Protein AF-0000000067930267 (afdb_homodimer)

Foldseek 3Di:
DFAEEAEDQLFFAVPGDLVVSLVLLLVLLQLCVVLRHAAYAYEAAPPFATGNCNVVLVSQLVNLVSHDHHAYEHPAALQLLDQLLVVLQSQLVVCVVRPPRYEYEYENDQNYDPVVSVVSVRPPDDDRCPLVSVVVNVVLQDADDVPRDDHRVSRHVGDYAYEYEDLALVSLQSCQVAQHEYEYECQFRVPCQQVSLVSNQVRHDHDPRHRHYAYEYEAEEQEDQWLQVQVQQQQQVLVQVLCVVVVRRHGRYAGDHPNLVPDDPVSNVNCCRRRVRYQTGYLVSLLVSVVVVCVVRVHNYYHYYYPGNDSVSVSVRSSSNSVSVVVVVVVD/DFAEEAEDQLFFAVPGDLVVSLVLLLVLLQLCVVLRHAAYAYEAAPPFATGNCNVVLVSQLVNLVSHDHHAYEHPAAQQLLDQLLVVLQSQLVVCVVRPPRYEYEYENDQNYDPVVSVVSVRPPDDDRCPLVSVVVNVVLQDADDVPRDDHRVSRHVGDYAYEYEDLALVSLQSCQVAQHEYEYECQFRVPCQQVSLCSNQVRHDHDPRHRHYAYEYEAEEQEDQWLQVQVQQQQQVLVQVLCVVVVRRHGRYAGDHPNLVPDDPVSNVNCCRRRVRYQTGYLVSLLVSVVVVCVVRVHNYYHYYYPGNDSVSVSVRSSSNSVSVVVVVVVD

Radius of gyration: 26.3 Å; Cα contacts (8 Å, |Δi|>4): 1484; chains: 2; bounding box: 52×80×61 Å

Structure (mmCIF, N/CA/C/O backbone):
data_AF-0000000067930267-model_v1
#
loop_
_entity.id
_entity.type
_entity.pdbx_description
1 polymer 'Luciferase-like monooxygenase'
#
loop_
_atom_site.group_PDB
_atom_site.id
_atom_site.type_symbol
_atom_site.label_atom_id
_atom_site.label_alt_id
_atom_site.label_comp_id
_atom_site.label_asym_id
_atom_site.label_entity_id
_atom_site.label_seq_id
_atom_site.pdbx_PDB_ins_code
_atom_site.Cartn_x
_atom_site.Cartn_y
_atom_site.Cartn_z
_atom_site.occupancy
_atom_site.B_iso_or_equiv
_atom_site.auth_seq_id
_atom_site.auth_comp_id
_atom_site.auth_asym_id
_atom_site.auth_atom_id
_atom_site.pdbx_PDB_model_num
ATOM 1 N N . MET A 1 1 ? -17.844 18.734 22.25 1 82.06 1 MET A N 1
ATOM 2 C CA . MET A 1 1 ? -16.438 19.125 22.312 1 82.06 1 MET A CA 1
ATOM 3 C C . MET A 1 1 ? -15.727 18.812 21 1 82.06 1 MET A C 1
ATOM 5 O O . MET A 1 1 ? -16.109 17.859 20.297 1 82.06 1 MET A O 1
ATOM 9 N N . THR A 1 2 ? -14.844 19.719 20.484 1 94.69 2 THR A N 1
ATOM 10 C CA . THR A 1 2 ? -14.078 19.609 19.25 1 94.69 2 THR A CA 1
ATOM 11 C C . THR A 1 2 ? -13.133 18.406 19.312 1 94.69 2 THR A C 1
ATOM 13 O O . THR A 1 2 ? -12.398 18.25 20.281 1 94.69 2 THR A O 1
ATOM 16 N N . ASP A 1 3 ? -13.227 17.516 18.391 1 97.5 3 ASP A N 1
ATOM 17 C CA . ASP A 1 3 ? -12.398 16.312 18.359 1 97.5 3 ASP A CA 1
ATOM 18 C C . ASP A 1 3 ? -10.945 16.656 18.031 1 97.5 3 ASP A C 1
ATOM 20 O O . ASP A 1 3 ? -10.68 17.688 17.391 1 97.5 3 ASP A O 1
ATOM 24 N N . LEU A 1 4 ? -10.016 15.836 18.516 1 98.5 4 LEU A N 1
ATOM 25 C CA . LEU A 1 4 ? -8.602 15.945 18.188 1 98.5 4 LEU A CA 1
ATOM 26 C C . LEU A 1 4 ? -8.148 14.766 17.328 1 98.5 4 LEU A C 1
ATOM 28 O O . LEU A 1 4 ? -8.531 13.625 17.594 1 98.5 4 LEU A O 1
ATOM 32 N N . SER A 1 5 ? -7.441 15.07 16.359 1 98.81 5 SER A N 1
ATOM 33 C CA . SER A 1 5 ? -6.84 14.078 15.477 1 98.81 5 SER A CA 1
ATOM 34 C C . SER A 1 5 ? -5.383 14.406 15.18 1 98.81 5 SER A C 1
ATOM 36 O O . SER A 1 5 ? -4.91 15.5 15.492 1 98.81 5 SER A O 1
ATOM 38 N N . VAL A 1 6 ? -4.668 13.453 14.664 1 98.88 6 VAL A N 1
ATOM 39 C CA . VAL A 1 6 ? -3.232 13.594 14.438 1 98.88 6 VAL A CA 1
ATOM 40 C C . VAL A 1 6 ? -2.934 13.523 12.938 1 98.88 6 VAL A C 1
ATOM 42 O O . VAL A 1 6 ? -3.43 12.633 12.242 1 98.88 6 VAL A O 1
ATOM 45 N N . LEU A 1 7 ? -2.211 14.422 12.445 1 98.75 7 LEU A N 1
ATOM 46 C CA . LEU A 1 7 ? -1.583 14.328 11.125 1 98.75 7 LEU A CA 1
ATOM 47 C C . LEU A 1 7 ? -0.09 14.047 11.258 1 98.75 7 LEU A C 1
ATOM 49 O O . LEU A 1 7 ? 0.647 14.836 11.852 1 98.75 7 LEU A O 1
ATOM 53 N N . ASP A 1 8 ? 0.309 12.961 10.734 1 98.69 8 ASP A N 1
ATOM 54 C CA . ASP A 1 8 ? 1.702 12.539 10.828 1 98.69 8 ASP A CA 1
ATOM 55 C C . ASP A 1 8 ? 2.34 12.43 9.445 1 98.69 8 ASP A C 1
ATOM 57 O O . ASP A 1 8 ? 1.822 11.727 8.57 1 98.69 8 ASP A O 1
ATOM 61 N N . LEU A 1 9 ? 3.43 13.094 9.242 1 97.25 9 LEU A N 1
ATOM 62 C CA . LEU A 1 9 ? 4.18 12.992 7.996 1 97.25 9 LEU A CA 1
ATOM 63 C C . LEU A 1 9 ? 5.258 11.922 8.094 1 97.25 9 LEU A C 1
ATOM 65 O O . LEU A 1 9 ? 5.992 11.688 7.129 1 97.25 9 LEU A O 1
ATOM 69 N N . SER A 1 10 ? 5.348 11.281 9.219 1 98.5 10 SER A N 1
ATOM 70 C CA . SER A 1 10 ? 6.391 10.297 9.484 1 98.5 10 SER A CA 1
ATOM 71 C C . SER A 1 10 ? 7.777 10.883 9.234 1 98.5 10 SER A C 1
ATOM 73 O O . SER A 1 10 ? 8.516 10.398 8.375 1 98.5 10 SER A O 1
ATOM 75 N N . PRO A 1 11 ? 8.172 11.891 10.031 1 98.44 11 PRO A N 1
ATOM 76 C CA . PRO A 1 11 ? 9.406 12.633 9.766 1 98.44 11 PRO A CA 1
ATOM 77 C C . PRO A 1 11 ? 10.656 11.781 9.938 1 98.44 11 PRO A C 1
ATOM 79 O O . PRO A 1 11 ? 10.766 11.023 10.914 1 98.44 11 PRO A O 1
ATOM 82 N N . ILE A 1 12 ? 11.523 11.844 8.992 1 98.44 12 ILE A N 1
ATOM 83 C CA . ILE A 1 12 ? 12.875 11.312 9.133 1 98.44 12 ILE A CA 1
ATOM 84 C C . ILE A 1 12 ? 13.805 12.391 9.68 1 98.44 12 ILE A C 1
ATOM 86 O O . ILE A 1 12 ? 14.102 13.367 8.992 1 98.44 12 ILE A O 1
ATOM 90 N N . THR A 1 13 ? 14.219 12.25 10.914 1 98.62 13 THR A N 1
ATOM 91 C CA . THR A 1 13 ? 15.062 13.242 11.555 1 98.62 13 THR A CA 1
ATOM 92 C C . THR A 1 13 ? 16.516 13.078 11.125 1 98.62 13 THR A C 1
ATOM 94 O O . THR A 1 13 ? 16.922 12 10.68 1 98.62 13 THR A O 1
ATOM 97 N N . GLN A 1 14 ? 17.266 14.172 11.172 1 98.25 14 GLN A N 1
ATOM 98 C CA . GLN A 1 14 ? 18.688 14.102 10.875 1 98.25 14 GLN A CA 1
ATOM 99 C C . GLN A 1 14 ? 19.359 13.023 11.711 1 98.25 14 GLN A C 1
ATOM 101 O O . GLN A 1 14 ? 19.188 12.977 12.93 1 98.25 14 GLN A O 1
ATOM 106 N N . GLY A 1 15 ? 20.062 12.148 10.984 1 97.31 15 GLY A N 1
ATOM 107 C CA . GLY A 1 15 ? 20.781 11.086 11.664 1 97.31 15 GLY A CA 1
ATOM 108 C C . GLY A 1 15 ? 19.953 9.836 11.875 1 97.31 15 GLY A C 1
ATOM 109 O O . GLY A 1 15 ? 20.438 8.859 12.453 1 97.31 15 GLY A O 1
ATOM 110 N N . SER A 1 16 ? 18.797 9.797 11.461 1 97.56 16 SER A N 1
ATOM 111 C CA . SER A 1 16 ? 17.906 8.648 11.633 1 97.56 16 SER A CA 1
ATOM 112 C C . SER A 1 16 ? 17.516 8.047 10.281 1 97.56 16 SER A C 1
ATOM 114 O O . SER A 1 16 ? 18.125 8.359 9.258 1 97.56 16 SER A O 1
ATOM 116 N N . THR A 1 17 ? 16.625 7.051 10.234 1 97.31 17 THR A N 1
ATOM 117 C CA . THR A 1 17 ? 16.266 6.289 9.047 1 97.31 17 THR A CA 1
ATOM 118 C C . THR A 1 17 ? 14.758 6.238 8.867 1 97.31 17 THR A C 1
ATOM 120 O O . THR A 1 17 ? 14.008 6.566 9.789 1 97.31 17 THR A O 1
ATOM 123 N N . ALA A 1 18 ? 14.367 5.852 7.684 1 98 18 ALA A N 1
ATOM 124 C CA . ALA A 1 18 ? 12.945 5.637 7.414 1 98 18 ALA A CA 1
ATOM 125 C C . ALA A 1 18 ? 12.367 4.574 8.344 1 98 18 ALA A C 1
ATOM 127 O O . ALA A 1 18 ? 11.234 4.695 8.805 1 98 18 ALA A O 1
ATOM 128 N N . SER A 1 19 ? 13.141 3.521 8.617 1 98.38 19 SER A N 1
ATOM 129 C CA . SER A 1 19 ? 12.703 2.455 9.508 1 98.38 19 SER A CA 1
ATOM 130 C C . SER A 1 19 ? 12.344 3.004 10.891 1 98.38 19 SER A C 1
ATOM 132 O O . SER A 1 19 ? 11.289 2.674 11.438 1 98.38 19 SER A O 1
ATOM 134 N N . GLN A 1 20 ? 13.227 3.811 11.406 1 98.5 20 GLN A N 1
ATOM 135 C CA . GLN A 1 20 ? 12.977 4.398 12.719 1 98.5 20 GLN A CA 1
ATOM 136 C C . GLN A 1 20 ? 11.773 5.336 12.68 1 98.5 20 GLN A C 1
ATOM 138 O O . GLN A 1 20 ? 10.984 5.379 13.625 1 98.5 20 GLN A O 1
ATOM 143 N N . SER A 1 21 ? 11.711 6.137 11.617 1 98.69 21 SER A N 1
ATOM 144 C CA . SER A 1 21 ? 10.594 7.055 11.461 1 98.69 21 SER A CA 1
ATOM 145 C C . SER A 1 21 ? 9.258 6.309 11.477 1 98.69 21 SER A C 1
ATOM 147 O O . SER A 1 21 ? 8.312 6.734 12.141 1 98.69 21 SER A O 1
ATOM 149 N N . LEU A 1 22 ? 9.18 5.207 10.75 1 98.81 22 LEU A N 1
ATOM 150 C CA . LEU A 1 22 ? 7.957 4.418 10.68 1 98.81 22 LEU A CA 1
ATOM 151 C C . LEU A 1 22 ? 7.645 3.775 12.023 1 98.81 22 LEU A C 1
ATOM 153 O O . LEU A 1 22 ? 6.48 3.686 12.414 1 98.81 22 LEU A O 1
ATOM 157 N N . ALA A 1 23 ? 8.633 3.334 12.734 1 98.75 23 ALA A N 1
ATOM 158 C CA . ALA A 1 23 ? 8.438 2.828 14.086 1 98.75 23 ALA A CA 1
ATOM 159 C C . ALA A 1 23 ? 7.883 3.914 15.008 1 98.75 23 ALA A C 1
ATOM 161 O O . ALA A 1 23 ? 6.996 3.652 15.82 1 98.75 23 ALA A O 1
ATOM 162 N N . ASN A 1 24 ? 8.438 5.125 14.883 1 98.88 24 ASN A N 1
ATOM 163 C CA . ASN A 1 24 ? 7.961 6.254 15.672 1 98.88 24 ASN A CA 1
ATOM 164 C C . ASN A 1 24 ? 6.5 6.574 15.359 1 98.88 24 ASN A C 1
ATOM 166 O O . ASN A 1 24 ? 5.734 6.926 16.266 1 98.88 24 ASN A O 1
ATOM 170 N N . SER A 1 25 ? 6.148 6.488 14.109 1 98.88 25 SER A N 1
ATOM 171 C CA . SER A 1 25 ? 4.766 6.746 13.727 1 98.88 25 SER A CA 1
ATOM 172 C C . SER A 1 25 ? 3.812 5.758 14.391 1 98.88 25 SER A C 1
ATOM 174 O O . SER A 1 25 ? 2.766 6.152 14.914 1 98.88 25 SER A O 1
ATOM 176 N N . LEU A 1 26 ? 4.152 4.473 14.359 1 98.88 26 LEU A N 1
ATOM 177 C CA . LEU A 1 26 ? 3.316 3.48 15.023 1 98.88 26 LEU A CA 1
ATOM 178 C C . LEU A 1 26 ? 3.248 3.736 16.516 1 98.88 26 LEU A C 1
ATOM 180 O O . LEU A 1 26 ? 2.176 3.65 17.125 1 98.88 26 LEU A O 1
ATOM 184 N N . ASP A 1 27 ? 4.395 4.02 17.125 1 98.94 27 ASP A N 1
ATOM 185 C CA . ASP A 1 27 ? 4.434 4.332 18.547 1 98.94 27 ASP A CA 1
ATOM 186 C C . ASP A 1 27 ? 3.527 5.516 18.875 1 98.94 27 ASP A C 1
ATOM 188 O O . ASP A 1 27 ? 2.744 5.457 19.828 1 98.94 27 ASP A O 1
ATOM 192 N N . LEU A 1 28 ? 3.643 6.594 18.094 1 98.94 28 LEU A N 1
ATOM 193 C CA . LEU A 1 28 ? 2.809 7.77 18.312 1 98.94 28 LEU A CA 1
ATOM 194 C C . LEU A 1 28 ? 1.332 7.434 18.141 1 98.94 28 LEU A C 1
ATOM 196 O O . LEU A 1 28 ? 0.488 7.914 18.906 1 98.94 28 LEU A O 1
ATOM 200 N N . ALA A 1 29 ? 1.004 6.652 17.125 1 98.94 29 ALA A N 1
ATOM 201 C CA . ALA A 1 29 ? -0.383 6.258 16.891 1 98.94 29 ALA A CA 1
ATOM 202 C C . ALA A 1 29 ? -0.955 5.508 18.094 1 98.94 29 ALA A C 1
ATOM 204 O O . ALA A 1 29 ? -2.105 5.73 18.469 1 98.94 29 ALA A O 1
ATOM 205 N N . ARG A 1 30 ? -0.176 4.609 18.656 1 98.88 30 ARG A N 1
ATOM 206 C CA . ARG A 1 30 ? -0.612 3.861 19.828 1 98.88 30 ARG A CA 1
ATOM 207 C C . ARG A 1 30 ? -0.862 4.793 21.016 1 98.88 30 ARG A C 1
ATOM 209 O O . ARG A 1 30 ? -1.839 4.625 21.75 1 98.88 30 ARG A O 1
ATOM 216 N N . HIS A 1 31 ? 0.024 5.758 21.219 1 98.88 31 HIS A N 1
ATOM 217 C CA . HIS A 1 31 ? -0.181 6.746 22.281 1 98.88 31 HIS A CA 1
ATOM 218 C C . HIS A 1 31 ? -1.435 7.574 22.016 1 98.88 31 HIS A C 1
ATOM 220 O O . HIS A 1 31 ? -2.24 7.789 22.922 1 98.88 31 HIS A O 1
ATOM 226 N N . ALA A 1 32 ? -1.542 8.047 20.75 1 98.88 32 ALA A N 1
ATOM 227 C CA . ALA A 1 32 ? -2.707 8.844 20.391 1 98.88 32 ALA A CA 1
ATOM 228 C C . ALA A 1 32 ? -4 8.078 20.641 1 98.88 32 ALA A C 1
ATOM 230 O O . ALA A 1 32 ? -4.973 8.648 21.156 1 98.88 32 ALA A O 1
ATOM 231 N N . GLU A 1 33 ? -3.996 6.809 20.281 1 98.81 33 GLU A N 1
ATOM 232 C CA . GLU A 1 33 ? -5.152 5.949 20.516 1 98.81 33 GLU A CA 1
ATOM 233 C C . GLU A 1 33 ? -5.496 5.895 22 1 98.81 33 GLU A C 1
ATOM 235 O O . GLU A 1 33 ? -6.652 6.07 22.391 1 98.81 33 GLU A O 1
ATOM 240 N N . ARG A 1 34 ? -4.5 5.711 22.844 1 98.5 34 ARG A N 1
ATOM 241 C CA . ARG A 1 34 ? -4.699 5.617 24.281 1 98.5 34 ARG A CA 1
ATOM 242 C C . ARG A 1 34 ? -5.176 6.945 24.859 1 98.5 34 ARG A C 1
ATOM 244 O O . ARG A 1 34 ? -5.941 6.973 25.828 1 98.5 34 ARG A O 1
ATOM 251 N N . LEU A 1 35 ? -4.727 8.055 24.25 1 98.31 35 LEU A N 1
ATOM 252 C CA . LEU A 1 35 ? -5.02 9.398 24.75 1 98.31 35 LEU A CA 1
ATOM 253 C C . LEU A 1 35 ? -6.398 9.859 24.297 1 98.31 35 LEU A C 1
ATOM 255 O O . LEU A 1 35 ? -6.883 10.906 24.734 1 98.31 35 LEU A O 1
ATOM 259 N N . GLY A 1 36 ? -7.004 9.141 23.328 1 97.69 36 GLY A N 1
ATOM 260 C CA . GLY A 1 36 ? -8.375 9.422 22.922 1 97.69 36 GLY A CA 1
ATOM 261 C C . GLY A 1 36 ? -8.469 10.266 21.672 1 97.69 36 GLY A C 1
ATOM 262 O O . GLY A 1 36 ? -9.516 10.852 21.391 1 97.69 36 GLY A O 1
ATOM 263 N N . TYR A 1 37 ? -7.395 10.438 20.953 1 98.75 37 TYR A N 1
ATOM 264 C CA . TYR A 1 37 ? -7.477 11.078 19.641 1 98.75 37 TYR A CA 1
ATOM 265 C C . TYR A 1 37 ? -8.391 10.305 18.703 1 98.75 37 TYR A C 1
ATOM 267 O O . TYR A 1 37 ? -8.398 9.07 18.719 1 98.75 37 TYR A O 1
ATOM 275 N N . LYS A 1 38 ? -9.078 10.977 17.875 1 98.56 38 LYS A N 1
ATOM 276 C CA . LYS A 1 38 ? -10.141 10.383 17.062 1 98.56 38 LYS A CA 1
ATOM 277 C C . LYS A 1 38 ? -9.562 9.633 15.867 1 98.56 38 LYS A C 1
ATOM 279 O O . LYS A 1 38 ? -10.055 8.562 15.5 1 98.56 38 LYS A O 1
ATOM 284 N N . ARG A 1 39 ? -8.633 10.203 15.195 1 98.75 39 ARG A N 1
ATOM 285 C CA . ARG A 1 39 ? -8.062 9.609 13.992 1 98.75 39 ARG A CA 1
ATOM 286 C C . ARG A 1 39 ? -6.582 9.953 13.859 1 98.75 39 ARG A C 1
ATOM 288 O O . ARG A 1 39 ? -6.105 10.906 14.477 1 98.75 39 ARG A O 1
ATOM 295 N N . TYR A 1 40 ? -5.852 9.141 13.211 1 98.94 40 TYR A N 1
ATOM 296 C CA . TYR A 1 40 ? -4.438 9.25 12.875 1 98.94 40 TYR A CA 1
ATOM 297 C C . TYR A 1 40 ? -4.23 9.211 11.367 1 98.94 40 TYR A C 1
ATOM 299 O O . TYR A 1 40 ? -4.34 8.148 10.75 1 98.94 40 TYR A O 1
ATOM 307 N N . TRP A 1 41 ? -3.902 10.383 10.758 1 98.88 41 TRP A N 1
ATOM 308 C CA . TRP A 1 41 ? -3.777 10.477 9.305 1 98.88 41 TRP A CA 1
ATOM 309 C C . TRP A 1 41 ? -2.312 10.57 8.891 1 98.88 41 TRP A C 1
ATOM 311 O O . TRP A 1 41 ? -1.499 11.172 9.602 1 98.88 41 TRP A O 1
ATOM 321 N N . LEU A 1 42 ? -2.029 9.945 7.785 1 98.75 42 LEU A N 1
ATOM 322 C CA . LEU A 1 42 ? -0.707 9.992 7.172 1 98.75 42 LEU A CA 1
ATOM 323 C C . LEU A 1 42 ? -0.746 10.773 5.859 1 98.75 42 LEU A C 1
ATOM 325 O O . LEU A 1 42 ? -1.697 10.648 5.086 1 98.75 42 LEU A O 1
ATOM 329 N N . ALA A 1 43 ? 0.311 11.539 5.582 1 96.88 43 ALA A N 1
ATOM 330 C CA . ALA A 1 43 ? 0.324 12.422 4.418 1 96.88 43 ALA A CA 1
ATOM 331 C C . ALA A 1 43 ? 1.158 11.828 3.287 1 96.88 43 ALA A C 1
ATOM 333 O O . ALA A 1 43 ? 2.131 11.117 3.535 1 96.88 43 ALA A O 1
ATOM 334 N N . GLU A 1 44 ? 0.799 12.18 2.088 1 97.19 44 GLU A N 1
ATOM 335 C CA . GLU A 1 44 ? 1.543 11.789 0.894 1 97.19 44 GLU A CA 1
ATOM 336 C C . GLU A 1 44 ? 2.455 12.922 0.422 1 97.19 44 GLU A C 1
ATOM 338 O O . GLU A 1 44 ? 1.977 13.977 0.006 1 97.19 44 GLU A O 1
ATOM 343 N N . HIS A 1 45 ? 3.695 12.711 0.467 1 96.38 45 HIS A N 1
ATOM 344 C CA . HIS A 1 45 ? 4.734 13.531 -0.139 1 96.38 45 HIS A CA 1
ATOM 345 C C . HIS A 1 45 ? 5.777 12.672 -0.846 1 96.38 45 HIS A C 1
ATOM 347 O O . HIS A 1 45 ? 6.082 11.562 -0.397 1 96.38 45 HIS A O 1
ATOM 353 N N . HIS A 1 46 ? 6.227 13.164 -1.941 1 96.56 46 HIS A N 1
ATOM 354 C CA . HIS A 1 46 ? 7.23 12.453 -2.723 1 96.56 46 HIS A CA 1
ATOM 355 C C . HIS A 1 46 ? 8.508 13.266 -2.852 1 96.56 46 HIS A C 1
ATOM 357 O O . HIS A 1 46 ? 8.477 14.5 -2.799 1 96.56 46 HIS A O 1
ATOM 363 N N . ASN A 1 47 ? 9.617 12.523 -3.02 1 95.38 47 ASN A N 1
ATOM 364 C CA . ASN A 1 47 ? 10.898 13.164 -3.26 1 95.38 47 ASN A CA 1
ATOM 365 C C . ASN A 1 47 ? 11.258 14.148 -2.145 1 95.38 47 ASN A C 1
ATOM 367 O O . ASN A 1 47 ? 11.789 15.227 -2.408 1 95.38 47 ASN A O 1
ATOM 371 N N . MET A 1 48 ? 10.859 13.883 -0.926 1 94.88 48 MET A N 1
ATOM 372 C CA . MET A 1 48 ? 11.195 14.664 0.257 1 94.88 48 MET A CA 1
ATOM 373 C C . MET A 1 48 ? 12 13.828 1.251 1 94.88 48 MET A C 1
ATOM 375 O O . MET A 1 48 ? 11.445 12.977 1.942 1 94.88 48 MET A O 1
ATOM 379 N N . PRO A 1 49 ? 13.258 14.078 1.396 1 93.94 49 PRO A N 1
ATOM 380 C CA . PRO A 1 49 ? 14.148 13.242 2.201 1 93.94 49 PRO A CA 1
ATOM 381 C C . PRO A 1 49 ? 13.703 13.125 3.656 1 93.94 49 PRO A C 1
ATOM 383 O O . PRO A 1 49 ? 14.055 12.164 4.34 1 93.94 49 PRO A O 1
ATOM 386 N N . GLY A 1 50 ? 12.938 14.031 4.109 1 96.12 50 GLY A N 1
ATOM 387 C CA . GLY A 1 50 ? 12.555 14.062 5.512 1 96.12 50 GLY A CA 1
ATOM 388 C C . GLY A 1 50 ? 11.203 13.422 5.777 1 96.12 50 GLY A C 1
ATOM 389 O O . GLY A 1 50 ? 10.711 13.461 6.906 1 96.12 50 GLY A O 1
ATOM 390 N N . ILE A 1 51 ? 10.547 12.805 4.828 1 97.25 51 ILE A N 1
ATOM 391 C CA . ILE A 1 51 ? 9.188 12.297 4.996 1 97.25 51 ILE A CA 1
ATOM 392 C C . ILE A 1 51 ? 9.133 10.836 4.555 1 97.25 51 ILE A C 1
ATOM 394 O O . ILE A 1 51 ? 9.445 10.516 3.406 1 97.25 51 ILE A O 1
ATOM 398 N N . ALA A 1 52 ? 8.688 9.93 5.41 1 98.19 52 ALA A N 1
ATOM 399 C CA . ALA A 1 52 ? 8.773 8.492 5.16 1 98.19 52 ALA A CA 1
ATOM 400 C C . ALA A 1 52 ? 7.422 7.93 4.711 1 98.19 52 ALA A C 1
ATOM 402 O O . ALA A 1 52 ? 7.305 6.738 4.426 1 98.19 52 ALA A O 1
ATOM 403 N N . SER A 1 53 ? 6.426 8.836 4.555 1 97.94 53 SER A N 1
ATOM 404 C CA . SER A 1 53 ? 5.078 8.305 4.375 1 97.94 53 SER A CA 1
ATOM 405 C C . SER A 1 53 ? 4.645 8.391 2.914 1 97.94 53 SER A C 1
ATOM 407 O O . SER A 1 53 ? 3.447 8.438 2.617 1 97.94 53 SER A O 1
ATOM 409 N N . ALA A 1 54 ? 5.559 8.438 1.927 1 97.19 54 ALA A N 1
ATOM 410 C CA . ALA A 1 54 ? 5.23 8.562 0.509 1 97.19 54 ALA A CA 1
ATOM 411 C C . ALA A 1 54 ? 4.273 7.461 0.067 1 97.19 54 ALA A C 1
ATOM 413 O O . ALA A 1 54 ? 3.309 7.719 -0.657 1 97.19 54 ALA A O 1
ATOM 414 N N . ALA A 1 55 ? 4.617 6.211 0.474 1 98.25 55 ALA A N 1
ATOM 415 C CA . ALA A 1 55 ? 3.707 5.094 0.229 1 98.25 55 ALA A CA 1
ATOM 416 C C . ALA A 1 55 ? 2.598 5.051 1.275 1 98.25 55 ALA A C 1
ATOM 418 O O . ALA A 1 55 ? 2.551 4.137 2.105 1 98.25 55 ALA A O 1
ATOM 419 N N . THR A 1 56 ? 1.72 5.902 1.157 1 98.69 56 THR A N 1
ATOM 420 C CA . THR A 1 56 ? 0.777 6.273 2.207 1 98.69 56 THR A CA 1
ATOM 421 C C . THR A 1 56 ? -0.095 5.086 2.596 1 98.69 56 THR A C 1
ATOM 423 O O . THR A 1 56 ? -0.24 4.777 3.781 1 98.69 56 THR A O 1
ATOM 426 N N . SER A 1 57 ? -0.672 4.367 1.582 1 98.81 57 SER A N 1
ATOM 427 C CA . SER A 1 57 ? -1.561 3.248 1.875 1 98.81 57 SER A CA 1
ATOM 428 C C . SER A 1 57 ? -0.82 2.129 2.602 1 98.81 57 SER A C 1
ATOM 430 O O . SER A 1 57 ? -1.395 1.447 3.451 1 98.81 57 SER A O 1
ATOM 432 N N . VAL A 1 58 ? 0.453 1.907 2.277 1 98.88 58 VAL A N 1
ATOM 433 C CA . VAL A 1 58 ? 1.271 0.888 2.924 1 98.88 58 VAL A CA 1
ATOM 434 C C . VAL A 1 58 ? 1.507 1.265 4.387 1 98.88 58 VAL A C 1
ATOM 436 O O . VAL A 1 58 ? 1.387 0.422 5.277 1 98.88 58 VAL A O 1
ATOM 439 N N . VAL A 1 59 ? 1.835 2.561 4.633 1 98.94 59 VAL A N 1
ATOM 440 C CA . VAL A 1 59 ? 2.09 3.025 5.992 1 98.94 59 VAL A CA 1
ATOM 441 C C . VAL A 1 59 ? 0.801 2.967 6.809 1 98.94 59 VAL A C 1
ATOM 443 O O . VAL A 1 59 ? 0.826 2.635 7.996 1 98.94 59 VAL A O 1
ATOM 446 N N . ILE A 1 60 ? -0.334 3.312 6.164 1 98.94 60 ILE A N 1
ATOM 447 C CA . ILE A 1 60 ? -1.625 3.207 6.836 1 98.94 60 ILE A CA 1
ATOM 448 C C . ILE A 1 60 ? -1.865 1.763 7.27 1 98.94 60 ILE A C 1
ATOM 450 O O . ILE A 1 60 ? -2.318 1.513 8.391 1 98.94 60 ILE A O 1
ATOM 454 N N . ALA A 1 61 ? -1.574 0.791 6.355 1 98.81 61 ALA A N 1
ATOM 455 C CA . ALA A 1 61 ? -1.736 -0.617 6.711 1 98.81 61 ALA A CA 1
ATOM 456 C C . ALA A 1 61 ? -0.905 -0.972 7.938 1 98.81 61 ALA A C 1
ATOM 458 O O . ALA A 1 61 ? -1.375 -1.683 8.828 1 98.81 61 ALA A O 1
ATOM 459 N N . HIS A 1 62 ? 0.325 -0.483 8 1 98.75 62 HIS A N 1
ATOM 460 C CA . HIS A 1 62 ? 1.229 -0.729 9.117 1 98.75 62 HIS A CA 1
ATOM 461 C C . HIS A 1 62 ? 0.664 -0.167 10.414 1 98.75 62 HIS A C 1
ATOM 463 O O . HIS A 1 62 ? 0.582 -0.877 11.422 1 98.75 62 HIS A O 1
ATOM 469 N N . VAL A 1 63 ? 0.212 1.094 10.375 1 98.88 63 VAL A N 1
ATOM 470 C CA . VAL A 1 63 ? -0.264 1.782 11.57 1 98.88 63 VAL A CA 1
ATOM 471 C C . VAL A 1 63 ? -1.598 1.185 12.016 1 98.88 63 VAL A C 1
ATOM 473 O O . VAL A 1 63 ? -1.803 0.925 13.203 1 98.88 63 VAL A O 1
ATOM 476 N N . ALA A 1 64 ? -2.51 0.949 11.07 1 98.88 64 ALA A N 1
ATOM 477 C CA . ALA A 1 64 ? -3.801 0.351 11.406 1 98.88 64 ALA A CA 1
ATOM 478 C C . ALA A 1 64 ? -3.623 -1.045 11.992 1 98.88 64 ALA A C 1
ATOM 480 O O . ALA A 1 64 ? -4.309 -1.413 12.953 1 98.88 64 ALA A O 1
ATOM 481 N N . GLY A 1 65 ? -2.691 -1.811 11.453 1 98.44 65 GLY A N 1
ATOM 482 C CA . GLY A 1 65 ? -2.42 -3.15 11.945 1 98.44 65 GLY A CA 1
ATOM 483 C C . GLY A 1 65 ? -1.832 -3.16 13.344 1 98.44 65 GLY A C 1
ATOM 484 O O . GLY A 1 65 ? -1.952 -4.152 14.07 1 98.44 65 GLY A O 1
ATOM 485 N N . GLY A 1 66 ? -1.192 -2.059 13.734 1 98.56 66 GLY A N 1
ATOM 486 C CA . GLY A 1 66 ? -0.549 -1.976 15.031 1 98.56 66 GLY A CA 1
ATOM 487 C C . GLY A 1 66 ? -1.398 -1.271 16.078 1 98.56 66 GLY A C 1
ATOM 488 O O . GLY A 1 66 ? -0.947 -1.039 17.203 1 98.56 66 GLY A O 1
ATOM 489 N N . THR A 1 67 ? -2.594 -0.805 15.688 1 98.69 67 THR A N 1
ATOM 490 C CA . THR A 1 67 ? -3.561 -0.188 16.594 1 98.69 67 THR A CA 1
ATOM 491 C C . THR A 1 67 ? -4.871 -0.97 16.594 1 98.69 67 THR A C 1
ATOM 493 O O . THR A 1 67 ? -5.004 -1.97 15.891 1 98.69 67 THR A O 1
ATOM 496 N N . ARG A 1 68 ? -5.871 -0.57 17.406 1 98 68 ARG A N 1
ATOM 497 C CA . ARG A 1 68 ? -7.039 -1.423 17.594 1 98 68 ARG A CA 1
ATOM 498 C C . ARG A 1 68 ? -8.328 -0.662 17.312 1 98 68 ARG A C 1
ATOM 500 O O . ARG A 1 68 ? -9.258 -1.211 16.719 1 98 68 ARG A O 1
ATOM 507 N N . THR A 1 69 ? -8.352 0.66 17.734 1 98.38 69 THR A N 1
ATOM 508 C CA . THR A 1 69 ? -9.648 1.324 17.703 1 98.38 69 THR A CA 1
ATOM 509 C C . THR A 1 69 ? -9.562 2.645 16.953 1 98.38 69 THR A C 1
ATOM 511 O O . THR A 1 69 ? -10.555 3.104 16.375 1 98.38 69 THR A O 1
ATOM 514 N N . ILE A 1 70 ? -8.445 3.326 17 1 98.81 70 ILE A N 1
ATOM 515 C CA . ILE A 1 70 ? -8.297 4.645 16.391 1 98.81 70 ILE A CA 1
ATOM 516 C C . ILE A 1 70 ? -8.516 4.543 14.883 1 98.81 70 ILE A C 1
ATOM 518 O O . ILE A 1 70 ? -8.094 3.572 14.25 1 98.81 70 ILE A O 1
ATOM 522 N N . ARG A 1 71 ? -9.227 5.461 14.297 1 98.81 71 ARG A N 1
ATOM 523 C CA . ARG A 1 71 ? -9.336 5.52 12.844 1 98.81 71 ARG A CA 1
ATOM 524 C C . ARG A 1 71 ? -8.008 5.914 12.211 1 98.81 71 ARG A C 1
ATOM 526 O O . ARG A 1 71 ? -7.289 6.77 12.742 1 98.81 71 ARG A O 1
ATOM 533 N N . VAL A 1 72 ? -7.656 5.238 11.203 1 98.94 72 VAL A N 1
ATOM 534 C CA . VAL A 1 72 ? -6.418 5.523 10.492 1 98.94 72 VAL A CA 1
ATOM 535 C C . VAL A 1 72 ? -6.727 5.879 9.039 1 98.94 72 VAL A C 1
ATOM 537 O O . VAL A 1 72 ? -7.602 5.273 8.414 1 98.94 72 VAL A O 1
ATOM 540 N N . GLY A 1 73 ? -6.039 6.918 8.5 1 98.62 73 GLY A N 1
ATOM 541 C CA . GLY A 1 73 ? -6.375 7.293 7.133 1 98.62 73 GLY A CA 1
ATOM 542 C C . GLY A 1 73 ? -5.328 8.18 6.484 1 98.62 73 GLY A C 1
ATOM 543 O O . GLY A 1 73 ? -4.172 8.195 6.918 1 98.62 73 GLY A O 1
ATOM 544 N N . ALA A 1 74 ? -5.723 8.703 5.332 1 98.56 74 ALA A N 1
ATOM 545 C CA . ALA A 1 74 ? -4.832 9.547 4.547 1 98.56 74 ALA A CA 1
ATOM 546 C C . ALA A 1 74 ? -5.168 11.023 4.738 1 98.56 74 ALA A C 1
ATOM 548 O O . ALA A 1 74 ? -6.332 11.422 4.629 1 98.56 74 ALA A O 1
ATOM 549 N N . GLY A 1 75 ? -4.262 11.797 5.074 1 96.69 75 GLY A N 1
ATOM 550 C CA . GLY A 1 75 ? -4.367 13.25 5.113 1 96.69 75 GLY A CA 1
ATOM 551 C C . GLY A 1 75 ? -3.287 13.945 4.305 1 96.69 75 GLY A C 1
ATOM 552 O O . GLY A 1 75 ? -2.473 14.688 4.859 1 96.69 75 GLY A O 1
ATOM 553 N N . GLY A 1 76 ? -3.031 13.438 2.924 1 94.31 76 GLY A N 1
ATOM 554 C CA . GLY A 1 76 ? -4.02 12.844 2.041 1 94.31 76 GLY A CA 1
ATOM 555 C C . GLY A 1 76 ? -3.41 12.172 0.823 1 94.31 76 GLY A C 1
ATOM 556 O O . GLY A 1 76 ? -2.207 12.297 0.582 1 94.31 76 GLY A O 1
ATOM 557 N N . ILE A 1 77 ? -4.211 11.406 0.218 1 97.94 77 ILE A N 1
ATOM 558 C CA . ILE A 1 77 ? -3.846 10.922 -1.11 1 97.94 77 ILE A CA 1
ATOM 559 C C . ILE A 1 77 ? -3.947 12.07 -2.119 1 97.94 77 ILE A C 1
ATOM 561 O O . ILE A 1 77 ? -5 12.703 -2.242 1 97.94 77 ILE A O 1
ATOM 565 N N . MET A 1 78 ? -2.824 12.461 -2.756 1 96.69 78 MET A N 1
ATOM 566 C CA . MET A 1 78 ? -2.863 13.414 -3.863 1 96.69 78 MET A CA 1
ATOM 567 C C . MET A 1 78 ? -3.395 12.75 -5.129 1 96.69 78 MET A C 1
ATOM 569 O O . MET A 1 78 ? -2.617 12.258 -5.949 1 96.69 78 MET A O 1
ATOM 573 N N . LEU A 1 79 ? -4.652 12.773 -5.348 1 95.62 79 LEU A N 1
ATOM 574 C CA . LEU A 1 79 ? -5.383 11.883 -6.242 1 95.62 79 LEU A CA 1
ATOM 575 C C . LEU A 1 79 ? -4.871 12.016 -7.672 1 95.62 79 LEU A C 1
ATOM 577 O O . LEU A 1 79 ? -4.734 11.016 -8.383 1 95.62 79 LEU A O 1
ATOM 581 N N . PRO A 1 80 ? -4.48 13.25 -8.141 1 93.88 80 PRO A N 1
ATOM 582 C CA . PRO A 1 80 ? -4.051 13.359 -9.539 1 93.88 80 PRO A CA 1
ATOM 583 C C . PRO A 1 80 ? -2.76 12.594 -9.82 1 93.88 80 PRO A C 1
ATOM 585 O O . PRO A 1 80 ? -2.389 12.406 -10.984 1 93.88 80 PRO A O 1
ATOM 588 N N . ASN A 1 81 ? -2.066 12.188 -8.742 1 94.5 81 ASN A N 1
ATOM 589 C CA . ASN A 1 81 ? -0.867 11.375 -8.914 1 94.5 81 ASN A CA 1
ATOM 590 C C . ASN A 1 81 ? -1.213 9.922 -9.219 1 94.5 81 ASN A C 1
ATOM 592 O O . ASN A 1 81 ? -0.327 9.117 -9.508 1 94.5 81 ASN A O 1
ATOM 596 N N . HIS A 1 82 ? -2.473 9.555 -9.141 1 95.12 82 HIS A N 1
ATOM 597 C CA . HIS A 1 82 ? -2.875 8.156 -9.172 1 95.12 82 HIS A CA 1
ATOM 598 C C . HIS A 1 82 ? -4.062 7.945 -10.109 1 95.12 82 HIS A C 1
ATOM 600 O O . HIS A 1 82 ? -4.766 8.898 -10.445 1 95.12 82 HIS A O 1
ATOM 606 N N . ALA A 1 83 ? -4.215 6.652 -10.555 1 94.88 83 ALA A N 1
ATOM 607 C CA . ALA A 1 83 ? -5.496 6.246 -11.133 1 94.88 83 ALA A CA 1
ATOM 608 C C . ALA A 1 83 ? -6.547 6.039 -10.039 1 94.88 83 ALA A C 1
ATOM 610 O O . ALA A 1 83 ? -6.281 5.383 -9.031 1 94.88 83 ALA A O 1
ATOM 611 N N . PRO A 1 84 ? -7.777 6.582 -10.195 1 96.75 84 PRO A N 1
ATOM 612 C CA . PRO A 1 84 ? -8.82 6.398 -9.188 1 96.75 84 PRO A CA 1
ATOM 613 C C . PRO A 1 84 ? -9.055 4.934 -8.836 1 96.75 84 PRO A C 1
ATOM 615 O O . PRO A 1 84 ? -9.273 4.602 -7.664 1 96.75 84 PRO A O 1
ATOM 618 N N . LEU A 1 85 ? -8.961 4.027 -9.789 1 97.56 85 LEU A N 1
ATOM 619 C CA . LEU A 1 85 ? -9.18 2.605 -9.555 1 97.56 85 LEU A CA 1
ATOM 620 C C . LEU A 1 85 ? -8.156 2.051 -8.57 1 97.56 85 LEU A C 1
ATOM 622 O O . LEU A 1 85 ? -8.508 1.276 -7.68 1 97.56 85 LEU A O 1
ATOM 626 N N . VAL A 1 86 ? -6.91 2.438 -8.711 1 97.69 86 VAL A N 1
ATOM 627 C CA . VAL A 1 86 ? -5.836 1.966 -7.844 1 97.69 86 VAL A CA 1
ATOM 628 C C . VAL A 1 86 ? -6.113 2.385 -6.402 1 97.69 86 VAL A C 1
ATOM 630 O O . VAL A 1 86 ? -5.977 1.578 -5.48 1 97.69 86 VAL A O 1
ATOM 633 N N . ILE A 1 87 ? -6.535 3.604 -6.238 1 98.5 87 ILE A N 1
ATOM 634 C CA . ILE A 1 87 ? -6.805 4.113 -4.895 1 98.5 87 ILE A CA 1
ATOM 635 C C . ILE A 1 87 ? -8.031 3.412 -4.316 1 98.5 87 ILE A C 1
ATOM 637 O O . ILE A 1 87 ? -8.055 3.08 -3.127 1 98.5 87 ILE A O 1
ATOM 641 N N . ALA A 1 88 ? -9.023 3.201 -5.137 1 98.62 88 ALA A N 1
ATOM 642 C CA . ALA A 1 88 ? -10.203 2.469 -4.676 1 98.62 88 ALA A CA 1
ATOM 643 C C . ALA A 1 88 ? -9.82 1.072 -4.188 1 98.62 88 ALA A C 1
ATOM 645 O O . ALA A 1 88 ? -10.312 0.614 -3.154 1 98.62 88 ALA A O 1
ATOM 646 N N . GLU A 1 89 ? -8.969 0.404 -4.895 1 98.69 89 GLU A N 1
ATOM 647 C CA . GLU A 1 89 ? -8.555 -0.942 -4.516 1 98.69 89 GLU A CA 1
ATOM 648 C C . GLU A 1 89 ? -7.688 -0.917 -3.258 1 98.69 89 GLU A C 1
ATOM 650 O O . GLU A 1 89 ? -7.816 -1.782 -2.389 1 98.69 89 GLU A O 1
ATOM 655 N N . GLN A 1 90 ? -6.809 0.051 -3.152 1 98.81 90 GLN A N 1
ATOM 656 C CA . GLN A 1 90 ? -5.961 0.162 -1.97 1 98.81 90 GLN A CA 1
ATOM 657 C C . GLN A 1 90 ? -6.797 0.412 -0.716 1 98.81 90 GLN A C 1
ATOM 659 O O . GLN A 1 90 ? -6.664 -0.307 0.276 1 98.81 90 GLN A O 1
ATOM 664 N N . PHE A 1 91 ? -7.645 1.36 -0.791 1 98.88 91 PHE A N 1
ATOM 665 C CA . PHE A 1 91 ? -8.414 1.709 0.396 1 98.88 91 PHE A CA 1
ATOM 666 C C . PHE A 1 91 ? -9.555 0.721 0.609 1 98.88 91 PHE A C 1
ATOM 668 O O . PHE A 1 91 ? -10.023 0.539 1.735 1 98.88 91 PHE A O 1
ATOM 675 N N . GLY A 1 92 ? -10.078 0.117 -0.505 1 98.69 92 GLY A N 1
ATOM 676 C CA . GLY A 1 92 ? -10.961 -1.024 -0.331 1 98.69 92 GLY A CA 1
ATOM 677 C C . GLY A 1 92 ? -10.312 -2.17 0.423 1 98.69 92 GLY A C 1
ATOM 678 O O . GLY A 1 92 ? -10.953 -2.803 1.269 1 98.69 92 GLY A O 1
ATOM 679 N N . THR A 1 93 ? -9.094 -2.494 0.069 1 98.88 93 THR A N 1
ATOM 680 C CA . THR A 1 93 ? -8.336 -3.518 0.775 1 98.88 93 THR A CA 1
ATOM 681 C C . THR A 1 93 ? -8.148 -3.137 2.242 1 98.88 93 THR A C 1
ATOM 683 O O . THR A 1 93 ? -8.359 -3.961 3.133 1 98.88 93 THR A O 1
ATOM 686 N N . LEU A 1 94 ? -7.742 -1.871 2.506 1 98.88 94 LEU A N 1
ATOM 687 C CA . LEU A 1 94 ? -7.578 -1.397 3.875 1 98.88 94 LEU A CA 1
ATOM 688 C C . LEU A 1 94 ? -8.883 -1.526 4.652 1 98.88 94 LEU A C 1
ATOM 690 O O . LEU A 1 94 ? -8.883 -1.968 5.805 1 98.88 94 LEU A O 1
ATOM 694 N N . ALA A 1 95 ? -9.984 -1.127 4.012 1 98.75 95 ALA A N 1
ATOM 695 C CA . ALA A 1 95 ? -11.289 -1.226 4.664 1 98.75 95 ALA A CA 1
ATOM 696 C C . ALA A 1 95 ? -11.648 -2.68 4.957 1 98.75 95 ALA A C 1
ATOM 698 O O . ALA A 1 95 ? -12.281 -2.977 5.973 1 98.75 95 ALA A O 1
ATOM 699 N N . ALA A 1 96 ? -11.289 -3.576 4.043 1 98.62 96 ALA A N 1
ATOM 700 C CA . ALA A 1 96 ? -11.531 -5 4.262 1 98.62 96 ALA A CA 1
ATOM 701 C C . ALA A 1 96 ? -10.703 -5.527 5.43 1 98.62 96 ALA A C 1
ATOM 703 O O . ALA A 1 96 ? -11.172 -6.367 6.203 1 98.62 96 ALA A O 1
ATOM 704 N N . LEU A 1 97 ? -9.5 -5.082 5.562 1 98.62 97 LEU A N 1
ATOM 705 C CA . LEU A 1 97 ? -8.594 -5.512 6.621 1 98.62 97 LEU A CA 1
ATOM 706 C C . LEU A 1 97 ? -9.016 -4.934 7.969 1 98.62 97 LEU A C 1
ATOM 708 O O . LEU A 1 97 ? -8.898 -5.598 9 1 98.62 97 LEU A O 1
ATOM 712 N N . PHE A 1 98 ? -9.469 -3.662 7.969 1 98.56 98 PHE A N 1
ATOM 713 C CA . PHE A 1 98 ? -9.766 -2.914 9.18 1 98.56 98 PHE A CA 1
ATOM 714 C C . PHE A 1 98 ? -11.141 -2.258 9.086 1 98.56 98 PHE A C 1
ATOM 716 O O . PHE A 1 98 ? -11.242 -1.03 9.031 1 98.56 98 PHE A O 1
ATOM 723 N N . PRO A 1 99 ? -12.188 -3.049 9.133 1 97.75 99 PRO A N 1
ATOM 724 C CA . PRO A 1 99 ? -13.539 -2.533 8.914 1 97.75 99 PRO A CA 1
ATOM 725 C C . PRO A 1 99 ? -13.906 -1.409 9.883 1 97.75 99 PRO A C 1
ATOM 727 O O . PRO A 1 99 ? -13.719 -1.549 11.094 1 97.75 99 PRO A O 1
ATOM 730 N N . GLY A 1 100 ? -14.289 -0.308 9.305 1 97.62 100 GLY A N 1
ATOM 731 C CA . GLY A 1 100 ? -14.836 0.795 10.086 1 97.62 100 GLY A CA 1
ATOM 732 C C . GLY A 1 100 ? -13.766 1.749 10.586 1 97.62 100 GLY A C 1
ATOM 733 O O . GLY A 1 100 ? -14.07 2.707 11.297 1 97.62 100 GLY A O 1
ATOM 734 N N . ARG A 1 101 ? -12.516 1.607 10.195 1 98.56 101 ARG A N 1
ATOM 735 C CA . ARG A 1 101 ? -11.469 2.398 10.828 1 98.56 101 ARG A CA 1
ATOM 736 C C . ARG A 1 101 ? -10.703 3.223 9.797 1 98.56 101 ARG A C 1
ATOM 738 O O . ARG A 1 101 ? -9.75 3.926 10.141 1 98.56 101 ARG A O 1
ATOM 745 N N . ILE A 1 102 ? -11.125 3.162 8.516 1 98.81 102 ILE A N 1
ATOM 746 C CA . ILE A 1 102 ? -10.273 3.738 7.477 1 98.81 102 ILE A CA 1
ATOM 747 C C . ILE A 1 102 ? -10.922 5.012 6.934 1 98.81 102 ILE A C 1
ATOM 749 O O . ILE A 1 102 ? -12.109 5.027 6.617 1 98.81 102 ILE A O 1
ATOM 753 N N . ASP A 1 103 ? -10.141 6.121 6.828 1 98.62 103 ASP A N 1
ATOM 754 C CA . ASP A 1 103 ? -10.523 7.383 6.203 1 98.62 103 ASP A CA 1
ATOM 755 C C . ASP A 1 103 ? -9.719 7.637 4.93 1 98.62 103 ASP A C 1
ATOM 757 O O . ASP A 1 103 ? -8.531 7.312 4.867 1 98.62 103 ASP A O 1
ATOM 761 N N . LEU A 1 104 ? -10.383 8.203 3.979 1 98.81 104 LEU A N 1
ATOM 762 C CA . LEU A 1 104 ? -9.695 8.562 2.748 1 98.81 104 LEU A CA 1
ATOM 763 C C . LEU A 1 104 ? -9.805 10.062 2.482 1 98.81 104 LEU A C 1
ATOM 765 O O . LEU A 1 104 ? -10.82 10.531 1.979 1 98.81 104 LEU A O 1
ATOM 769 N N . GLY A 1 105 ? -8.758 10.812 2.854 1 98.69 105 GLY A N 1
ATOM 770 C CA . GLY A 1 105 ? -8.648 12.211 2.463 1 98.69 105 GLY A CA 1
ATOM 771 C C . GLY A 1 105 ? -8.016 12.398 1.1 1 98.69 105 GLY A C 1
ATOM 772 O O . GLY A 1 105 ? -6.957 11.828 0.816 1 98.69 105 GLY A O 1
ATOM 773 N N . LEU A 1 106 ? -8.633 13.195 0.254 1 98.19 106 LEU A N 1
ATOM 774 C CA . LEU A 1 106 ? -8.172 13.391 -1.114 1 98.19 106 LEU A CA 1
ATOM 775 C C . LEU A 1 106 ? -7.758 14.836 -1.351 1 98.19 106 LEU A C 1
ATOM 777 O O . LEU A 1 106 ? -8.508 15.766 -1.026 1 98.19 106 LEU A O 1
ATOM 781 N N . GLY A 1 107 ? -6.59 15.023 -1.867 1 95.62 107 GLY A N 1
ATOM 782 C CA . GLY A 1 107 ? -6.102 16.344 -2.242 1 95.62 107 GLY A CA 1
ATOM 783 C C . GLY A 1 107 ? -5.793 16.469 -3.723 1 95.62 107 GLY A C 1
ATOM 784 O O . GLY A 1 107 ? -5.508 15.461 -4.387 1 95.62 107 GLY A O 1
ATOM 785 N N . ARG A 1 108 ? -5.746 17.656 -4.184 1 92.56 108 ARG A N 1
ATOM 786 C CA . ARG A 1 108 ? -5.523 17.953 -5.594 1 92.56 108 ARG A CA 1
ATOM 787 C C . ARG A 1 108 ? -4.051 18.25 -5.863 1 92.56 108 ARG A C 1
ATOM 789 O O . ARG A 1 108 ? -3.555 18.016 -6.965 1 92.56 108 ARG A O 1
ATOM 796 N N . ALA A 1 109 ? -3.387 18.812 -4.84 1 88.94 109 ALA A N 1
ATOM 797 C CA . ALA A 1 109 ? -1.995 19.234 -4.988 1 88.94 109 ALA A CA 1
ATOM 798 C C . ALA A 1 109 ? -1.097 18.031 -5.301 1 88.94 109 ALA A C 1
ATOM 800 O O . ALA A 1 109 ? -1.427 16.906 -4.961 1 88.94 109 ALA A O 1
ATOM 801 N N . PRO A 1 110 ? -0.001 18.281 -5.957 1 87.31 110 PRO A N 1
ATOM 802 C CA . PRO A 1 110 ? 0.873 17.156 -6.293 1 87.31 110 PRO A CA 1
ATOM 803 C C . PRO A 1 110 ? 1.543 16.547 -5.066 1 87.31 110 PRO A C 1
ATOM 805 O O . PRO A 1 110 ? 1.865 15.352 -5.066 1 87.31 110 PRO A O 1
ATOM 808 N N . GLY A 1 111 ? 1.781 17.422 -3.992 1 85.19 111 GLY A N 1
ATOM 809 C CA . GLY A 1 111 ? 2.539 16.953 -2.848 1 85.19 111 GLY A CA 1
ATOM 810 C C . GLY A 1 111 ? 4.023 16.812 -3.129 1 85.19 111 GLY A C 1
ATOM 811 O O . GLY A 1 111 ? 4.723 16.062 -2.457 1 85.19 111 GLY A O 1
ATOM 812 N N . THR A 1 112 ? 4.527 17.359 -4.168 1 90.88 112 THR A N 1
ATOM 813 C CA . THR A 1 112 ? 5.914 17.297 -4.609 1 90.88 112 THR A CA 1
ATOM 814 C C . THR A 1 112 ? 6.188 18.359 -5.676 1 90.88 112 THR A C 1
ATOM 816 O O . THR A 1 112 ? 5.32 19.172 -5.98 1 90.88 112 THR A O 1
ATOM 819 N N . ASP A 1 113 ? 7.473 18.484 -6.098 1 88.31 113 ASP A N 1
ATOM 820 C CA . ASP A 1 113 ? 7.824 19.391 -7.184 1 88.31 113 ASP A CA 1
ATOM 821 C C . ASP A 1 113 ? 7.336 18.859 -8.523 1 88.31 113 ASP A C 1
ATOM 823 O O . ASP A 1 113 ? 7.012 17.672 -8.648 1 88.31 113 ASP A O 1
ATOM 827 N N . MET A 1 114 ? 7.375 19.672 -9.492 1 87.88 114 MET A N 1
ATOM 828 C CA . MET A 1 114 ? 6.738 19.359 -10.773 1 87.88 114 MET A CA 1
ATOM 829 C C . MET A 1 114 ? 7.516 18.281 -11.516 1 87.88 114 MET A C 1
ATOM 831 O O . MET A 1 114 ? 6.93 17.469 -12.234 1 87.88 114 MET A O 1
ATOM 835 N N . MET A 1 115 ? 8.797 18.266 -11.375 1 90.12 115 MET A N 1
ATOM 836 C CA . MET A 1 115 ? 9.594 17.219 -12.008 1 90.12 115 MET A CA 1
ATOM 837 C C . MET A 1 115 ? 9.234 15.844 -11.453 1 90.12 115 MET A C 1
ATOM 839 O O . MET A 1 115 ? 9.062 14.891 -12.219 1 90.12 115 MET A O 1
ATOM 843 N N . THR A 1 116 ? 9.102 15.797 -10.219 1 93.12 116 THR A N 1
ATOM 844 C CA . THR A 1 116 ? 8.703 14.547 -9.562 1 93.12 116 THR A CA 1
ATOM 845 C C . THR A 1 116 ? 7.27 14.18 -9.93 1 93.12 116 THR A C 1
ATOM 847 O O . THR A 1 116 ? 6.961 13.008 -10.133 1 93.12 116 THR A O 1
ATOM 850 N N . ALA A 1 117 ? 6.418 15.148 -9.984 1 91.88 117 ALA A N 1
ATOM 851 C CA . ALA A 1 117 ? 5.035 14.891 -10.383 1 91.88 117 ALA A CA 1
ATOM 852 C C . ALA A 1 117 ? 4.977 14.227 -11.75 1 91.88 117 ALA A C 1
ATOM 854 O O . ALA A 1 117 ? 4.16 13.328 -11.977 1 91.88 117 ALA A O 1
ATOM 855 N N . ARG A 1 118 ? 5.809 14.609 -12.633 1 89.06 118 ARG A N 1
ATOM 856 C CA . ARG A 1 118 ? 5.879 13.984 -13.953 1 89.06 118 ARG A CA 1
ATOM 857 C C . ARG A 1 118 ? 6.328 12.531 -13.844 1 89.06 118 ARG A C 1
ATOM 859 O O . ARG A 1 118 ? 5.801 11.656 -14.539 1 89.06 118 ARG A O 1
ATOM 866 N N . ALA A 1 119 ? 7.281 12.359 -12.945 1 91.69 119 ALA A N 1
ATOM 867 C CA . ALA A 1 119 ? 7.773 11 -12.734 1 91.69 119 ALA A CA 1
ATOM 868 C C . ALA A 1 119 ? 6.68 10.102 -12.148 1 91.69 119 ALA A C 1
ATOM 870 O O . ALA A 1 119 ? 6.727 8.883 -12.289 1 91.69 119 ALA A O 1
ATOM 871 N N . LEU A 1 120 ? 5.684 10.719 -11.547 1 92.19 120 LEU A N 1
ATOM 872 C CA . LEU A 1 120 ? 4.527 10 -11.008 1 92.19 120 LEU A CA 1
ATOM 873 C C . LEU A 1 120 ? 3.473 9.789 -12.086 1 92.19 120 LEU A C 1
ATOM 875 O O . LEU A 1 120 ? 2.43 9.18 -11.828 1 92.19 120 LEU A O 1
ATOM 879 N N . ARG A 1 121 ? 3.762 10.273 -13.312 1 85.12 121 ARG A N 1
ATOM 880 C CA . ARG A 1 121 ? 2.867 10.188 -14.461 1 85.12 121 ARG A CA 1
ATOM 881 C C . ARG A 1 121 ? 1.587 10.984 -14.219 1 85.12 121 ARG A C 1
ATOM 883 O O . ARG A 1 121 ? 0.51 10.586 -14.672 1 85.12 121 ARG A O 1
ATOM 890 N N . ARG A 1 122 ? 1.771 11.953 -13.336 1 83 122 ARG A N 1
ATOM 891 C CA . ARG A 1 122 ? 0.659 12.875 -13.125 1 83 122 ARG A CA 1
ATOM 892 C C . ARG A 1 122 ? 0.285 13.586 -14.422 1 83 122 ARG A C 1
ATOM 894 O O . ARG A 1 122 ? 1.161 14 -15.188 1 83 122 ARG A O 1
ATOM 901 N N . ASN A 1 123 ? -1.013 13.445 -14.859 1 70.06 123 ASN A N 1
ATOM 902 C CA . ASN A 1 123 ? -1.456 14.219 -16.016 1 70.06 123 ASN A CA 1
ATOM 903 C C . ASN A 1 123 ? -1.457 15.711 -15.734 1 70.06 123 ASN A C 1
ATOM 905 O O . ASN A 1 123 ? -2.316 16.203 -15.008 1 70.06 123 ASN A O 1
ATOM 909 N N . LEU A 1 124 ? -0.453 16.25 -16.125 1 62.06 124 LEU A N 1
ATOM 910 C CA . LEU A 1 124 ? -0.305 17.672 -15.844 1 62.06 124 LEU A CA 1
ATOM 911 C C . LEU A 1 124 ? -1.035 18.516 -16.875 1 62.06 124 LEU A C 1
ATOM 913 O O . LEU A 1 124 ? -0.962 19.75 -16.844 1 62.06 124 LEU A O 1
ATOM 917 N N . GLU A 1 125 ? -1.707 17.672 -17.719 1 60.31 125 GLU A N 1
ATOM 918 C CA . GLU A 1 125 ? -2.41 18.469 -18.719 1 60.31 125 GLU A CA 1
ATOM 919 C C . GLU A 1 125 ? -3.461 19.375 -18.078 1 60.31 125 GLU A C 1
ATOM 921 O O . GLU A 1 125 ? -3.818 19.188 -16.922 1 60.31 125 GLU A O 1
ATOM 926 N N . SER A 1 126 ? -3.914 20.297 -18.859 1 52.69 126 SER A N 1
ATOM 927 C CA . SER A 1 126 ? -4.652 21.531 -18.609 1 52.69 126 SER A CA 1
ATOM 928 C C . SER A 1 126 ? -6.027 21.25 -18.016 1 52.69 126 SER A C 1
ATOM 930 O O . SER A 1 126 ? -6.535 22.031 -17.219 1 52.69 126 SER A O 1
ATOM 932 N N . THR A 1 127 ? -6.609 20.156 -18.344 1 58.44 127 THR A N 1
ATOM 933 C CA . THR A 1 127 ? -7.977 20.062 -17.844 1 58.44 127 THR A CA 1
ATOM 934 C C . THR A 1 127 ? -7.996 19.438 -16.453 1 58.44 127 THR A C 1
ATOM 936 O O . THR A 1 127 ? -7.398 18.375 -16.234 1 58.44 127 THR A O 1
ATOM 939 N N . ASP A 1 128 ? -8.414 20.234 -15.477 1 73.38 128 ASP A N 1
ATOM 940 C CA . ASP A 1 128 ? -8.539 19.797 -14.094 1 73.38 128 ASP A CA 1
ATOM 941 C C . ASP A 1 128 ? -9.555 18.672 -13.961 1 73.38 128 ASP A C 1
ATOM 943 O O . ASP A 1 128 ? -10.766 18.906 -14.031 1 73.38 128 ASP A O 1
ATOM 947 N N . ASN A 1 129 ? -9.203 17.422 -13.859 1 87.88 129 ASN A N 1
ATOM 948 C CA . ASN A 1 129 ? -10.055 16.25 -13.773 1 87.88 129 ASN A CA 1
ATOM 949 C C . ASN A 1 129 ? -10.234 15.789 -12.328 1 87.88 129 ASN A C 1
ATOM 951 O O . ASN A 1 129 ? -10.852 14.75 -12.07 1 87.88 129 ASN A O 1
ATOM 955 N N . PHE A 1 130 ? -9.906 16.734 -11.445 1 93.12 130 PHE A N 1
ATOM 956 C CA . PHE A 1 130 ? -9.914 16.312 -10.055 1 93.12 130 PHE A CA 1
ATOM 957 C C . PHE A 1 130 ? -11.336 16 -9.586 1 93.12 130 PHE A C 1
ATOM 959 O O . PHE A 1 130 ? -11.594 14.922 -9.047 1 93.12 130 PHE A O 1
ATOM 966 N N . PRO A 1 131 ? -12.352 16.812 -9.836 1 94.5 131 PRO A N 1
ATOM 967 C CA . PRO A 1 131 ? -13.711 16.484 -9.398 1 94.5 131 PRO A CA 1
ATOM 968 C C . PRO A 1 131 ? -14.234 15.188 -10.008 1 94.5 131 PRO A C 1
ATOM 970 O O . PRO A 1 131 ? -14.859 14.383 -9.312 1 94.5 131 PRO A O 1
ATOM 973 N N . GLN A 1 132 ? -13.953 15.039 -11.258 1 94.81 132 GLN A N 1
ATOM 974 C CA . GLN A 1 132 ? -14.391 13.836 -11.945 1 94.81 132 GLN A CA 1
ATOM 975 C C . GLN A 1 132 ? -13.719 12.594 -11.367 1 94.81 132 GLN A C 1
ATOM 977 O O . GLN A 1 132 ? -14.352 11.547 -11.219 1 94.81 132 GLN A O 1
ATOM 982 N N . ASP A 1 133 ? -12.438 12.75 -11.109 1 95.44 133 ASP A N 1
ATOM 983 C CA . ASP A 1 133 ? -11.688 11.641 -10.523 1 95.44 133 ASP A CA 1
ATOM 984 C C . ASP A 1 133 ? -12.25 11.258 -9.156 1 95.44 133 ASP A C 1
ATOM 986 O O . ASP A 1 133 ? -12.32 10.078 -8.82 1 95.44 133 ASP A O 1
ATOM 990 N N . VAL A 1 134 ? -12.617 12.25 -8.359 1 97.12 134 VAL A N 1
ATOM 991 C CA . VAL A 1 134 ? -13.195 12.008 -7.043 1 97.12 134 VAL A CA 1
ATOM 992 C C . VAL A 1 134 ? -14.5 11.234 -7.184 1 97.12 134 VAL A C 1
ATOM 994 O O . VAL A 1 134 ? -14.719 10.234 -6.492 1 97.12 134 VAL A O 1
ATOM 997 N N . VAL A 1 135 ? -15.32 11.672 -8.086 1 97.12 135 VAL A N 1
ATOM 998 C CA . VAL A 1 135 ? -16.625 11.031 -8.289 1 97.12 135 VAL A CA 1
ATOM 999 C C . VAL A 1 135 ? -16.422 9.609 -8.797 1 97.12 135 VAL A C 1
ATOM 1001 O O . VAL A 1 135 ? -17.094 8.68 -8.336 1 97.12 135 VAL A O 1
ATOM 1004 N N . GLU A 1 136 ? -15.516 9.484 -9.719 1 96.44 136 GLU A N 1
ATOM 1005 C CA . GLU A 1 136 ? -15.195 8.156 -10.234 1 96.44 136 GLU A CA 1
ATOM 1006 C C . GLU A 1 136 ? -14.75 7.227 -9.109 1 96.44 136 GLU A C 1
ATOM 1008 O O . GLU A 1 136 ? -15.234 6.102 -8.992 1 96.44 136 GLU A O 1
ATOM 1013 N N . LEU A 1 137 ? -13.836 7.699 -8.305 1 97.81 137 LEU A N 1
ATOM 1014 C CA . LEU A 1 137 ? -13.312 6.926 -7.18 1 97.81 137 LEU A CA 1
ATOM 1015 C C . LEU A 1 137 ? -14.438 6.523 -6.23 1 97.81 137 LEU A C 1
ATOM 1017 O O . LEU A 1 137 ? -14.531 5.359 -5.836 1 97.81 137 LEU A O 1
ATOM 1021 N N . MET A 1 138 ? -15.266 7.438 -5.836 1 97.75 138 MET A N 1
ATOM 1022 C CA . MET A 1 138 ? -16.375 7.152 -4.941 1 97.75 138 MET A CA 1
ATOM 1023 C C . MET A 1 138 ? -17.312 6.109 -5.547 1 97.75 138 MET A C 1
ATOM 1025 O O . MET A 1 138 ? -17.875 5.277 -4.832 1 97.75 138 MET A O 1
ATOM 1029 N N . GLY A 1 139 ? -17.469 6.172 -6.863 1 96.81 139 GLY A N 1
ATOM 1030 C CA . GLY A 1 139 ? -18.281 5.188 -7.562 1 96.81 139 GLY A CA 1
ATOM 1031 C C . GLY A 1 139 ? -17.75 3.773 -7.418 1 96.81 139 GLY A C 1
ATOM 1032 O O . GLY A 1 139 ? -18.531 2.818 -7.371 1 96.81 139 GLY A O 1
ATOM 1033 N N . TYR A 1 140 ? -16.453 3.623 -7.406 1 97.38 140 TYR A N 1
ATOM 1034 C CA . TYR A 1 140 ? -15.836 2.309 -7.305 1 97.38 140 TYR A CA 1
ATOM 1035 C C . TYR A 1 140 ? -16.156 1.655 -5.965 1 97.38 140 TYR A C 1
ATOM 1037 O O . TYR A 1 140 ? -16.047 0.436 -5.82 1 97.38 140 TYR A O 1
ATOM 1045 N N . PHE A 1 141 ? -16.516 2.436 -4.914 1 97.31 141 PHE A N 1
ATOM 1046 C CA . PHE A 1 141 ? -16.828 1.887 -3.6 1 97.31 141 PHE A CA 1
ATOM 1047 C C . PHE A 1 141 ? -18.266 1.408 -3.535 1 97.31 141 PHE A C 1
ATOM 1049 O O . PHE A 1 141 ? -18.641 0.64 -2.645 1 97.31 141 PHE A O 1
ATOM 1056 N N . GLN A 1 142 ? -19.078 1.893 -4.422 1 95.81 142 GLN A N 1
ATOM 1057 C CA . GLN A 1 142 ? -20.469 1.458 -4.449 1 95.81 142 GLN A CA 1
ATOM 1058 C C . GLN A 1 142 ? -20.594 0.006 -4.906 1 95.81 142 GLN A C 1
ATOM 1060 O O . GLN A 1 142 ? -19.719 -0.493 -5.629 1 95.81 142 GLN A O 1
ATOM 1065 N N . PRO A 1 143 ? -21.641 -0.668 -4.465 1 93.62 143 PRO A N 1
ATOM 1066 C CA . PRO A 1 143 ? -21.859 -2.004 -5.027 1 93.62 143 PRO A CA 1
ATOM 1067 C C . PRO A 1 143 ? -21.922 -1.997 -6.551 1 93.62 143 PRO A C 1
ATOM 1069 O O . PRO A 1 143 ? -22.547 -1.108 -7.141 1 93.62 143 PRO A O 1
ATOM 1072 N N . ALA A 1 144 ? -21.266 -2.977 -7.133 1 90.81 144 ALA A N 1
ATOM 1073 C CA . ALA A 1 144 ? -21.234 -3.031 -8.594 1 90.81 144 ALA A CA 1
ATOM 1074 C C . ALA A 1 144 ? -22.641 -3.273 -9.156 1 90.81 144 ALA A C 1
ATOM 1076 O O . ALA A 1 144 ? -23.406 -4.074 -8.617 1 90.81 144 ALA A O 1
ATOM 1077 N N . GLU A 1 145 ? -22.891 -2.561 -10.164 1 90.06 145 GLU A N 1
ATOM 1078 C CA . GLU A 1 145 ? -24.141 -2.771 -10.883 1 90.06 145 GLU A CA 1
ATOM 1079 C C . GLU A 1 145 ? -24.016 -3.916 -11.891 1 90.06 145 GLU A C 1
ATOM 1081 O O . GLU A 1 145 ? -22.906 -4.297 -12.266 1 90.06 145 GLU A O 1
ATOM 1086 N N . GLU A 1 146 ? -25.203 -4.398 -12.258 1 86.12 146 GLU A N 1
ATOM 1087 C CA . GLU A 1 146 ? -25.203 -5.438 -13.281 1 86.12 146 GLU A CA 1
ATOM 1088 C C . GLU A 1 146 ? -24.578 -4.926 -14.578 1 86.12 146 GLU A C 1
ATOM 1090 O O . GLU A 1 146 ? -24.922 -3.844 -15.055 1 86.12 146 GLU A O 1
ATOM 1095 N N . GLY A 1 147 ? -23.641 -5.621 -15.062 1 85.88 147 GLY A N 1
ATOM 1096 C CA . GLY A 1 147 ? -23.031 -5.27 -16.344 1 85.88 147 GLY A CA 1
ATOM 1097 C C . GLY A 1 147 ? -21.859 -4.316 -16.203 1 85.88 147 GLY A C 1
ATOM 1098 O O . GLY A 1 147 ? -21.203 -3.99 -17.188 1 85.88 147 GLY A O 1
ATOM 1099 N N . GLN A 1 148 ? -21.656 -3.793 -15.016 1 90 148 GLN A N 1
ATOM 1100 C CA . GLN A 1 148 ? -20.516 -2.902 -14.82 1 90 148 GLN A CA 1
ATOM 1101 C C . GLN A 1 148 ? -19.203 -3.582 -15.219 1 90 148 GLN A C 1
ATOM 1103 O O . GLN A 1 148 ? -18.891 -4.664 -14.719 1 90 148 GLN A O 1
ATOM 1108 N N . ARG A 1 149 ? -18.469 -2.943 -16.047 1 90.56 149 ARG A N 1
ATOM 1109 C CA . ARG A 1 149 ? -17.328 -3.578 -16.703 1 90.56 149 ARG A CA 1
ATOM 1110 C C . ARG A 1 149 ? -16.078 -3.475 -15.836 1 90.56 149 ARG A C 1
ATOM 1112 O O . ARG A 1 149 ? -15.203 -4.336 -15.898 1 90.56 149 ARG A O 1
ATOM 1119 N N . ILE A 1 150 ? -15.953 -2.377 -15.148 1 94.81 150 ILE A N 1
ATOM 1120 C CA . ILE A 1 150 ? -14.773 -2.17 -14.312 1 94.81 150 ILE A CA 1
ATOM 1121 C C . ILE A 1 150 ? -15.188 -2.082 -12.844 1 94.81 150 ILE A C 1
ATOM 1123 O O . ILE A 1 150 ? -15.984 -1.221 -12.469 1 94.81 150 ILE A O 1
ATOM 1127 N N . ARG A 1 151 ? -14.656 -3.016 -12.109 1 95.75 151 ARG A N 1
ATOM 1128 C CA . ARG A 1 151 ? -14.938 -3.08 -10.68 1 95.75 151 ARG A CA 1
ATOM 1129 C C . ARG A 1 151 ? -13.648 -2.996 -9.859 1 95.75 151 ARG A C 1
ATOM 1131 O O . ARG A 1 151 ? -12.609 -3.518 -10.273 1 95.75 151 ARG A O 1
ATOM 1138 N N . ALA A 1 152 ? -13.781 -2.271 -8.797 1 96.81 152 ALA A N 1
ATOM 1139 C CA . ALA A 1 152 ? -12.672 -2.305 -7.84 1 96.81 152 ALA A CA 1
ATOM 1140 C C . ALA A 1 152 ? -12.812 -3.486 -6.887 1 96.81 152 ALA A C 1
ATOM 1142 O O . ALA A 1 152 ? -13.766 -3.561 -6.113 1 96.81 152 ALA A O 1
ATOM 1143 N N . VAL A 1 153 ? -11.844 -4.449 -6.926 1 96.38 153 VAL A N 1
ATOM 1144 C CA . VAL A 1 153 ? -11.852 -5.625 -6.062 1 96.38 153 VAL A CA 1
ATOM 1145 C C . VAL A 1 153 ? -10.508 -5.762 -5.355 1 96.38 153 VAL A C 1
ATOM 1147 O O . VAL A 1 153 ? -9.5 -6.098 -5.98 1 96.38 153 VAL A O 1
ATOM 1150 N N . PRO A 1 154 ? -10.445 -5.629 -4.102 1 95.62 154 PRO A N 1
ATOM 1151 C CA . PRO A 1 154 ? -11.508 -5.133 -3.219 1 95.62 154 PRO A CA 1
ATOM 1152 C C . PRO A 1 154 ? -11.828 -3.658 -3.449 1 95.62 154 PRO A C 1
ATOM 1154 O O . PRO A 1 154 ? -10.977 -2.908 -3.932 1 95.62 154 PRO A O 1
ATOM 1157 N N . GLY A 1 155 ? -12.898 -3.131 -3.01 1 94.5 155 GLY A N 1
ATOM 1158 C CA . GLY A 1 155 ? -13.406 -1.773 -3.135 1 94.5 155 GLY A CA 1
ATOM 1159 C C . GLY A 1 155 ? -14.922 -1.707 -3.176 1 94.5 155 GLY A C 1
ATOM 1160 O O . GLY A 1 155 ? -15.539 -0.993 -2.383 1 94.5 155 GLY A O 1
ATOM 1161 N N . GLU A 1 156 ? -15.414 -2.432 -4.164 1 95.56 156 GLU A N 1
ATOM 1162 C CA . GLU A 1 156 ? -16.859 -2.434 -4.316 1 95.56 156 GLU A CA 1
ATOM 1163 C C . GLU A 1 156 ? -17.547 -2.912 -3.043 1 95.56 156 GLU A C 1
ATOM 1165 O O . GLU A 1 156 ? -17.188 -3.947 -2.484 1 95.56 156 GLU A O 1
ATOM 1170 N N . GLY A 1 157 ? -18.453 -2.113 -2.592 1 93.69 157 GLY A N 1
ATOM 1171 C CA . GLY A 1 157 ? -19.234 -2.477 -1.421 1 93.69 157 GLY A CA 1
ATOM 1172 C C . GLY A 1 157 ? -18.578 -2.07 -0.115 1 93.69 157 GLY A C 1
ATOM 1173 O O . GLY A 1 157 ? -19.172 -2.197 0.953 1 93.69 157 GLY A O 1
ATOM 1174 N N . GLN A 1 158 ? -17.359 -1.657 -0.154 1 94.06 158 GLN A N 1
ATOM 1175 C CA . GLN A 1 158 ? -16.672 -1.211 1.054 1 94.06 158 GLN A CA 1
ATOM 1176 C C . GLN A 1 158 ? -17.109 0.197 1.447 1 94.06 158 GLN A C 1
ATOM 1178 O O . GLN A 1 158 ? -17.359 1.036 0.583 1 94.06 158 GLN A O 1
ATOM 1183 N N . THR A 1 159 ? -17.156 0.435 2.746 1 93.69 159 THR A N 1
ATOM 1184 C CA . THR A 1 159 ? -17.453 1.768 3.264 1 93.69 159 THR A CA 1
ATOM 1185 C C . THR A 1 159 ? -16.172 2.504 3.621 1 93.69 159 THR A C 1
ATOM 1187 O O . THR A 1 159 ? -15.523 2.193 4.625 1 93.69 159 THR A O 1
ATOM 1190 N N . VAL A 1 160 ? -15.805 3.451 2.82 1 97.62 160 VAL A N 1
ATOM 1191 C CA . VAL A 1 160 ? -14.625 4.281 3.035 1 97.62 160 VAL A CA 1
ATOM 1192 C C . VAL A 1 160 ? -15.023 5.758 3 1 97.62 160 VAL A C 1
ATOM 1194 O O . VAL A 1 160 ? -15.172 6.34 1.924 1 97.62 160 VAL A O 1
ATOM 1197 N N . PRO A 1 161 ? -15.211 6.387 4.195 1 98.06 161 PRO A N 1
ATOM 1198 C CA . PRO A 1 161 ? -15.5 7.824 4.18 1 98.06 161 PRO A CA 1
ATOM 1199 C C . PRO A 1 161 ? -14.461 8.633 3.402 1 98.06 161 PRO A C 1
ATOM 1201 O O . PRO A 1 161 ? -13.258 8.453 3.607 1 98.06 161 PRO A O 1
ATOM 1204 N N . VAL A 1 162 ? -14.953 9.469 2.539 1 98.5 162 VAL A N 1
ATOM 1205 C CA . VAL A 1 162 ? -14.094 10.305 1.698 1 98.5 162 VAL A CA 1
ATOM 1206 C C . VAL A 1 162 ? -14.125 11.742 2.199 1 98.5 162 VAL A C 1
ATOM 1208 O O . VAL A 1 162 ? -15.188 12.281 2.508 1 98.5 162 VAL A O 1
ATOM 1211 N N . TRP A 1 163 ? -12.961 12.336 2.352 1 98.56 163 TRP A N 1
ATOM 1212 C CA . TRP A 1 163 ? -12.766 13.734 2.721 1 98.56 163 TRP A CA 1
ATOM 1213 C C . TRP A 1 163 ? -12.117 14.516 1.581 1 98.56 163 TRP A C 1
ATOM 1215 O O . TRP A 1 163 ? -11.297 13.969 0.836 1 98.56 163 TRP A O 1
ATOM 1225 N N . ILE A 1 164 ? -12.523 15.758 1.466 1 98.38 164 ILE A N 1
ATOM 1226 C CA . ILE A 1 164 ? -11.828 16.641 0.534 1 98.38 164 ILE A CA 1
ATOM 1227 C C . ILE A 1 164 ? -10.852 17.531 1.298 1 98.38 164 ILE A C 1
ATOM 1229 O O . ILE A 1 164 ? -11.234 18.188 2.268 1 98.38 164 ILE A O 1
ATOM 1233 N N . LEU A 1 165 ? -9.633 17.422 0.873 1 96.19 165 LEU A N 1
ATOM 1234 C CA . LEU A 1 165 ? -8.594 18.266 1.446 1 96.19 165 LEU A CA 1
ATOM 1235 C C . LEU A 1 165 ? -8.406 19.531 0.61 1 96.19 165 LEU A C 1
ATOM 1237 O O . LEU A 1 165 ? -8.516 19.484 -0.617 1 96.19 165 LEU A O 1
ATOM 1241 N N . GLY A 1 166 ? -8.078 20.641 1.298 1 92.12 166 GLY A N 1
ATOM 1242 C CA . GLY A 1 166 ? -7.848 21.859 0.534 1 92.12 166 GLY A CA 1
ATOM 1243 C C . GLY A 1 166 ? -6.934 22.844 1.24 1 92.12 166 GLY A C 1
ATOM 1244 O O . GLY A 1 166 ? -6.793 22.812 2.465 1 92.12 166 GLY A O 1
ATOM 1245 N N . SER A 1 167 ? -6.32 23.625 0.363 1 86 167 SER A N 1
ATOM 1246 C CA . SER A 1 167 ? -5.574 24.797 0.827 1 86 167 SER A CA 1
ATOM 1247 C C . SER A 1 167 ? -5.992 26.047 0.076 1 86 167 SER A C 1
ATOM 1249 O O . SER A 1 167 ? -5.301 27.062 0.126 1 86 167 SER A O 1
ATOM 1251 N N . SER A 1 168 ? -7.082 25.906 -0.733 1 86.81 168 SER A N 1
ATOM 1252 C CA . SER A 1 168 ? -7.676 26.984 -1.518 1 86.81 168 SER A CA 1
ATOM 1253 C C . SER A 1 168 ? -9.195 26.875 -1.553 1 86.81 168 SER A C 1
ATOM 1255 O O . SER A 1 168 ? -9.781 26.062 -0.831 1 86.81 168 SER A O 1
ATOM 1257 N N . LEU A 1 169 ? -9.742 27.734 -2.336 1 89.94 169 LEU A N 1
ATOM 1258 C CA . LEU A 1 169 ? -11.203 27.75 -2.4 1 89.94 169 LEU A CA 1
ATOM 1259 C C . LEU A 1 169 ? -11.727 26.578 -3.211 1 89.94 169 LEU A C 1
ATOM 1261 O O . LEU A 1 169 ? -12.891 26.188 -3.074 1 89.94 169 LEU A O 1
ATOM 1265 N N . TYR A 1 170 ? -10.883 26.078 -3.988 1 90.38 170 TYR A N 1
ATOM 1266 C CA . TYR A 1 170 ? -11.281 25 -4.871 1 90.38 170 TYR A CA 1
ATOM 1267 C C . TYR A 1 170 ? -11.781 23.797 -4.066 1 90.38 170 TYR A C 1
ATOM 1269 O O . TYR A 1 170 ? -12.875 23.281 -4.312 1 90.38 170 TYR A O 1
ATOM 1277 N N . GLY A 1 171 ? -11.047 23.391 -3.105 1 94.19 171 GLY A N 1
ATOM 1278 C CA . GLY A 1 171 ? -11.43 22.266 -2.27 1 94.19 171 GLY A CA 1
ATOM 1279 C C . GLY A 1 171 ? -12.719 22.5 -1.501 1 94.19 171 GLY A C 1
ATOM 1280 O O . GLY A 1 171 ? -13.539 21.594 -1.356 1 94.19 171 GLY A O 1
ATOM 1281 N N . ALA A 1 172 ? -12.859 23.703 -1.018 1 96.38 172 ALA A N 1
ATOM 1282 C CA . ALA A 1 172 ? -14.062 24.078 -0.275 1 96.38 172 ALA A CA 1
ATOM 1283 C C . ALA A 1 172 ? -15.312 23.922 -1.145 1 96.38 172 ALA A C 1
ATOM 1285 O O . ALA A 1 172 ? -16.312 23.359 -0.709 1 96.38 172 ALA A O 1
ATOM 1286 N N . GLN A 1 173 ? -15.219 24.422 -2.305 1 97.06 173 GLN A N 1
ATOM 1287 C CA . GLN A 1 173 ? -16.344 24.375 -3.232 1 97.06 173 GLN A CA 1
ATOM 1288 C C . GLN A 1 173 ? -16.703 22.938 -3.586 1 97.06 173 GLN A C 1
ATOM 1290 O O . GLN A 1 173 ? -17.891 22.578 -3.6 1 97.06 173 GLN A O 1
ATOM 1295 N N . LEU A 1 174 ? -15.719 22.156 -3.873 1 96.88 174 LEU A N 1
ATOM 1296 C CA . LEU A 1 174 ? -15.961 20.781 -4.246 1 96.88 174 LEU A CA 1
ATOM 1297 C C . LEU A 1 174 ? -16.578 20 -3.088 1 96.88 174 LEU A C 1
ATOM 1299 O O . LEU A 1 174 ? -17.531 19.234 -3.277 1 96.88 174 LEU A O 1
ATOM 1303 N N . ALA A 1 175 ? -15.977 20.141 -1.896 1 98.25 175 ALA A N 1
ATOM 1304 C CA . ALA A 1 175 ? -16.516 19.484 -0.711 1 98.25 175 ALA A CA 1
ATOM 1305 C C . ALA A 1 175 ? -17.969 19.844 -0.481 1 98.25 175 ALA A C 1
ATOM 1307 O O . ALA A 1 175 ? -18.797 18.969 -0.186 1 98.25 175 ALA A O 1
ATOM 1308 N N . ALA A 1 176 ? -18.234 21.125 -0.609 1 98.38 176 ALA A N 1
ATOM 1309 C CA . ALA A 1 176 ? -19.609 21.609 -0.417 1 98.38 176 ALA A CA 1
ATOM 1310 C C . ALA A 1 176 ? -20.562 20.984 -1.431 1 98.38 176 ALA A C 1
ATOM 1312 O O . ALA A 1 176 ? -21.625 20.5 -1.065 1 98.38 176 ALA A O 1
ATOM 1313 N N . LEU A 1 177 ? -20.156 21.016 -2.668 1 97.81 177 LEU A N 1
ATOM 1314 C CA . LEU A 1 177 ? -21 20.531 -3.764 1 97.81 177 LEU A CA 1
ATOM 1315 C C . LEU A 1 177 ? -21.297 19.047 -3.604 1 97.81 177 LEU A C 1
ATOM 1317 O O . LEU A 1 177 ? -22.422 18.609 -3.869 1 97.81 177 LEU A O 1
ATOM 1321 N N . LEU A 1 178 ? -20.281 18.266 -3.166 1 97.62 178 LEU A N 1
ATOM 1322 C CA . LEU A 1 178 ? -20.438 16.812 -3.068 1 97.62 178 LEU A CA 1
ATOM 1323 C C . LEU A 1 178 ? -21 16.406 -1.707 1 97.62 178 LEU A C 1
ATOM 1325 O O . LEU A 1 178 ? -21.281 15.234 -1.47 1 97.62 178 LEU A O 1
ATOM 1329 N N . GLY A 1 179 ? -21.141 17.359 -0.803 1 98.25 179 GLY A N 1
ATOM 1330 C CA . GLY A 1 179 ? -21.609 17.062 0.54 1 98.25 179 GLY A CA 1
ATOM 1331 C C . GLY A 1 179 ? -20.656 16.188 1.326 1 98.25 179 GLY A C 1
ATOM 1332 O O . GLY A 1 179 ? -21.062 15.203 1.938 1 98.25 179 GLY A O 1
ATOM 1333 N N . LEU A 1 180 ? -19.406 16.484 1.258 1 98.44 180 LEU A N 1
ATOM 1334 C CA . LEU A 1 180 ? -18.375 15.695 1.924 1 98.44 180 LEU A CA 1
ATOM 1335 C C . LEU A 1 180 ? -17.734 16.5 3.047 1 98.44 180 LEU A C 1
ATOM 1337 O O . LEU A 1 180 ? -17.781 17.734 3.047 1 98.44 180 LEU A O 1
ATOM 1341 N N . PRO A 1 181 ? -17.219 15.797 4.078 1 98.56 181 PRO A N 1
ATOM 1342 C CA . PRO A 1 181 ? -16.438 16.531 5.078 1 98.56 181 PRO A CA 1
ATOM 1343 C C . PRO A 1 181 ? -15.211 17.203 4.484 1 98.56 181 PRO A C 1
ATOM 1345 O O . PRO A 1 181 ? -14.656 16.734 3.488 1 98.56 181 PRO A O 1
ATOM 1348 N N . TYR A 1 182 ? -14.828 18.312 5.117 1 98.38 182 TYR A N 1
ATOM 1349 C CA . TYR A 1 182 ? -13.812 19.203 4.559 1 98.38 182 TYR A CA 1
ATOM 1350 C C . TYR A 1 182 ? -12.68 19.422 5.547 1 98.38 182 TYR A C 1
ATOM 1352 O O . TYR A 1 182 ? -12.914 19.797 6.699 1 98.38 182 TYR A O 1
ATOM 1360 N N . ALA A 1 183 ? -11.469 19.109 5.09 1 98.19 183 ALA A N 1
ATOM 1361 C CA . ALA A 1 183 ? -10.273 19.391 5.879 1 98.19 183 ALA A CA 1
ATOM 1362 C C . ALA A 1 183 ? -9.422 20.484 5.219 1 98.19 183 ALA A C 1
ATOM 1364 O O . ALA A 1 183 ? -9.125 20.406 4.023 1 98.19 183 ALA A O 1
ATOM 1365 N N . PHE A 1 184 ? -9.031 21.484 5.98 1 97.25 184 PHE A N 1
ATOM 1366 C CA . PHE A 1 184 ? -8.266 22.609 5.441 1 97.25 184 PHE A CA 1
ATOM 1367 C C . PHE A 1 184 ? -6.879 22.656 6.059 1 97.25 184 PHE A C 1
ATOM 1369 O O . PHE A 1 184 ? -6.73 22.547 7.277 1 97.25 184 PHE A O 1
ATOM 1376 N N . ALA A 1 185 ? -5.902 22.859 5.18 1 94.56 185 ALA A N 1
ATOM 1377 C CA . ALA A 1 185 ? -4.5 22.797 5.574 1 94.56 185 ALA A CA 1
ATOM 1378 C C . ALA A 1 185 ? -4.035 24.141 6.145 1 94.56 185 ALA A C 1
ATOM 1380 O O . ALA A 1 185 ? -3.025 24.688 5.703 1 94.56 185 ALA A O 1
ATOM 1381 N N . SER A 1 186 ? -4.602 24.594 7.164 1 92.88 186 SER A N 1
ATOM 1382 C CA . SER A 1 186 ? -4.262 25.875 7.773 1 92.88 186 SER A CA 1
ATOM 1383 C C . SER A 1 186 ? -2.91 25.797 8.477 1 92.88 186 SER A C 1
ATOM 1385 O O . SER A 1 186 ? -2.307 26.844 8.773 1 92.88 186 SER A O 1
ATOM 1387 N N . HIS A 1 187 ? -2.373 24.641 8.727 1 90 187 HIS A N 1
ATOM 1388 C CA . HIS A 1 187 ? -1.097 24.484 9.414 1 90 187 HIS A CA 1
ATOM 1389 C C . HIS A 1 187 ? 0.067 24.906 8.523 1 90 187 HIS A C 1
ATOM 1391 O O . HIS A 1 187 ? 1.183 25.109 9.008 1 90 187 HIS A O 1
ATOM 1397 N N . PHE A 1 188 ? -0.198 25.031 7.148 1 83.5 188 PHE A N 1
ATOM 1398 C CA . PHE A 1 188 ? 0.91 25.5 6.328 1 83.5 188 PHE A CA 1
ATOM 1399 C C . PHE A 1 188 ? 0.423 26.516 5.297 1 83.5 188 PHE A C 1
ATOM 1401 O O . PHE A 1 188 ? 1.226 27.219 4.695 1 83.5 188 PHE A O 1
ATOM 1408 N N . ALA A 1 189 ? -0.897 26.594 5.082 1 82.88 189 ALA A N 1
ATOM 1409 C CA . ALA A 1 189 ? -1.484 27.531 4.129 1 82.88 189 ALA A CA 1
ATOM 1410 C C . ALA A 1 189 ? -2.746 28.172 4.695 1 82.88 189 ALA A C 1
ATOM 1412 O O . ALA A 1 189 ? -3.848 27.938 4.188 1 82.88 189 ALA A O 1
ATOM 1413 N N . PRO A 1 190 ? -2.547 29.141 5.523 1 87.31 190 PRO A N 1
ATOM 1414 C CA . PRO A 1 190 ? -3.686 29.656 6.277 1 87.31 190 PRO A CA 1
ATOM 1415 C C . PRO A 1 190 ? -4.391 30.812 5.555 1 87.31 190 PRO A C 1
ATOM 1417 O O . PRO A 1 190 ? -5.48 31.219 5.961 1 87.31 190 PRO A O 1
ATOM 1420 N N . ALA A 1 191 ? -3.91 31.234 4.484 1 87.81 191 ALA A N 1
ATOM 1421 C CA . ALA A 1 191 ? -4.312 32.531 3.916 1 87.81 191 ALA A CA 1
ATOM 1422 C C . ALA A 1 191 ? -5.793 32.5 3.547 1 87.81 191 ALA A C 1
ATOM 1424 O O . ALA A 1 191 ? -6.5 33.5 3.773 1 87.81 191 ALA A O 1
ATOM 1425 N N . GLU A 1 192 ? -6.258 31.359 3.025 1 92.38 192 GLU A N 1
ATOM 1426 C CA . GLU A 1 192 ? -7.621 31.312 2.51 1 92.38 192 GLU A CA 1
ATOM 1427 C C . GLU A 1 192 ? -8.57 30.656 3.504 1 92.38 192 GLU A C 1
ATOM 1429 O O . GLU A 1 192 ? -9.703 30.312 3.158 1 92.38 192 GLU A O 1
ATOM 1434 N N . LEU A 1 193 ? -8.133 30.484 4.727 1 95.12 193 LEU A N 1
ATOM 1435 C CA . LEU A 1 193 ? -8.859 29.672 5.703 1 95.12 193 LEU A CA 1
ATOM 1436 C C . LEU A 1 193 ? -10.273 30.203 5.898 1 95.12 193 LEU A C 1
ATOM 1438 O O . LEU A 1 193 ? -11.25 29.484 5.68 1 95.12 193 LEU A O 1
ATOM 1442 N N . ASP A 1 194 ? -10.43 31.484 6.23 1 95.5 194 ASP A N 1
ATOM 1443 C CA . ASP A 1 194 ? -11.727 32.062 6.578 1 95.5 194 ASP A CA 1
ATOM 1444 C C . ASP A 1 194 ? -12.672 32.031 5.375 1 95.5 194 ASP A C 1
ATOM 1446 O O . ASP A 1 194 ? -13.844 31.672 5.504 1 95.5 194 ASP A O 1
ATOM 1450 N N . HIS A 1 195 ? -12.148 32.406 4.273 1 96.62 195 HIS A N 1
ATOM 1451 C CA . HIS A 1 195 ? -12.969 32.406 3.066 1 96.62 195 HIS A CA 1
ATOM 1452 C C . HIS A 1 195 ? -13.383 30.984 2.688 1 96.62 195 HIS A C 1
ATOM 1454 O O . HIS A 1 195 ? -14.523 30.766 2.264 1 96.62 195 HIS A O 1
ATOM 1460 N N . ALA A 1 196 ? -12.477 30.078 2.775 1 97.19 196 ALA A N 1
ATOM 1461 C CA . ALA A 1 196 ? -12.773 28.672 2.469 1 97.19 196 ALA A CA 1
ATOM 1462 C C . ALA A 1 196 ? -13.867 28.141 3.385 1 97.19 196 ALA A C 1
ATOM 1464 O O . ALA A 1 196 ? -14.773 27.438 2.932 1 97.19 196 ALA A O 1
ATOM 1465 N N . LEU A 1 197 ? -13.781 28.469 4.664 1 97.69 197 LEU A N 1
ATOM 1466 C CA . LEU A 1 197 ? -14.789 28.031 5.629 1 97.69 197 LEU A CA 1
ATOM 1467 C C . LEU A 1 197 ? -16.156 28.594 5.281 1 97.69 197 LEU A C 1
ATOM 1469 O O . LEU A 1 197 ? -17.156 27.875 5.324 1 97.69 197 LEU A O 1
ATOM 1473 N N . GLU A 1 198 ? -16.156 29.844 4.98 1 97.69 198 GLU A N 1
ATOM 1474 C CA . GLU A 1 198 ? -17.406 30.5 4.617 1 97.69 198 GLU A CA 1
ATOM 1475 C C . GLU A 1 198 ? -18.047 29.844 3.395 1 97.69 198 GLU A C 1
ATOM 1477 O O . GLU A 1 198 ? -19.234 29.516 3.402 1 97.69 198 GLU A O 1
ATOM 1482 N N . VAL A 1 199 ? -17.25 29.625 2.363 1 97.81 199 VAL A N 1
ATOM 1483 C CA . VAL A 1 199 ? -17.734 29.016 1.124 1 97.81 199 VAL A CA 1
ATOM 1484 C C . VAL A 1 199 ? -18.266 27.609 1.408 1 97.81 199 VAL A C 1
ATOM 1486 O O . VAL A 1 199 ? -19.359 27.266 0.959 1 97.81 199 VAL A O 1
ATOM 1489 N N . TYR A 1 200 ? -17.578 26.859 2.137 1 98.19 200 TYR A N 1
ATOM 1490 C CA . TYR A 1 200 ? -17.969 25.484 2.438 1 98.19 200 TYR A CA 1
ATOM 1491 C C . TYR A 1 200 ? -19.297 25.453 3.211 1 98.19 200 TYR A C 1
ATOM 1493 O O . TYR A 1 200 ? -20.234 24.766 2.816 1 98.19 200 TYR A O 1
ATOM 1501 N N . ARG A 1 201 ? -19.406 26.266 4.281 1 98.38 201 ARG A N 1
ATOM 1502 C CA . ARG A 1 201 ? -20.562 26.234 5.168 1 98.38 201 ARG A CA 1
ATOM 1503 C C . ARG A 1 201 ? -21.797 26.812 4.48 1 98.38 201 ARG A C 1
ATOM 1505 O O . ARG A 1 201 ? -22.906 26.312 4.672 1 98.38 201 ARG A O 1
ATOM 1512 N N . THR A 1 202 ? -21.609 27.828 3.688 1 98.06 202 THR A N 1
ATOM 1513 C CA . THR A 1 202 ? -22.734 28.5 3.074 1 98.06 202 THR A CA 1
ATOM 1514 C C . THR A 1 202 ? -23.266 27.719 1.879 1 98.06 202 THR A C 1
ATOM 1516 O O . THR A 1 202 ? -24.453 27.734 1.594 1 98.06 202 THR A O 1
ATOM 1519 N N . ARG A 1 203 ? -22.375 27 1.214 1 98.12 203 ARG A N 1
ATOM 1520 C CA . ARG A 1 203 ? -22.766 26.359 -0.04 1 98.12 203 ARG A CA 1
ATOM 1521 C C . ARG A 1 203 ? -22.953 24.859 0.142 1 98.12 203 ARG A C 1
ATOM 1523 O O . ARG A 1 203 ? -23.266 24.156 -0.813 1 98.12 203 ARG A O 1
ATOM 1530 N N . PHE A 1 204 ? -22.812 24.359 1.292 1 98.44 204 PHE A N 1
ATOM 1531 C CA . PHE A 1 204 ? -22.844 22.922 1.569 1 98.44 204 PHE A CA 1
ATOM 1532 C C . PHE A 1 204 ? -24.156 22.312 1.135 1 98.44 204 PHE A C 1
ATOM 1534 O O . PHE A 1 204 ? -25.234 22.828 1.462 1 98.44 204 PHE A O 1
ATOM 1541 N N . GLN A 1 205 ? -24.078 21.234 0.358 1 98.25 205 GLN A N 1
ATOM 1542 C CA . GLN A 1 205 ? -25.219 20.406 -0.001 1 98.25 205 GLN A CA 1
ATOM 1543 C C . GLN A 1 205 ? -25.141 19.031 0.675 1 98.25 205 GLN A C 1
ATOM 1545 O O . GLN A 1 205 ? -24.156 18.297 0.495 1 98.25 205 GLN A O 1
ATOM 1550 N N . PRO A 1 206 ? -26.172 18.688 1.492 1 97.75 206 PRO A N 1
ATOM 1551 C CA . PRO A 1 206 ? -26.141 17.391 2.156 1 97.75 206 PRO A CA 1
ATOM 1552 C C . PRO A 1 206 ? -26 16.234 1.172 1 97.75 206 PRO A C 1
ATOM 1554 O O . PRO A 1 206 ? -26.422 16.328 0.019 1 97.75 206 PRO A O 1
ATOM 1557 N N . SER A 1 207 ? -25.391 15.156 1.594 1 96.94 207 SER A N 1
ATOM 1558 C CA . SER A 1 207 ? -25.219 13.922 0.835 1 96.94 207 SER A CA 1
ATOM 1559 C C . SER A 1 207 ? -25.531 12.695 1.689 1 96.94 207 SER A C 1
ATOM 1561 O O . SER A 1 207 ? -25.984 12.836 2.83 1 96.94 207 SER A O 1
ATOM 1563 N N . ALA A 1 208 ? -25.375 11.492 1.047 1 94.06 208 ALA A N 1
ATOM 1564 C CA . ALA A 1 208 ? -25.562 10.25 1.794 1 94.06 208 ALA A CA 1
ATOM 1565 C C . ALA A 1 208 ? -24.531 10.117 2.916 1 94.06 208 ALA A C 1
ATOM 1567 O O . ALA A 1 208 ? -24.797 9.484 3.938 1 94.06 208 ALA A O 1
ATOM 1568 N N . GLN A 1 209 ? -23.438 10.789 2.807 1 94.62 209 GLN A N 1
ATOM 1569 C CA . GLN A 1 209 ? -22.359 10.648 3.771 1 94.62 209 GLN A CA 1
ATOM 1570 C C . GLN A 1 209 ? -22.5 11.648 4.91 1 94.62 209 GLN A C 1
ATOM 1572 O O . GLN A 1 209 ? -22.094 11.375 6.043 1 94.62 209 GLN A O 1
ATOM 1577 N N . LEU A 1 210 ? -23 12.781 4.598 1 97.06 210 LEU A N 1
ATOM 1578 C CA . LEU A 1 210 ? -22.938 13.852 5.582 1 97.06 210 LEU A CA 1
ATOM 1579 C C . LEU A 1 210 ? -24.172 14.758 5.473 1 97.06 210 LEU A C 1
ATOM 1581 O O . LEU A 1 210 ? -24.5 15.227 4.383 1 97.06 210 LEU A O 1
ATOM 1585 N N . ASP A 1 211 ? -24.812 15.148 6.59 1 97.75 211 ASP A N 1
ATOM 1586 C CA . ASP A 1 211 ? -26.047 15.914 6.598 1 97.75 211 ASP A CA 1
ATOM 1587 C C . ASP A 1 211 ? -25.781 17.406 6.801 1 97.75 211 ASP A C 1
ATOM 1589 O O . ASP A 1 211 ? -26.594 18.25 6.434 1 97.75 211 ASP A O 1
ATOM 1593 N N . LYS A 1 212 ? -24.719 17.688 7.469 1 98.12 212 LYS A N 1
ATOM 1594 C CA . LYS A 1 212 ? -24.328 19.062 7.758 1 98.12 212 LYS A CA 1
ATOM 1595 C C . LYS A 1 212 ? -22.828 19.25 7.605 1 98.12 212 LYS A C 1
ATOM 1597 O O . LYS A 1 212 ? -22.062 18.266 7.629 1 98.12 212 LYS A O 1
ATOM 1602 N N . PRO A 1 213 ? -22.391 20.438 7.434 1 98.19 213 PRO A N 1
ATOM 1603 C CA . PRO A 1 213 ? -20.953 20.656 7.262 1 98.19 213 PRO A CA 1
ATOM 1604 C C . PRO A 1 213 ? -20.125 20.109 8.43 1 98.19 213 PRO A C 1
ATOM 1606 O O . PRO A 1 213 ? -20.562 20.188 9.578 1 98.19 213 PRO A O 1
ATOM 1609 N N . TYR A 1 214 ? -19.047 19.531 8.109 1 98.62 214 TYR A N 1
ATOM 1610 C CA . TYR A 1 214 ? -18.047 19.094 9.07 1 98.62 214 TYR A CA 1
ATOM 1611 C C . TYR A 1 214 ? -16.656 19.562 8.664 1 98.62 214 TYR A C 1
ATOM 1613 O O . TYR A 1 214 ? -16.141 19.156 7.621 1 98.62 214 TYR A O 1
ATOM 1621 N N . VAL A 1 215 ? -16.078 20.391 9.547 1 98.06 215 VAL A N 1
ATOM 1622 C CA . VAL A 1 215 ? -14.82 21.047 9.203 1 98.06 215 VAL A CA 1
ATOM 1623 C C . VAL A 1 215 ? -13.711 20.547 10.133 1 98.06 215 VAL A C 1
ATOM 1625 O O . VAL A 1 215 ? -13.867 20.562 11.352 1 98.06 215 VAL A O 1
ATOM 1628 N N . MET A 1 216 ? -12.664 20.109 9.523 1 98.5 216 MET A N 1
ATOM 1629 C CA . MET A 1 216 ? -11.445 19.734 10.227 1 98.5 216 MET A CA 1
ATOM 1630 C C . MET A 1 216 ? -10.281 20.625 9.82 1 98.5 216 MET A C 1
ATOM 1632 O O . MET A 1 216 ? -10.008 20.797 8.625 1 98.5 216 MET A O 1
ATOM 1636 N N . LEU A 1 217 ? -9.594 21.25 10.797 1 98.38 217 LEU A N 1
ATOM 1637 C CA . LEU A 1 217 ? -8.578 22.25 10.477 1 98.38 217 LEU A CA 1
ATOM 1638 C C . LEU A 1 217 ? -7.207 21.797 10.969 1 98.38 217 LEU A C 1
ATOM 1640 O O . LEU A 1 217 ? -7.07 21.328 12.102 1 98.38 217 LEU A O 1
ATOM 1644 N N . GLY A 1 218 ? -6.227 21.891 10.039 1 97.94 218 GLY A N 1
ATOM 1645 C CA . GLY A 1 218 ? -4.848 21.625 10.422 1 97.94 218 GLY A CA 1
ATOM 1646 C C . GLY A 1 218 ? -4.289 22.672 11.375 1 97.94 218 GLY A C 1
ATOM 1647 O O . GLY A 1 218 ? -4.523 23.859 11.203 1 97.94 218 GLY A O 1
ATOM 1648 N N . LEU A 1 219 ? -3.566 22.266 12.367 1 98.19 219 LEU A N 1
ATOM 1649 C CA . LEU A 1 219 ? -2.992 23.141 13.367 1 98.19 219 LEU A CA 1
ATOM 1650 C C . LEU A 1 219 ? -1.66 22.609 13.875 1 98.19 219 LEU A C 1
ATOM 1652 O O . LEU A 1 219 ? -1.569 21.438 14.273 1 98.19 219 LEU A O 1
ATOM 1656 N N . ASN A 1 220 ? -0.616 23.438 13.797 1 98.44 220 ASN A N 1
ATOM 1657 C CA . ASN A 1 220 ? 0.637 23.078 14.453 1 98.44 220 ASN A CA 1
ATOM 1658 C C . ASN A 1 220 ? 0.551 23.266 15.969 1 98.44 220 ASN A C 1
ATOM 1660 O O . ASN A 1 220 ? 0.215 24.344 16.453 1 98.44 220 ASN A O 1
ATOM 1664 N N . VAL A 1 221 ? 0.784 22.234 16.688 1 98.69 221 VAL A N 1
ATOM 1665 C CA . VAL A 1 221 ? 0.835 22.359 18.141 1 98.69 221 VAL A CA 1
ATOM 1666 C C . VAL A 1 221 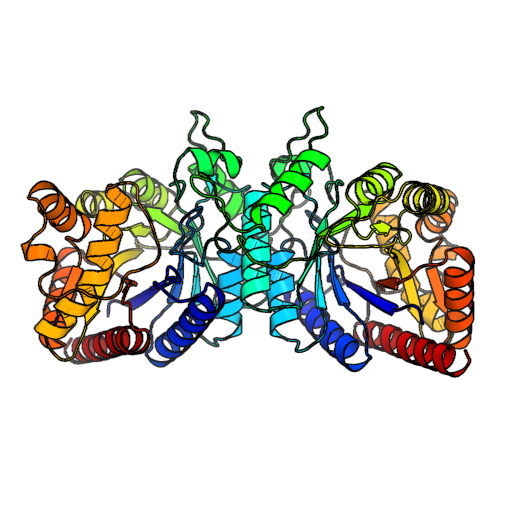? 2.154 21.781 18.672 1 98.69 221 VAL A C 1
ATOM 1668 O O . VAL A 1 221 ? 2.475 20.625 18.422 1 98.69 221 VAL A O 1
ATOM 1671 N N . SER A 1 222 ? 2.938 22.562 19.25 1 98.69 222 SER A N 1
ATOM 1672 C CA . SER A 1 222 ? 4.133 22.156 19.984 1 98.69 222 SER A CA 1
ATOM 1673 C C . SER A 1 222 ? 4.012 22.484 21.469 1 98.69 222 SER A C 1
ATOM 1675 O O . SER A 1 222 ? 4.223 23.641 21.875 1 98.69 222 SER A O 1
ATOM 1677 N N . ALA A 1 223 ? 3.734 21.5 22.234 1 98.88 223 ALA A N 1
ATOM 1678 C CA . ALA A 1 223 ? 3.523 21.672 23.672 1 98.88 223 ALA A CA 1
ATOM 1679 C C . ALA A 1 223 ? 4.695 21.109 24.469 1 98.88 223 ALA A C 1
ATOM 1681 O O . ALA A 1 223 ? 5.27 20.078 24.094 1 98.88 223 ALA A O 1
ATOM 1682 N N . ALA A 1 224 ? 5.047 21.734 25.5 1 98.75 224 ALA A N 1
ATOM 1683 C CA . ALA A 1 224 ? 6.07 21.344 26.469 1 98.75 224 ALA A CA 1
ATOM 1684 C C . ALA A 1 224 ? 5.762 21.891 27.859 1 98.75 224 ALA A C 1
ATOM 1686 O O . ALA A 1 224 ? 4.836 22.688 28.016 1 98.75 224 ALA A O 1
ATOM 1687 N N . PRO A 1 225 ? 6.496 21.422 28.891 1 98.5 225 PRO A N 1
ATOM 1688 C CA . PRO A 1 225 ? 6.211 21.906 30.25 1 98.5 225 PRO A CA 1
ATOM 1689 C C . PRO A 1 225 ? 6.324 23.422 30.375 1 98.5 225 PRO A C 1
ATOM 1691 O O . PRO A 1 225 ? 5.617 24.031 31.188 1 98.5 225 PRO A O 1
ATOM 1694 N N . THR A 1 226 ? 7.219 24.031 29.562 1 98.62 226 THR A N 1
ATOM 1695 C CA . THR A 1 226 ? 7.371 25.484 29.609 1 98.62 226 THR A CA 1
ATOM 1696 C C . THR A 1 226 ? 7.289 26.078 28.203 1 98.62 226 THR A C 1
ATOM 1698 O O . THR A 1 226 ? 7.527 25.391 27.203 1 98.62 226 THR A O 1
ATOM 1701 N N . ASP A 1 227 ? 6.934 27.391 28.172 1 98.38 227 ASP A N 1
ATOM 1702 C CA . ASP A 1 227 ? 6.879 28.094 26.906 1 98.38 227 ASP A CA 1
ATOM 1703 C C . ASP A 1 227 ? 8.234 28.078 26.203 1 98.38 227 ASP A C 1
ATOM 1705 O O . ASP A 1 227 ? 8.312 27.891 24.984 1 98.38 227 ASP A O 1
ATOM 1709 N N . ALA A 1 228 ? 9.305 28.266 26.969 1 97.94 228 ALA A N 1
ATOM 1710 C CA . ALA A 1 228 ? 10.656 28.312 26.406 1 97.94 228 ALA A CA 1
ATOM 1711 C C . ALA A 1 228 ? 11.023 26.984 25.75 1 97.94 228 ALA A C 1
ATOM 1713 O O . ALA A 1 228 ? 11.602 26.953 24.656 1 97.94 228 ALA A O 1
ATOM 1714 N N . GLU A 1 229 ? 10.719 25.906 26.406 1 98.31 229 GLU A N 1
ATOM 1715 C CA . GLU A 1 229 ? 11.008 24.578 25.875 1 98.31 229 GLU A CA 1
ATOM 1716 C C . GLU A 1 229 ? 10.211 24.312 24.594 1 98.31 229 GLU A C 1
ATOM 1718 O O . GLU A 1 229 ? 10.734 23.766 23.625 1 98.31 229 GLU A O 1
ATOM 1723 N N . ALA A 1 230 ? 8.977 24.672 24.594 1 98.62 230 ALA A N 1
ATOM 1724 C CA . ALA A 1 230 ? 8.125 24.484 23.422 1 98.62 230 ALA A CA 1
ATOM 1725 C C . ALA A 1 230 ? 8.672 25.25 22.219 1 98.62 230 ALA A C 1
ATOM 1727 O O . ALA A 1 230 ? 8.688 24.75 21.094 1 98.62 230 ALA A O 1
ATOM 1728 N N . LYS A 1 231 ? 9.062 26.484 22.5 1 97.62 231 LYS A N 1
ATOM 1729 C CA . LYS A 1 231 ? 9.633 27.328 21.438 1 97.62 231 LYS A CA 1
ATOM 1730 C C . LYS A 1 231 ? 10.891 26.688 20.859 1 97.62 231 LYS A C 1
ATOM 1732 O O . LYS A 1 231 ? 11.109 26.719 19.641 1 97.62 231 LYS A O 1
ATOM 1737 N N . LEU A 1 232 ? 11.711 26.172 21.734 1 98.06 232 LEU A N 1
ATOM 1738 C CA . LEU A 1 232 ? 12.906 25.469 21.281 1 98.06 232 LEU A CA 1
ATOM 1739 C C . LEU A 1 232 ? 12.547 24.297 20.391 1 98.06 232 LEU A C 1
ATOM 1741 O O . LEU A 1 232 ? 13.102 24.156 19.297 1 98.06 232 LEU A O 1
ATOM 1745 N N . LEU A 1 233 ? 11.648 23.469 20.812 1 98.5 233 LEU A N 1
ATOM 1746 C CA . LEU A 1 233 ? 11.234 22.297 20.047 1 98.5 233 LEU A CA 1
ATOM 1747 C C . LEU A 1 233 ? 10.656 22.688 18.703 1 98.5 233 LEU A C 1
ATOM 1749 O O . LEU A 1 233 ? 10.914 22.031 17.688 1 98.5 233 LEU A O 1
ATOM 1753 N N . PHE A 1 234 ? 9.945 23.781 18.672 1 97.88 234 PHE A N 1
ATOM 1754 C CA . PHE A 1 234 ? 9.25 24.25 17.484 1 97.88 234 PHE A CA 1
ATOM 1755 C C . PHE A 1 234 ? 10.25 24.703 16.422 1 97.88 234 PHE A C 1
ATOM 1757 O O . PHE A 1 234 ? 9.922 24.734 15.234 1 97.88 234 PHE A O 1
ATOM 1764 N N . SER A 1 235 ? 11.469 25 16.812 1 97.88 235 SER A N 1
ATOM 1765 C CA . SER A 1 235 ? 12.484 25.531 15.906 1 97.88 235 SER A CA 1
ATOM 1766 C C . SER A 1 235 ? 12.844 24.516 14.836 1 97.88 235 SER A C 1
ATOM 1768 O O . SER A 1 235 ? 13.305 24.875 13.75 1 97.88 235 SER A O 1
ATOM 1770 N N . SER A 1 236 ? 12.664 23.219 15.094 1 98.12 236 SER A N 1
ATOM 1771 C CA . SER A 1 236 ? 12.906 22.203 14.078 1 98.12 236 SER A CA 1
ATOM 1772 C C . SER A 1 236 ? 11.992 22.391 12.875 1 98.12 236 SER A C 1
ATOM 1774 O O . SER A 1 236 ? 12.445 22.344 11.734 1 98.12 236 SER A O 1
ATOM 1776 N N . LEU A 1 237 ? 10.719 22.578 13.164 1 97.31 237 LEU A N 1
ATOM 1777 C CA . LEU A 1 237 ? 9.758 22.828 12.094 1 97.31 237 LEU A CA 1
ATOM 1778 C C . LEU A 1 237 ? 10.094 24.109 11.344 1 97.31 237 LEU A C 1
ATOM 1780 O O . LEU A 1 237 ? 10.031 24.141 10.109 1 97.31 237 LEU A O 1
ATOM 1784 N N . GLN A 1 238 ? 10.43 25.156 12.062 1 96.5 238 GLN A N 1
ATOM 1785 C CA . GLN A 1 238 ? 10.797 26.422 11.43 1 96.5 238 GLN A CA 1
ATOM 1786 C C . GLN A 1 238 ? 11.961 26.234 10.469 1 96.5 238 GLN A C 1
ATOM 1788 O O . GLN A 1 238 ? 11.93 26.734 9.344 1 96.5 238 GLN A O 1
ATOM 1793 N N . GLN A 1 239 ? 12.969 25.531 10.922 1 96.44 239 GLN A N 1
ATOM 1794 C CA . GLN A 1 239 ? 14.125 25.234 10.086 1 96.44 239 GLN A CA 1
ATOM 1795 C C . GLN A 1 239 ? 13.711 24.469 8.828 1 96.44 239 GLN A C 1
ATOM 1797 O O . GLN A 1 239 ? 14.148 24.797 7.723 1 96.44 239 GLN A O 1
ATOM 1802 N N . ALA A 1 240 ? 12.906 23.484 9.016 1 95.81 240 ALA A N 1
ATOM 1803 C CA . ALA A 1 240 ? 12.461 22.656 7.895 1 95.81 240 ALA A CA 1
ATOM 1804 C C . ALA A 1 240 ? 11.742 23.5 6.848 1 95.81 240 ALA A C 1
ATOM 1806 O O . ALA A 1 240 ? 11.93 23.297 5.645 1 95.81 240 ALA A O 1
ATOM 1807 N N . PHE A 1 241 ? 10.883 24.453 7.266 1 94.31 241 PHE A N 1
ATOM 1808 C CA . PHE A 1 241 ? 10.148 25.312 6.348 1 94.31 241 PHE A CA 1
ATOM 1809 C C . PHE A 1 241 ? 11.102 26.234 5.582 1 94.31 241 PHE A C 1
ATOM 1811 O O . PHE A 1 241 ? 10.945 26.422 4.375 1 94.31 241 PHE A O 1
ATOM 1818 N N . VAL A 1 242 ? 12.016 26.797 6.301 1 94.69 242 VAL A N 1
ATOM 1819 C CA . VAL A 1 242 ? 12.992 27.672 5.66 1 94.69 242 VAL A CA 1
ATOM 1820 C C . VAL A 1 242 ? 13.805 26.891 4.633 1 94.69 242 VAL A C 1
ATOM 1822 O O . VAL A 1 242 ? 14.023 27.359 3.514 1 94.69 242 VAL A O 1
ATOM 1825 N N . ASN A 1 243 ? 14.211 25.672 5.023 1 93.69 243 ASN A N 1
ATOM 1826 C CA . ASN A 1 243 ? 14.961 24.812 4.109 1 93.69 243 ASN A CA 1
ATOM 1827 C C . ASN A 1 243 ? 14.148 24.484 2.861 1 93.69 243 ASN A C 1
ATOM 1829 O O . ASN A 1 243 ? 14.672 24.547 1.746 1 93.69 243 ASN A O 1
ATOM 1833 N N . LEU A 1 244 ? 12.945 24.141 3.045 1 90.1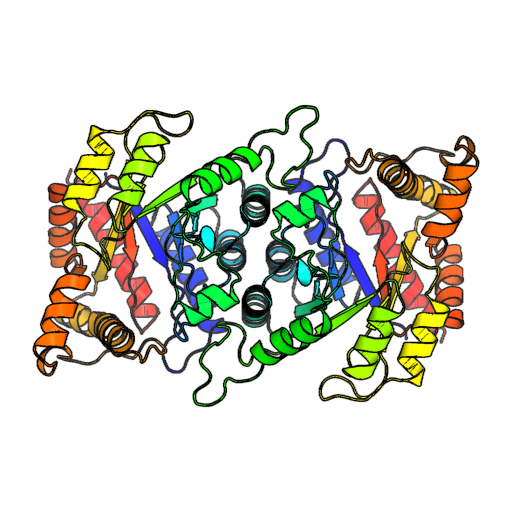9 244 LEU A N 1
ATOM 1834 C CA . LEU A 1 244 ? 12.062 23.781 1.941 1 90.19 244 LEU A CA 1
ATOM 1835 C C . LEU A 1 244 ? 11.898 24.969 0.98 1 90.19 244 LEU A C 1
ATOM 1837 O O . LEU A 1 244 ? 12.055 24.797 -0.233 1 90.19 244 LEU A O 1
ATOM 1841 N N . ARG A 1 245 ? 11.648 26.125 1.467 1 88.06 245 ARG A N 1
ATOM 1842 C CA . ARG A 1 245 ? 11.398 27.312 0.659 1 88.06 245 ARG A CA 1
ATOM 1843 C C . ARG A 1 245 ? 12.664 27.781 -0.045 1 88.06 245 ARG A C 1
ATOM 1845 O O . ARG A 1 245 ? 12.602 28.438 -1.086 1 88.06 245 ARG A O 1
ATOM 1852 N N . SER A 1 246 ? 13.773 27.438 0.566 1 89.69 246 SER A N 1
ATOM 1853 C CA . SER A 1 246 ? 15.062 27.812 -0.017 1 89.69 246 SER A CA 1
ATOM 1854 C C . SER A 1 246 ? 15.531 26.781 -1.029 1 89.69 246 SER A C 1
ATOM 1856 O O . SER A 1 246 ? 16.656 26.844 -1.519 1 89.69 246 SER A O 1
ATOM 1858 N N . GLY A 1 247 ? 14.727 25.719 -1.272 1 86.31 247 GLY A N 1
ATOM 1859 C CA . GLY A 1 247 ? 15.047 24.719 -2.273 1 86.31 247 GLY A CA 1
ATOM 1860 C C . GLY A 1 247 ? 15.992 23.656 -1.766 1 86.31 247 GLY A C 1
ATOM 1861 O O . GLY A 1 247 ? 16.641 22.953 -2.557 1 86.31 247 GLY A O 1
ATOM 1862 N N . ARG A 1 248 ? 16.141 23.578 -0.478 1 88.38 248 ARG A N 1
ATOM 1863 C CA . ARG A 1 248 ? 17.031 22.578 0.107 1 88.38 248 ARG A CA 1
ATOM 1864 C C . ARG A 1 248 ? 16.312 21.703 1.119 1 88.38 248 ARG A C 1
ATOM 1866 O O . ARG A 1 248 ? 16.734 21.594 2.271 1 88.38 248 ARG A O 1
ATOM 1873 N N . PRO A 1 249 ? 15.281 21.078 0.676 1 90.94 249 PRO A N 1
ATOM 1874 C CA . PRO A 1 249 ? 14.602 20.203 1.627 1 90.94 249 PRO A CA 1
ATOM 1875 C C . PRO A 1 249 ? 15.508 19.078 2.131 1 90.94 249 PRO A C 1
ATOM 1877 O O . PRO A 1 249 ? 16.359 18.594 1.391 1 90.94 249 PRO A O 1
ATOM 1880 N N . GLY A 1 250 ? 15.422 18.719 3.352 1 93.62 250 GLY A N 1
ATOM 1881 C CA . GLY A 1 250 ? 16.219 17.656 3.967 1 93.62 250 GLY A CA 1
ATOM 1882 C C . GLY A 1 250 ? 15.516 16.984 5.133 1 93.62 250 GLY A C 1
ATOM 1883 O O . GLY A 1 250 ? 14.297 17.109 5.285 1 93.62 250 GLY A O 1
ATOM 1884 N N . GLN A 1 251 ? 16.25 16.188 5.816 1 97.5 251 GLN A N 1
ATOM 1885 C CA . GLN A 1 251 ? 15.75 15.555 7.027 1 97.5 251 GLN A CA 1
ATOM 1886 C C . GLN A 1 251 ? 15.438 16.594 8.102 1 97.5 251 GLN A C 1
ATOM 1888 O O . GLN A 1 251 ? 15.93 17.719 8.039 1 97.5 251 GLN A O 1
ATOM 1893 N N . LEU A 1 252 ? 14.562 16.312 9.016 1 98.44 252 LEU A N 1
ATOM 1894 C CA . LEU A 1 252 ? 14.172 17.234 10.078 1 98.44 252 LEU A CA 1
ATOM 1895 C C . LEU A 1 252 ? 15.344 17.516 11.016 1 98.44 252 LEU A C 1
ATOM 1897 O O . LEU A 1 252 ? 15.852 16.609 11.672 1 98.44 252 LEU A O 1
ATOM 1901 N N . PRO A 1 253 ? 15.758 18.734 11.164 1 98.31 253 PRO A N 1
ATOM 1902 C CA . PRO A 1 253 ? 16.953 19.062 11.938 1 98.31 253 PRO A CA 1
ATOM 1903 C C . PRO A 1 253 ? 16.703 19.141 13.438 1 98.31 253 PRO A C 1
ATOM 1905 O O . PRO A 1 253 ? 15.547 19.312 13.859 1 98.31 253 PRO A O 1
ATOM 1908 N N . PRO A 1 254 ? 17.75 18.969 14.234 1 98.5 254 PRO A N 1
ATOM 1909 C CA . PRO A 1 254 ? 17.594 19.203 15.672 1 98.5 254 PRO A CA 1
ATOM 1910 C C . PRO A 1 254 ? 17.219 20.641 16 1 98.5 254 PRO A C 1
ATOM 1912 O O . PRO A 1 254 ? 17.484 21.562 15.211 1 98.5 254 PRO A O 1
ATOM 1915 N N . PRO A 1 255 ? 16.594 20.812 17.156 1 98.25 255 PRO A N 1
ATOM 1916 C CA . PRO A 1 255 ? 16.172 22.172 17.516 1 98.25 255 PRO A CA 1
ATOM 1917 C C . PRO A 1 255 ? 17.344 23.094 17.797 1 98.25 255 PRO A C 1
ATOM 1919 O O . PRO A 1 255 ? 18.406 22.641 18.219 1 98.25 255 PRO A O 1
ATOM 1922 N N . VAL A 1 256 ? 17.125 24.344 17.531 1 97.31 256 VAL A N 1
ATOM 1923 C CA . VAL A 1 256 ? 18.125 25.375 17.719 1 97.31 256 VAL A CA 1
ATOM 1924 C C . VAL A 1 256 ? 17.547 26.516 18.547 1 97.31 256 VAL A C 1
ATOM 1926 O O . VAL A 1 256 ? 16.469 27.031 18.234 1 97.31 256 VAL A O 1
ATOM 1929 N N . GLU A 1 257 ? 18.219 26.922 19.578 1 95.25 257 GLU A N 1
ATOM 1930 C CA . GLU A 1 257 ? 17.781 28.016 20.422 1 95.25 257 GLU A CA 1
ATOM 1931 C C . GLU A 1 257 ? 17.781 29.344 19.656 1 95.25 257 GLU A C 1
ATOM 1933 O O . GLU A 1 257 ? 18.719 29.641 18.922 1 95.25 257 GLU A O 1
ATOM 1938 N N . ASP A 1 258 ? 16.719 30.094 19.812 1 92.69 258 ASP A N 1
ATOM 1939 C CA . ASP A 1 258 ? 16.562 31.438 19.266 1 92.69 258 ASP A CA 1
ATOM 1940 C C . ASP A 1 258 ? 16.766 31.438 17.75 1 92.69 258 ASP A C 1
ATOM 1942 O O . ASP A 1 258 ? 17.406 32.312 17.188 1 92.69 258 ASP A O 1
ATOM 1946 N N . TYR A 1 259 ? 16.328 30.375 17.094 1 93.38 259 TYR A N 1
ATOM 1947 C CA . TYR A 1 259 ? 16.484 30.203 15.656 1 93.38 259 TYR A CA 1
ATOM 1948 C C . TYR A 1 259 ? 15.953 31.422 14.898 1 93.38 259 TYR A C 1
ATOM 1950 O O . TYR A 1 259 ? 16.578 31.875 13.945 1 93.38 259 TYR A O 1
ATOM 1958 N N . ASP A 1 260 ? 14.883 31.969 15.312 1 87.06 260 ASP A N 1
ATOM 1959 C CA . ASP A 1 260 ? 14.211 33.031 14.57 1 87.06 260 ASP A CA 1
ATOM 1960 C C . ASP A 1 260 ? 14.953 34.344 14.711 1 87.06 260 ASP A C 1
ATOM 1962 O O . ASP A 1 260 ? 14.734 35.281 13.93 1 87.06 260 ASP A O 1
ATOM 1966 N N . ARG A 1 261 ? 15.797 34.438 15.672 1 86 261 ARG A N 1
ATOM 1967 C CA . ARG A 1 261 ? 16.469 35.688 15.953 1 86 261 ARG A CA 1
ATOM 1968 C C . ARG A 1 261 ? 17.375 36.094 14.797 1 86 261 ARG A C 1
ATOM 1970 O O . ARG A 1 261 ? 17.453 37.281 14.43 1 86 261 ARG A O 1
ATOM 1977 N N . ASP A 1 262 ? 17.969 35.156 14.133 1 83 262 ASP A N 1
ATOM 1978 C CA . ASP A 1 262 ? 19.031 35.469 13.164 1 83 262 ASP A CA 1
ATOM 1979 C C . ASP A 1 262 ? 18.547 35.25 11.734 1 83 262 ASP A C 1
ATOM 1981 O O . ASP A 1 262 ? 19.312 35.375 10.781 1 83 262 ASP A O 1
ATOM 1985 N N . LEU A 1 263 ? 17.297 35.031 11.562 1 91.38 263 LEU A N 1
ATOM 1986 C CA . LEU A 1 263 ? 16.75 34.844 10.227 1 91.38 263 LEU A CA 1
ATOM 1987 C C . LEU A 1 263 ? 16.625 36.188 9.492 1 91.38 263 LEU A C 1
ATOM 1989 O O . LEU A 1 263 ? 16.406 37.219 10.125 1 91.38 263 LEU A O 1
ATOM 1993 N N . ASP A 1 264 ? 16.859 36.156 8.188 1 91.69 264 ASP A N 1
ATOM 1994 C CA . ASP A 1 264 ? 16.609 37.375 7.41 1 91.69 264 ASP A CA 1
ATOM 1995 C C . ASP A 1 264 ? 15.133 37.75 7.422 1 91.69 264 ASP A C 1
ATOM 1997 O O . ASP A 1 264 ? 14.273 36.875 7.664 1 91.69 264 ASP A O 1
ATOM 2001 N N . PRO A 1 265 ? 14.844 39 7.188 1 91.94 265 PRO A N 1
ATOM 2002 C CA . PRO A 1 265 ? 13.477 39.5 7.281 1 91.94 265 PRO A CA 1
ATOM 2003 C C . PRO A 1 265 ? 12.508 38.75 6.355 1 91.94 265 PRO A C 1
ATOM 2005 O O . PRO A 1 265 ? 11.344 38.562 6.703 1 91.94 265 PRO A O 1
ATOM 2008 N N . MET A 1 266 ? 12.969 38.375 5.289 1 92.31 266 MET A N 1
ATOM 2009 C CA . MET A 1 266 ? 12.109 37.688 4.344 1 92.31 266 MET A CA 1
ATOM 2010 C C . MET A 1 266 ? 11.703 36.312 4.895 1 92.31 266 MET A C 1
ATOM 2012 O O . MET A 1 266 ? 10.523 35.969 4.844 1 92.31 266 MET A O 1
ATOM 2016 N N . ALA A 1 267 ? 12.641 35.594 5.371 1 92.44 267 ALA A N 1
ATOM 2017 C CA . ALA A 1 267 ? 12.367 34.281 5.977 1 92.44 267 ALA A CA 1
ATOM 2018 C C . ALA A 1 267 ? 11.445 34.438 7.188 1 92.44 267 ALA A C 1
ATOM 2020 O O . ALA A 1 267 ? 10.562 33.594 7.398 1 92.44 267 ALA A O 1
ATOM 2021 N N . LYS A 1 268 ? 11.656 35.438 7.941 1 92.81 268 LYS A N 1
ATOM 2022 C CA . LYS A 1 268 ? 10.828 35.688 9.117 1 92.81 268 LYS A CA 1
ATOM 2023 C C . LYS A 1 268 ? 9.375 35.938 8.727 1 92.81 268 LYS A C 1
ATOM 2025 O O . LYS A 1 268 ? 8.461 35.406 9.359 1 92.81 268 LYS A O 1
ATOM 2030 N N . SER A 1 269 ? 9.219 36.75 7.762 1 92 269 SER A N 1
ATOM 2031 C CA . SER A 1 269 ? 7.879 37.062 7.277 1 92 269 SER A CA 1
ATOM 2032 C C . SER A 1 269 ? 7.191 35.812 6.715 1 92 269 SER A C 1
ATOM 2034 O O . SER A 1 269 ? 6.004 35.594 6.965 1 92 269 SER A O 1
ATOM 2036 N N . MET A 1 270 ? 7.945 35.062 5.98 1 90.31 270 MET A N 1
ATOM 2037 C CA . MET A 1 270 ? 7.406 33.844 5.402 1 90.31 270 MET A CA 1
ATOM 2038 C C . MET A 1 270 ? 6.949 32.875 6.496 1 90.31 270 MET A C 1
ATOM 2040 O O . MET A 1 270 ? 5.852 32.312 6.418 1 90.31 270 MET A O 1
ATOM 2044 N N . LEU A 1 271 ? 7.75 32.656 7.469 1 92.5 271 LEU A N 1
ATOM 2045 C CA . LEU A 1 271 ? 7.414 31.766 8.578 1 92.5 271 LEU A CA 1
ATOM 2046 C C . LEU A 1 271 ? 6.176 32.281 9.312 1 92.5 271 LEU A C 1
ATOM 2048 O O . LEU A 1 271 ? 5.289 31.484 9.648 1 92.5 271 LEU A O 1
ATOM 2052 N N . ALA A 1 272 ? 6.176 33.594 9.578 1 91.5 272 ALA A N 1
ATOM 2053 C CA . ALA A 1 272 ? 5.055 34.188 10.305 1 91.5 272 ALA A CA 1
ATOM 2054 C C . ALA A 1 272 ? 3.736 33.969 9.57 1 91.5 272 ALA A C 1
ATOM 2056 O O . ALA A 1 272 ? 2.697 33.75 10.203 1 91.5 272 ALA A O 1
ATOM 2057 N N . GLN A 1 273 ? 3.811 34 8.305 1 90.44 273 GLN A N 1
ATOM 2058 C CA . GLN A 1 273 ? 2.613 33.781 7.5 1 90.44 273 GLN A CA 1
ATOM 2059 C C . GLN A 1 273 ? 2.266 32.281 7.422 1 90.44 273 GLN A C 1
ATOM 2061 O O . GLN A 1 273 ? 1.147 31.891 7.754 1 90.44 273 GLN A O 1
ATOM 2066 N N . ALA A 1 274 ? 3.209 31.484 7.09 1 89.38 274 ALA A N 1
ATOM 2067 C CA . ALA A 1 274 ? 2.975 30.062 6.848 1 89.38 274 ALA A CA 1
ATOM 2068 C C . ALA A 1 274 ? 2.59 29.344 8.133 1 89.38 274 ALA A C 1
ATOM 2070 O O . ALA A 1 274 ? 1.77 28.422 8.117 1 89.38 274 ALA A O 1
ATOM 2071 N N . LEU A 1 275 ? 3.186 29.781 9.219 1 92.56 275 LEU A N 1
ATOM 2072 C CA . LEU A 1 275 ? 2.982 29.094 10.492 1 92.56 275 LEU A CA 1
ATOM 2073 C C . LEU A 1 275 ? 2.123 29.938 11.43 1 92.56 275 LEU A C 1
ATOM 2075 O O . LEU A 1 275 ? 2.273 29.859 12.648 1 92.56 275 LEU A O 1
ATOM 2079 N N . SER A 1 276 ? 1.239 30.766 10.828 1 92.44 276 SER A N 1
ATOM 2080 C CA . SER A 1 276 ? 0.382 31.625 11.633 1 92.44 276 SER A CA 1
ATOM 2081 C C . SER A 1 276 ? -0.625 30.812 12.438 1 92.44 276 SER A C 1
ATOM 2083 O O . SER A 1 276 ? -1.107 31.266 13.477 1 92.44 276 SER A O 1
ATOM 2085 N N . CYS A 1 277 ? -1.011 29.672 11.961 1 94.94 277 CYS A N 1
ATOM 2086 C CA . CYS A 1 277 ? -1.878 28.766 12.711 1 94.94 277 CYS A CA 1
ATOM 2087 C C . CYS A 1 277 ? -1.058 27.75 13.5 1 94.94 277 CYS A C 1
ATOM 2089 O O . CYS A 1 277 ? -0.982 26.578 13.133 1 94.94 277 CYS A O 1
ATOM 2091 N N . ALA A 1 278 ? -0.433 28.234 14.523 1 97.69 278 ALA A N 1
ATOM 2092 C CA . ALA A 1 278 ? 0.386 27.422 15.422 1 97.69 278 ALA A CA 1
ATOM 2093 C C . ALA A 1 278 ? 0.15 27.797 16.875 1 97.69 278 ALA A C 1
ATOM 2095 O O . ALA A 1 278 ? -0.044 28.984 17.188 1 97.69 278 ALA A O 1
ATOM 2096 N N . VAL A 1 279 ? 0.059 26.859 17.703 1 98.44 279 VAL A N 1
ATOM 2097 C CA . VAL A 1 279 ? -0.004 27.016 19.156 1 98.44 279 VAL A CA 1
ATOM 2098 C C . VAL A 1 279 ? 1.227 26.391 19.797 1 98.44 279 VAL A C 1
ATOM 2100 O O . VAL A 1 279 ? 1.368 25.172 19.812 1 98.44 279 VAL A O 1
ATOM 2103 N N . VAL A 1 280 ? 2.133 27.203 20.359 1 98.56 280 VAL A N 1
ATOM 2104 C CA . VAL A 1 280 ? 3.436 26.75 20.844 1 98.56 280 VAL A CA 1
ATOM 2105 C C . VAL A 1 280 ? 3.631 27.219 22.281 1 98.56 280 VAL A C 1
ATOM 2107 O O . VAL A 1 280 ? 3.746 28.406 22.562 1 98.56 280 VAL A O 1
ATOM 2110 N N . GLY A 1 281 ? 3.648 26.281 23.25 1 98.69 281 GLY A N 1
ATOM 2111 C CA . GLY A 1 281 ? 3.891 26.766 24.594 1 98.69 281 GLY A CA 1
ATOM 2112 C C . GLY A 1 281 ? 3.557 25.734 25.672 1 98.69 281 GLY A C 1
ATOM 2113 O O . GLY A 1 281 ? 3.51 24.531 25.391 1 98.69 281 GLY A O 1
ATOM 2114 N N . SER A 1 282 ? 3.465 26.219 26.906 1 98.75 282 SER A N 1
ATOM 2115 C CA . SER A 1 282 ? 3.076 25.453 28.078 1 98.75 282 SER A CA 1
ATOM 2116 C C . SER A 1 282 ? 1.61 25.031 28.016 1 98.75 282 SER A C 1
ATOM 2118 O O . SER A 1 282 ? 0.877 25.469 27.125 1 98.75 282 SER A O 1
ATOM 2120 N N . PRO A 1 283 ? 1.165 24.141 28.938 1 98.69 283 PRO A N 1
ATOM 2121 C CA . PRO A 1 283 ? -0.238 23.719 28.938 1 98.69 283 PRO A CA 1
ATOM 2122 C C . PRO A 1 283 ? -1.206 24.906 28.953 1 98.69 283 PRO A C 1
ATOM 2124 O O . PRO A 1 283 ? -2.213 24.891 28.234 1 98.69 283 PRO A O 1
ATOM 2127 N N . GLU A 1 284 ? -0.85 25.922 29.688 1 98.31 284 GLU A N 1
ATOM 2128 C CA . GLU A 1 284 ? -1.723 27.078 29.766 1 98.31 284 GLU A CA 1
ATOM 2129 C C . GLU A 1 284 ? -1.761 27.828 28.438 1 98.31 284 GLU A C 1
ATOM 2131 O O . GLU A 1 284 ? -2.83 28.25 27.984 1 98.31 284 GLU A O 1
ATOM 2136 N N . THR A 1 285 ? -0.625 27.984 27.828 1 98.56 285 THR A N 1
ATOM 2137 C CA . THR A 1 285 ? -0.541 28.641 26.531 1 98.56 285 THR A CA 1
ATOM 2138 C C . THR A 1 285 ? -1.302 27.844 25.469 1 98.56 285 THR A C 1
ATOM 2140 O O . THR A 1 285 ? -2.018 28.406 24.656 1 98.56 285 THR A O 1
ATOM 2143 N N . VAL 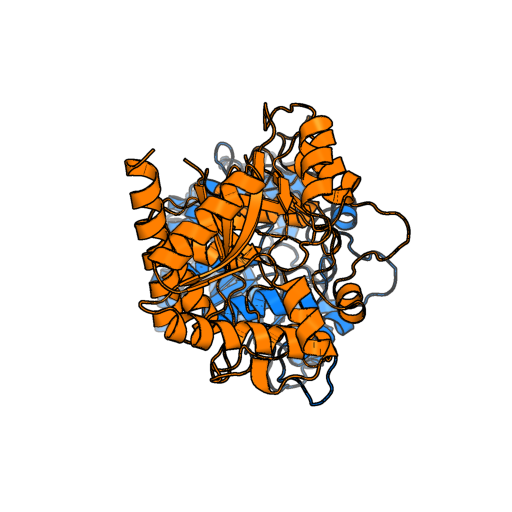A 1 286 ? -1.147 26.562 25.531 1 98.69 286 VAL A N 1
ATOM 2144 C CA . VAL A 1 286 ? -1.829 25.672 24.594 1 98.69 286 VAL A CA 1
ATOM 2145 C C . VAL A 1 286 ? -3.34 25.766 24.797 1 98.69 286 VAL A C 1
ATOM 2147 O O . VAL A 1 286 ? -4.098 25.859 23.828 1 98.69 286 VAL A O 1
ATOM 2150 N N . ARG A 1 287 ? -3.766 25.734 26.031 1 98.12 287 ARG A N 1
ATOM 2151 C CA . ARG A 1 287 ? -5.188 25.859 26.328 1 98.12 287 ARG A CA 1
ATOM 2152 C C . ARG A 1 287 ? -5.777 27.109 25.703 1 98.12 287 ARG A C 1
ATOM 2154 O O . ARG A 1 287 ? -6.805 27.047 25.031 1 98.12 287 ARG A O 1
ATOM 2161 N N . GLN A 1 288 ? -5.121 28.203 25.938 1 98 288 GLN A N 1
ATOM 2162 C CA . GLN A 1 288 ? -5.594 29.484 25.438 1 98 288 GLN A CA 1
ATOM 2163 C C . GLN A 1 288 ? -5.598 29.531 23.906 1 98 288 GLN A C 1
ATOM 2165 O O . GLN A 1 288 ? -6.547 30.016 23.297 1 98 288 GLN A O 1
ATOM 2170 N N . GLY A 1 289 ? -4.477 29.078 23.344 1 97.88 289 GLY A N 1
ATOM 2171 C CA . GLY A 1 289 ? -4.355 29.078 21.891 1 97.88 289 GLY A CA 1
ATOM 2172 C C . GLY A 1 289 ? -5.395 28.219 21.203 1 97.88 289 GLY A C 1
ATOM 2173 O O . GLY A 1 289 ? -5.996 28.625 20.219 1 97.88 289 GLY A O 1
ATOM 2174 N N . ILE A 1 290 ? -5.613 27.031 21.719 1 97.69 290 ILE A N 1
ATOM 2175 C CA . ILE A 1 290 ? -6.582 26.094 21.156 1 97.69 290 ILE A CA 1
ATOM 2176 C C . ILE A 1 290 ? -7.992 26.672 21.281 1 97.69 290 ILE A C 1
ATOM 2178 O O . ILE A 1 290 ? -8.766 26.656 20.312 1 97.69 290 ILE A O 1
ATOM 2182 N N . ASP A 1 291 ? -8.289 27.125 22.453 1 96.88 291 ASP A N 1
ATOM 2183 C CA . ASP A 1 291 ? -9.602 27.719 22.688 1 96.88 291 ASP A CA 1
ATOM 2184 C C . ASP A 1 291 ? -9.867 28.859 21.719 1 96.88 291 ASP A C 1
ATOM 2186 O O . ASP A 1 291 ? -10.945 28.953 21.125 1 96.88 291 ASP A O 1
ATOM 2190 N N . ALA A 1 292 ? -8.883 29.75 21.578 1 97.12 292 ALA A N 1
ATOM 2191 C CA . ALA A 1 292 ? -9.023 30.891 20.688 1 97.12 292 ALA A CA 1
ATOM 2192 C C . ALA A 1 292 ? -9.234 30.438 19.25 1 97.12 292 ALA A C 1
ATOM 2194 O O . ALA A 1 292 ? -10.047 31.016 18.531 1 97.12 292 ALA A O 1
ATOM 2195 N N . PHE A 1 293 ? -8.492 29.469 18.812 1 97.31 293 PHE A N 1
ATOM 2196 C CA . PHE A 1 293 ? -8.562 28.969 17.453 1 97.31 293 PHE A CA 1
ATOM 2197 C C . PHE A 1 293 ? -9.93 28.359 17.172 1 97.31 293 PHE A C 1
ATOM 2199 O O . PHE A 1 293 ? -10.523 28.594 16.125 1 97.31 293 PHE A O 1
ATOM 2206 N N . ILE A 1 294 ? -10.477 27.578 18.078 1 97.06 294 ILE A N 1
ATOM 2207 C CA . ILE A 1 294 ? -11.781 26.922 17.938 1 97.06 294 ILE A CA 1
ATOM 2208 C C . ILE A 1 294 ? -12.883 27.984 17.906 1 97.06 294 ILE A C 1
ATOM 2210 O O . ILE A 1 294 ? -13.789 27.906 17.062 1 97.06 294 ILE A O 1
ATOM 2214 N N . ARG A 1 295 ? -12.766 28.953 18.797 1 96.19 295 ARG A N 1
ATOM 2215 C CA . ARG A 1 295 ? -13.773 30.016 18.859 1 96.19 295 ARG A CA 1
ATOM 2216 C C . ARG A 1 295 ? -13.805 30.812 17.562 1 96.19 295 ARG A C 1
ATOM 2218 O O . ARG A 1 295 ? -14.883 31.156 17.062 1 96.19 295 ARG A O 1
ATOM 2225 N N . ARG A 1 296 ? -12.672 31.047 17.078 1 95.69 296 ARG A N 1
ATOM 2226 C CA . ARG A 1 296 ? -12.547 31.859 15.867 1 95.69 296 ARG A CA 1
ATOM 2227 C C . ARG A 1 296 ? -13.062 31.109 14.648 1 95.69 296 ARG A C 1
ATOM 2229 O O . ARG A 1 296 ? -13.703 31.688 13.773 1 95.69 296 ARG A O 1
ATOM 2236 N N . THR A 1 297 ? -12.82 29.844 14.516 1 96.94 297 THR A N 1
ATOM 2237 C CA . THR A 1 297 ? -13.008 29.125 13.258 1 96.94 297 THR A CA 1
ATOM 2238 C C . THR A 1 297 ? -14.266 28.266 13.305 1 96.94 297 THR A C 1
ATOM 2240 O O . THR A 1 297 ? -14.797 27.859 12.266 1 96.94 297 THR A O 1
ATOM 2243 N N . GLY A 1 298 ? -14.688 27.875 14.547 1 97.06 298 GLY A N 1
ATOM 2244 C CA . GLY A 1 298 ? -15.797 26.938 14.672 1 97.06 298 GLY A CA 1
ATOM 2245 C C . GLY A 1 298 ? -15.461 25.547 14.164 1 97.06 298 GLY A C 1
ATOM 2246 O O . GLY A 1 298 ? -16.344 24.828 13.711 1 97.06 298 GLY A O 1
ATOM 2247 N N . ALA A 1 299 ? -14.258 25.172 14.227 1 97.75 299 ALA A N 1
ATOM 2248 C CA . ALA A 1 299 ? -13.82 23.859 13.758 1 97.75 299 ALA A CA 1
ATOM 2249 C C . ALA A 1 299 ? -14.523 22.734 14.523 1 97.75 299 ALA A C 1
ATOM 2251 O O . ALA A 1 299 ? -14.703 22.828 15.734 1 97.75 299 ALA A O 1
ATOM 2252 N N . ASP A 1 300 ? -14.945 21.703 13.781 1 98.12 300 ASP A N 1
ATOM 2253 C CA . ASP A 1 300 ? -15.531 20.516 14.398 1 98.12 300 ASP A CA 1
ATOM 2254 C C . ASP A 1 300 ? -14.445 19.578 14.93 1 98.12 300 ASP A C 1
ATOM 2256 O O . ASP A 1 300 ? -14.688 18.797 15.859 1 98.12 300 ASP A O 1
ATOM 2260 N N . GLU A 1 301 ? -13.344 19.625 14.32 1 98.56 301 GLU A N 1
ATOM 2261 C CA . GLU A 1 301 ? -12.219 18.734 14.602 1 98.56 301 GLU A CA 1
ATOM 2262 C C . GLU A 1 301 ? -10.891 19.422 14.281 1 98.56 301 GLU A C 1
ATOM 2264 O O . GLU A 1 301 ? -10.797 20.203 13.328 1 98.56 301 GLU A O 1
ATOM 2269 N N . LEU A 1 302 ? -9.875 19.219 15.164 1 98.62 302 LEU A N 1
ATOM 2270 C CA . LEU A 1 302 ? -8.531 19.734 14.914 1 98.62 302 LEU A CA 1
ATOM 2271 C C . LEU A 1 302 ? -7.59 18.625 14.492 1 98.62 302 LEU A C 1
ATOM 2273 O O . LEU A 1 302 ? -7.48 17.594 15.18 1 98.62 302 LEU A O 1
ATOM 2277 N N . MET A 1 303 ? -7.055 18.75 13.328 1 98.56 303 MET A N 1
ATOM 2278 C CA . MET A 1 303 ? -5.988 17.875 12.852 1 98.56 303 MET A CA 1
ATOM 2279 C C . MET A 1 303 ? -4.617 18.438 13.242 1 98.56 303 MET A C 1
ATOM 2281 O O . MET A 1 303 ? -4.059 19.266 12.531 1 98.56 303 MET A O 1
ATOM 2285 N N . VAL A 1 304 ? -4.078 17.859 14.281 1 98.62 304 VAL A N 1
ATOM 2286 C CA . VAL A 1 304 ? -2.889 18.422 14.906 1 98.62 304 VAL A CA 1
ATOM 2287 C C . VAL A 1 304 ? -1.637 17.766 14.336 1 98.62 304 VAL A C 1
ATOM 2289 O O . VAL A 1 304 ? -1.607 16.547 14.133 1 98.62 304 VAL A O 1
ATOM 2292 N N . THR A 1 305 ? -0.672 18.531 14.039 1 98.12 305 THR A N 1
ATOM 2293 C CA . THR A 1 305 ? 0.63 18.031 13.617 1 98.12 305 THR A CA 1
ATOM 2294 C C . THR A 1 305 ? 1.746 18.641 14.461 1 98.12 305 THR A C 1
ATOM 2296 O O . THR A 1 305 ? 1.634 19.797 14.906 1 98.12 305 THR A O 1
ATOM 2299 N N . ALA A 1 306 ? 2.746 17.906 14.758 1 97.31 306 ALA A N 1
ATOM 2300 C CA . ALA A 1 306 ? 3.926 18.344 15.492 1 97.31 306 ALA A CA 1
ATOM 2301 C C . ALA A 1 306 ? 5.195 17.719 14.93 1 97.31 306 ALA A C 1
ATOM 2303 O O . ALA A 1 306 ? 5.496 16.562 15.203 1 97.31 306 ALA A O 1
ATOM 2304 N N . GLN A 1 307 ? 5.914 18.453 14.156 1 96.44 307 GLN A N 1
ATOM 2305 C CA . GLN A 1 307 ? 7.223 18 13.688 1 96.44 307 GLN A CA 1
ATOM 2306 C C . GLN A 1 307 ? 8.312 18.344 14.703 1 96.44 307 GLN A C 1
ATOM 2308 O O . GLN A 1 307 ? 9.016 19.344 14.555 1 96.44 307 GLN A O 1
ATOM 2313 N N . ILE A 1 308 ? 8.453 17.562 15.695 1 98.5 308 ILE A N 1
ATOM 2314 C CA . ILE A 1 308 ? 9.406 17.688 16.797 1 98.5 308 ILE A CA 1
ATOM 2315 C C . ILE A 1 308 ? 10.516 16.656 16.625 1 98.5 308 ILE A C 1
ATOM 2317 O O . ILE A 1 308 ? 10.242 15.477 16.406 1 98.5 308 ILE A O 1
ATOM 2321 N N . PHE A 1 309 ? 11.734 17.078 16.75 1 98.69 309 PHE A N 1
ATOM 2322 C CA . PHE A 1 309 ? 12.914 16.266 16.453 1 98.69 309 PHE A CA 1
ATOM 2323 C C . PHE A 1 309 ? 12.992 15.055 17.375 1 98.69 309 PHE A C 1
ATOM 2325 O O . PHE A 1 309 ? 13.102 13.922 16.922 1 98.69 309 PHE A O 1
ATOM 2332 N N . ASP A 1 310 ? 12.977 15.344 18.656 1 98.38 310 ASP A N 1
ATOM 2333 C CA . ASP A 1 310 ? 13.047 14.281 19.656 1 98.38 310 ASP A CA 1
ATOM 2334 C C . ASP A 1 310 ? 11.703 13.57 19.797 1 98.38 310 ASP A C 1
ATOM 2336 O O . ASP A 1 310 ? 10.695 14.195 20.125 1 98.38 310 ASP A O 1
ATOM 2340 N N . HIS A 1 311 ? 11.656 12.266 19.578 1 98.62 311 HIS A N 1
ATOM 2341 C CA . HIS A 1 311 ? 10.406 11.523 19.547 1 98.62 311 HIS A CA 1
ATOM 2342 C C . HIS A 1 311 ? 9.719 11.531 20.906 1 98.62 311 HIS A C 1
ATOM 2344 O O . HIS A 1 311 ? 8.492 11.633 20.984 1 98.62 311 HIS A O 1
ATOM 2350 N N . ALA A 1 312 ? 10.484 11.352 21.969 1 98.69 312 ALA A N 1
ATOM 2351 C CA . ALA A 1 312 ? 9.875 11.375 23.297 1 98.69 312 ALA A CA 1
ATOM 2352 C C . ALA A 1 312 ? 9.211 12.719 23.578 1 98.69 312 ALA A C 1
ATOM 2354 O O . ALA A 1 312 ? 8.125 12.773 24.156 1 98.69 312 ALA A O 1
ATOM 2355 N N . ALA A 1 313 ? 9.898 13.797 23.188 1 98.81 313 ALA A N 1
ATOM 2356 C CA . ALA A 1 313 ? 9.312 15.133 23.312 1 98.81 313 ALA A CA 1
ATOM 2357 C C . ALA A 1 313 ? 8.062 15.273 22.453 1 98.81 313 ALA A C 1
ATOM 2359 O O . ALA A 1 313 ? 7.102 15.938 22.859 1 98.81 313 ALA A O 1
ATOM 2360 N N . ARG A 1 314 ? 8.094 14.711 21.281 1 98.81 314 ARG A N 1
ATOM 2361 C CA . ARG A 1 314 ? 6.938 14.719 20.391 1 98.81 314 ARG A CA 1
ATOM 2362 C C . ARG A 1 314 ? 5.734 14.047 21.031 1 98.81 314 ARG A C 1
ATOM 2364 O O . ARG A 1 314 ? 4.641 14.609 21.078 1 98.81 314 ARG A O 1
ATOM 2371 N N . VAL A 1 315 ? 5.93 12.859 21.562 1 98.88 315 VAL A N 1
ATOM 2372 C CA . VAL A 1 315 ? 4.863 12.125 22.25 1 98.88 315 VAL A CA 1
ATOM 2373 C C . VAL A 1 315 ? 4.34 12.938 23.422 1 98.88 315 VAL A C 1
ATOM 2375 O O . VAL A 1 315 ? 3.129 13.047 23.625 1 98.88 315 VAL A O 1
ATOM 2378 N N . ARG A 1 316 ? 5.277 13.516 24.188 1 98.81 316 ARG A N 1
ATOM 2379 C CA . ARG A 1 316 ? 4.902 14.328 25.344 1 98.81 316 ARG A CA 1
ATOM 2380 C C . ARG A 1 316 ? 4.043 15.516 24.922 1 98.81 316 ARG A C 1
ATOM 2382 O O . ARG A 1 316 ? 3.109 15.891 25.625 1 98.81 316 ARG A O 1
ATOM 2389 N N . SER A 1 317 ? 4.363 16.125 23.797 1 98.88 317 SER A N 1
ATOM 2390 C CA . SER A 1 317 ? 3.572 17.234 23.281 1 98.88 317 SER A CA 1
ATOM 2391 C C . SER A 1 317 ? 2.117 16.828 23.062 1 98.88 317 SER A C 1
ATOM 2393 O O . SER A 1 317 ? 1.202 17.562 23.453 1 98.88 317 SER A O 1
ATOM 2395 N N . TYR A 1 318 ? 1.873 15.703 22.453 1 98.88 318 TYR A N 1
ATOM 2396 C CA . TYR A 1 318 ? 0.521 15.211 22.219 1 98.88 318 TYR A CA 1
ATOM 2397 C C . TYR A 1 318 ? -0.176 14.867 23.531 1 98.88 318 TYR A C 1
ATOM 2399 O O . TYR A 1 318 ? -1.392 15.039 23.656 1 98.88 318 TYR A O 1
ATOM 2407 N N . GLU A 1 319 ? 0.566 14.375 24.547 1 98.81 319 GLU A N 1
ATOM 2408 C CA . GLU A 1 319 ? 0.012 14.094 25.875 1 98.81 319 GLU A CA 1
ATOM 2409 C C . GLU A 1 319 ? -0.488 15.367 26.547 1 98.81 319 GLU A C 1
ATOM 2411 O O . GLU A 1 319 ? -1.586 15.383 27.109 1 98.81 319 GLU A O 1
ATOM 2416 N N . ILE A 1 320 ? 0.351 16.375 26.469 1 98.81 320 ILE A N 1
ATOM 2417 C CA . ILE A 1 320 ? -0.013 17.656 27.062 1 98.81 320 ILE A CA 1
ATOM 2418 C C . ILE A 1 320 ? -1.28 18.203 26.406 1 98.81 320 ILE A C 1
ATOM 2420 O O . ILE A 1 320 ? -2.205 18.641 27.094 1 98.81 320 ILE A O 1
ATOM 2424 N N . LEU A 1 321 ? -1.312 18.141 25.078 1 98.69 321 LEU A N 1
ATOM 2425 C CA . LEU A 1 321 ? -2.48 18.625 24.344 1 98.69 321 LEU A CA 1
ATOM 2426 C C . LEU A 1 321 ? -3.73 17.844 24.75 1 98.69 321 LEU A C 1
ATOM 2428 O O . LEU A 1 321 ? -4.793 18.438 24.953 1 98.69 321 LEU A O 1
ATOM 2432 N N . ALA A 1 322 ? -3.639 16.531 24.812 1 98.44 322 ALA A N 1
ATOM 2433 C CA . ALA A 1 322 ? -4.773 15.703 25.203 1 98.44 322 ALA A CA 1
ATOM 2434 C C . ALA A 1 322 ? -5.273 16.078 26.594 1 98.44 322 ALA A C 1
ATOM 2436 O O . ALA A 1 322 ? -6.48 16.156 26.828 1 98.44 322 ALA A O 1
ATOM 2437 N N . ASP A 1 323 ? -4.348 16.281 27.531 1 97.88 323 ASP A N 1
ATOM 2438 C CA . ASP A 1 323 ? -4.703 16.672 28.906 1 97.88 323 ASP A CA 1
ATOM 2439 C C . ASP A 1 323 ? -5.414 18.031 28.922 1 97.88 323 ASP A C 1
ATOM 2441 O O . ASP A 1 323 ? -6.406 18.203 29.625 1 97.88 323 ASP A O 1
ATOM 2445 N N . VAL A 1 324 ? -4.855 18.906 28.156 1 97.56 324 VAL A N 1
ATOM 2446 C CA . VAL A 1 324 ? -5.453 20.234 28.062 1 97.56 324 VAL A CA 1
ATOM 2447 C C . VAL A 1 324 ? -6.863 20.125 27.484 1 97.56 324 VAL A C 1
ATOM 2449 O O . VAL A 1 324 ? -7.797 20.75 27.984 1 97.56 324 VAL A O 1
ATOM 2452 N N . HIS A 1 325 ? -7.004 19.375 26.438 1 96.56 325 HIS A N 1
ATOM 2453 C CA . HIS A 1 325 ? -8.281 19.156 25.75 1 96.56 325 HIS A CA 1
ATOM 2454 C C . HIS A 1 325 ? -9.32 18.594 26.703 1 96.56 325 HIS A C 1
ATOM 2456 O O . HIS A 1 325 ? -10.477 19.031 26.719 1 96.56 325 HIS A O 1
ATOM 2462 N N . LYS A 1 326 ? -8.93 17.641 27.547 1 94.62 326 LYS A N 1
ATOM 2463 C CA . LYS A 1 326 ? -9.82 17.047 28.531 1 94.62 326 LYS A CA 1
ATOM 2464 C C . LYS A 1 326 ? -10.266 18.062 29.562 1 94.62 326 LYS A C 1
ATOM 2466 O O . LYS A 1 326 ? -11.422 18.062 30 1 94.62 326 LYS A O 1
ATOM 2471 N N . SER A 1 327 ? -9.352 18.844 29.922 1 92.88 327 SER A N 1
ATOM 2472 C CA . SER A 1 327 ? -9.656 19.859 30.922 1 92.88 327 SER A CA 1
ATOM 2473 C C . SER A 1 327 ? -10.633 20.906 30.375 1 92.88 327 SER A C 1
ATOM 2475 O O . SER A 1 327 ? -11.438 21.453 31.125 1 92.88 327 SER A O 1
ATOM 2477 N N . MET A 1 328 ? -10.484 21.203 29.141 1 91.81 328 MET A N 1
ATOM 2478 C CA . MET A 1 328 ? -11.383 22.141 28.5 1 91.81 328 MET A CA 1
ATOM 2479 C C . MET A 1 328 ? -12.797 21.578 28.406 1 91.81 328 MET A C 1
ATOM 2481 O O . MET A 1 328 ? -13.773 22.328 28.484 1 91.81 328 MET A O 1
ATOM 2485 N N . SER A 1 329 ? -12.883 20.344 28.141 1 81.94 329 SER A N 1
ATOM 2486 C CA . SER A 1 329 ? -14.18 19.688 28.031 1 81.94 329 SER A CA 1
ATOM 2487 C C . SER A 1 329 ? -14.906 19.625 29.359 1 81.94 329 SER A C 1
ATOM 2489 O O . SER A 1 329 ? -16.141 19.656 29.422 1 81.94 329 SER A O 1
ATOM 2491 N N . LYS A 1 330 ? -14.266 19.453 30.5 1 73.5 330 LYS A N 1
ATOM 2492 C CA . LYS A 1 330 ? -14.867 19.406 31.828 1 73.5 330 LYS A CA 1
ATOM 2493 C C . LYS A 1 330 ? -15.367 20.781 32.25 1 73.5 330 LYS A C 1
ATOM 2495 O O . LYS A 1 330 ? -16.375 20.891 32.969 1 73.5 330 LYS A O 1
ATOM 2500 N N . ALA A 1 331 ? -14.695 21.719 31.625 1 71.06 331 ALA A N 1
ATOM 2501 C CA . ALA A 1 331 ? -15.039 23.094 32 1 71.06 331 ALA A CA 1
ATOM 2502 C C . ALA A 1 331 ? -16.219 23.609 31.172 1 71.06 331 ALA A C 1
ATOM 2504 O O . ALA A 1 331 ? -16.938 24.516 31.594 1 71.06 331 ALA A O 1
ATOM 2505 N N . ALA A 1 332 ? -16.516 23.094 30.125 1 64.25 332 ALA A N 1
ATOM 2506 C CA . ALA A 1 332 ? -17.641 23.484 29.281 1 64.25 332 ALA A CA 1
ATOM 2507 C C . ALA A 1 332 ? -18.922 22.797 29.734 1 64.25 332 ALA A C 1
ATOM 2509 O O . ALA A 1 332 ? -18.906 21.609 30.094 1 64.25 332 ALA A O 1
ATOM 2510 N N . MET B 1 1 ? 18.859 -28.922 -2.213 1 81.88 1 MET B N 1
ATOM 2511 C CA . MET B 1 1 ? 17.453 -29.234 -2.428 1 81.88 1 MET B CA 1
ATOM 2512 C C . MET B 1 1 ? 16.688 -28.016 -2.938 1 81.88 1 MET B C 1
ATOM 2514 O O . MET B 1 1 ? 17.062 -26.875 -2.641 1 81.88 1 MET B O 1
ATOM 2518 N N . THR B 1 2 ? 15.758 -28.203 -3.918 1 94.75 2 THR B N 1
ATOM 2519 C CA . THR B 1 2 ? 14.93 -27.188 -4.543 1 94.75 2 THR B CA 1
ATOM 2520 C C . THR B 1 2 ? 14.023 -26.516 -3.512 1 94.75 2 THR B C 1
ATOM 2522 O O . THR B 1 2 ? 13.344 -27.188 -2.738 1 94.75 2 THR B O 1
ATOM 2525 N N . ASP B 1 3 ? 14.102 -25.219 -3.385 1 97.56 3 ASP B N 1
ATOM 2526 C CA . ASP B 1 3 ? 13.297 -24.5 -2.406 1 97.56 3 ASP B CA 1
ATOM 2527 C C . ASP B 1 3 ? 11.828 -24.484 -2.803 1 97.56 3 ASP B C 1
ATOM 2529 O O . ASP B 1 3 ? 11.492 -24.609 -3.982 1 97.56 3 ASP B O 1
ATOM 2533 N N . LEU B 1 4 ? 10.953 -24.375 -1.81 1 98.5 4 LEU B N 1
ATOM 2534 C CA . LEU B 1 4 ? 9.516 -24.234 -2.023 1 98.5 4 LEU B CA 1
ATOM 2535 C C . LEU B 1 4 ? 9.047 -22.844 -1.595 1 98.5 4 LEU B C 1
ATOM 2537 O O . LEU B 1 4 ? 9.484 -22.328 -0.559 1 98.5 4 LEU B O 1
ATOM 2541 N N . SER B 1 5 ? 8.273 -22.281 -2.396 1 98.81 5 SER B N 1
ATOM 2542 C CA . SER B 1 5 ? 7.652 -20.984 -2.119 1 98.81 5 SER B CA 1
ATOM 2543 C C . SER B 1 5 ? 6.168 -21 -2.482 1 98.81 5 SER B C 1
ATOM 2545 O O . SER B 1 5 ? 5.688 -21.938 -3.125 1 98.81 5 SER B O 1
ATOM 2547 N N . VAL B 1 6 ? 5.461 -20.031 -2.008 1 98.88 6 VAL B N 1
ATOM 2548 C CA . VAL B 1 6 ? 4.012 -19.984 -2.174 1 98.88 6 VAL B CA 1
ATOM 2549 C C . VAL B 1 6 ? 3.629 -18.766 -3.021 1 98.88 6 VAL B C 1
ATOM 2551 O O . VAL B 1 6 ? 4.113 -17.656 -2.783 1 98.88 6 VAL B O 1
ATOM 2554 N N . LEU B 1 7 ? 2.85 -18.953 -3.996 1 98.75 7 LEU B N 1
ATOM 2555 C CA . LEU B 1 7 ? 2.148 -17.875 -4.695 1 98.75 7 LEU B CA 1
ATOM 2556 C C . LEU B 1 7 ? 0.674 -17.844 -4.309 1 98.75 7 LEU B C 1
ATOM 2558 O O . LEU B 1 7 ? -0.049 -18.828 -4.523 1 98.75 7 LEU B O 1
ATOM 2562 N N . ASP B 1 8 ? 0.272 -16.766 -3.762 1 98.69 8 ASP B N 1
ATOM 2563 C CA . ASP B 1 8 ? -1.103 -16.625 -3.291 1 98.69 8 ASP B CA 1
ATOM 2564 C C . ASP B 1 8 ? -1.812 -15.484 -4.016 1 98.69 8 ASP B C 1
ATOM 2566 O O . ASP B 1 8 ? -1.324 -14.352 -4.035 1 98.69 8 ASP B O 1
ATOM 2570 N N . LEU B 1 9 ? -2.932 -15.758 -4.598 1 97.25 9 LEU B N 1
ATOM 2571 C CA . LEU B 1 9 ? -3.75 -14.742 -5.246 1 97.25 9 LEU B CA 1
ATOM 2572 C C . LEU B 1 9 ? -4.785 -14.18 -4.273 1 97.25 9 LEU B C 1
ATOM 2574 O O . LEU B 1 9 ? -5.562 -13.289 -4.633 1 97.25 9 LEU B O 1
ATOM 2578 N N . SER B 1 10 ? -4.789 -14.688 -3.076 1 98.5 10 SER B N 1
ATOM 2579 C CA . SER B 1 10 ? -5.789 -14.32 -2.076 1 98.5 10 SER B CA 1
ATOM 2580 C C . SER B 1 10 ? -7.203 -14.523 -2.607 1 98.5 10 SER B C 1
ATOM 2582 O O . SER B 1 10 ? -7.973 -13.562 -2.715 1 98.5 10 SER B O 1
ATOM 2584 N N . PRO B 1 11 ? -7.582 -15.773 -2.877 1 98.44 11 PRO B N 1
ATOM 2585 C CA . PRO B 1 11 ? -8.852 -16.047 -3.557 1 98.44 11 PRO B CA 1
ATOM 2586 C C . PRO B 1 11 ? -10.07 -15.703 -2.707 1 98.44 11 PRO B C 1
ATOM 2588 O O . PRO B 1 11 ? -10.094 -16 -1.51 1 98.44 11 PRO B O 1
ATOM 2591 N N . ILE B 1 12 ? -10.992 -15.023 -3.295 1 98.44 12 ILE B N 1
ATOM 2592 C CA . ILE B 1 12 ? -12.312 -14.836 -2.709 1 98.44 12 ILE B CA 1
ATOM 2593 C C . ILE B 1 12 ? -13.242 -15.961 -3.168 1 98.44 12 ILE B C 1
ATOM 2595 O O . ILE B 1 12 ? -13.602 -16.031 -4.344 1 98.44 12 ILE B O 1
ATOM 2599 N N . THR B 1 13 ? -13.578 -16.844 -2.273 1 98.62 13 THR B N 1
ATOM 2600 C CA . THR B 1 13 ? -14.414 -17.984 -2.611 1 98.62 13 THR B CA 1
ATOM 2601 C C . THR B 1 13 ? -15.883 -17.594 -2.664 1 98.62 13 THR B C 1
ATOM 2603 O O . THR B 1 13 ? -16.281 -16.594 -2.066 1 98.62 13 THR B O 1
ATOM 2606 N N . GLN B 1 14 ? -16.641 -18.344 -3.453 1 98.25 14 GLN B N 1
ATOM 2607 C CA . GLN B 1 14 ? -18.078 -18.094 -3.5 1 98.25 14 GLN B CA 1
ATOM 2608 C C . GLN B 1 14 ? -18.688 -18.109 -2.1 1 98.25 14 GLN B C 1
ATOM 2610 O O . GLN B 1 14 ? -18.438 -19.031 -1.318 1 98.25 14 GLN B O 1
ATOM 2615 N N . GLY B 1 15 ? -19.391 -17.016 -1.823 1 97.31 15 GLY B N 1
ATOM 2616 C CA . GLY B 1 15 ? -20.047 -16.922 -0.531 1 97.31 15 GLY B CA 1
ATOM 2617 C C . GLY B 1 15 ? -19.188 -16.281 0.537 1 97.31 15 GLY B C 1
ATOM 2618 O O . GLY B 1 15 ? -19.609 -16.141 1.686 1 97.31 15 GLY B O 1
ATOM 2619 N N . SER B 1 16 ? -18.047 -15.906 0.247 1 97.5 16 SER B N 1
ATOM 2620 C CA . SER B 1 16 ? -17.125 -15.312 1.202 1 97.5 16 SER B CA 1
ATOM 2621 C C . SER B 1 16 ? -16.797 -13.867 0.832 1 97.5 16 SER B C 1
ATOM 2623 O O . SER B 1 16 ? -17.469 -13.273 -0.01 1 97.5 16 SER B O 1
ATOM 2625 N N . THR B 1 17 ? -15.891 -13.188 1.534 1 97.31 17 THR B N 1
ATOM 2626 C CA . THR B 1 17 ? -15.578 -11.773 1.379 1 97.31 17 THR B CA 1
ATOM 2627 C C . THR B 1 17 ? -14.078 -11.562 1.223 1 97.31 17 THR B C 1
ATOM 2629 O O . THR B 1 17 ? -13.289 -12.469 1.49 1 97.31 17 THR B O 1
ATOM 2632 N N . ALA B 1 18 ? -13.742 -10.383 0.774 1 98 18 ALA B N 1
ATOM 2633 C CA . ALA B 1 18 ? -12.336 -10 0.695 1 98 18 ALA B CA 1
ATOM 2634 C C . ALA B 1 18 ? -11.672 -10.055 2.068 1 98 18 ALA B C 1
ATOM 2636 O O . ALA B 1 18 ? -10.516 -10.461 2.193 1 98 18 ALA B O 1
ATOM 2637 N N . SER B 1 19 ? -12.391 -9.633 3.109 1 98.38 19 SER B N 1
ATOM 2638 C CA . SER B 1 19 ? -11.875 -9.672 4.473 1 98.38 19 SER B CA 1
ATOM 2639 C C . SER B 1 19 ? -11.453 -11.078 4.867 1 98.38 19 SER B C 1
ATOM 2641 O O . SER B 1 19 ? -10.359 -11.281 5.406 1 98.38 19 SER B O 1
ATOM 2643 N N . GLN B 1 20 ? -12.336 -12.008 4.605 1 98.5 20 GLN B N 1
ATOM 2644 C CA . GLN B 1 20 ? -12.023 -13.398 4.934 1 98.5 20 GLN B CA 1
ATOM 2645 C C . GLN B 1 20 ? -10.852 -13.914 4.102 1 98.5 20 GLN B C 1
ATOM 2647 O O . GLN B 1 20 ? -10.008 -14.656 4.605 1 98.5 20 GLN B O 1
ATOM 2652 N N . SER B 1 21 ? -10.875 -13.57 2.824 1 98.69 21 SER B N 1
ATOM 2653 C CA . SER B 1 21 ? -9.789 -13.977 1.937 1 98.69 21 SER B CA 1
ATOM 2654 C C . SER B 1 21 ? -8.438 -13.492 2.455 1 98.69 21 SER B C 1
ATOM 2656 O O . SER B 1 21 ? -7.469 -14.25 2.48 1 98.69 21 SER B O 1
ATOM 2658 N N . LEU B 1 22 ? -8.367 -12.242 2.869 1 98.81 22 LEU B N 1
ATOM 2659 C CA . LEU B 1 22 ? -7.129 -11.664 3.377 1 98.81 22 LEU B CA 1
ATOM 2660 C C . LEU B 1 22 ? -6.719 -12.32 4.691 1 98.81 22 LEU B C 1
ATOM 2662 O O . LEU B 1 22 ? -5.531 -12.539 4.938 1 98.81 22 LEU B O 1
ATOM 2666 N N . ALA B 1 23 ? -7.656 -12.633 5.527 1 98.75 23 ALA B N 1
ATOM 2667 C CA . ALA B 1 23 ? -7.367 -13.383 6.746 1 98.75 23 ALA B CA 1
ATOM 2668 C C . ALA B 1 23 ? -6.789 -14.758 6.426 1 98.75 23 ALA B C 1
ATOM 2670 O O . ALA B 1 23 ? -5.852 -15.211 7.082 1 98.75 23 ALA B O 1
ATOM 2671 N N . ASN B 1 24 ? -7.383 -15.422 5.43 1 98.88 24 ASN B N 1
ATOM 2672 C CA . ASN B 1 24 ? -6.891 -16.734 5 1 98.88 24 ASN B CA 1
ATOM 2673 C C . ASN B 1 24 ? -5.461 -16.641 4.473 1 98.88 24 ASN B C 1
ATOM 2675 O O . ASN B 1 24 ? -4.656 -17.547 4.707 1 98.88 24 ASN B O 1
ATOM 2679 N N . SER B 1 25 ? -5.188 -15.602 3.75 1 98.88 25 SER B N 1
ATOM 2680 C CA . SER B 1 25 ? -3.834 -15.422 3.232 1 98.88 25 SER B CA 1
ATOM 2681 C C . SER B 1 25 ? -2.818 -15.312 4.363 1 98.88 25 SER B C 1
ATOM 2683 O O . SER B 1 25 ? -1.753 -15.93 4.312 1 98.88 25 SER B O 1
ATOM 2685 N N . LEU B 1 26 ? -3.129 -14.5 5.375 1 98.88 26 LEU B N 1
ATOM 2686 C CA . LEU B 1 26 ? -2.227 -14.375 6.516 1 98.88 26 LEU B CA 1
ATOM 2687 C C . LEU B 1 26 ? -2.08 -15.719 7.23 1 98.88 26 LEU B C 1
ATOM 2689 O O . LEU B 1 26 ? -0.971 -16.109 7.605 1 98.88 26 LEU B O 1
ATOM 2693 N N . ASP B 1 27 ? -3.195 -16.391 7.441 1 98.94 27 ASP B N 1
ATOM 2694 C CA . ASP B 1 27 ? -3.16 -17.703 8.078 1 98.94 27 ASP B CA 1
ATOM 2695 C C . ASP B 1 27 ? -2.268 -18.672 7.297 1 98.94 27 ASP B C 1
ATOM 2697 O O . ASP B 1 27 ? -1.426 -19.359 7.879 1 98.94 27 ASP B O 1
ATOM 2701 N N . LEU B 1 28 ? -2.457 -18.734 5.977 1 98.94 28 LEU B N 1
ATOM 2702 C CA . LEU B 1 28 ? -1.646 -19.609 5.137 1 98.94 28 LEU B CA 1
ATOM 2703 C C . LEU B 1 28 ? -0.173 -19.219 5.211 1 98.94 28 LEU B C 1
ATOM 2705 O O . LEU B 1 28 ? 0.7 -20.094 5.254 1 98.94 28 LEU B O 1
ATOM 2709 N N . ALA B 1 29 ? 0.116 -17.938 5.18 1 98.94 29 ALA B N 1
ATOM 2710 C CA . ALA B 1 29 ? 1.497 -17.469 5.262 1 98.94 29 ALA B CA 1
ATOM 2711 C C . ALA B 1 29 ? 2.158 -17.922 6.555 1 98.94 29 ALA B C 1
ATOM 2713 O O . ALA B 1 29 ? 3.322 -18.328 6.555 1 98.94 29 ALA B O 1
ATOM 2714 N N . ARG B 1 30 ? 1.441 -17.844 7.656 1 98.88 30 ARG B N 1
ATOM 2715 C CA . ARG B 1 30 ? 1.966 -18.281 8.945 1 98.88 30 ARG B CA 1
ATOM 2716 C C . ARG B 1 30 ? 2.258 -19.781 8.922 1 98.88 30 ARG B C 1
ATOM 2718 O O . ARG B 1 30 ? 3.281 -20.234 9.445 1 98.88 30 ARG B O 1
ATOM 2725 N N . HIS B 1 31 ? 1.355 -20.578 8.344 1 98.88 31 HIS B N 1
ATOM 2726 C CA . HIS B 1 31 ? 1.592 -22.016 8.203 1 98.88 31 HIS B CA 1
ATOM 2727 C C . HIS B 1 31 ? 2.805 -22.281 7.32 1 98.88 31 HIS B C 1
ATOM 2729 O O . HIS B 1 31 ? 3.656 -23.109 7.664 1 98.88 31 HIS B O 1
ATOM 2735 N N . ALA B 1 32 ? 2.828 -21.578 6.164 1 98.88 32 ALA B N 1
ATOM 2736 C CA . ALA B 1 32 ? 3.947 -21.75 5.242 1 98.88 32 ALA B CA 1
ATOM 2737 C C . ALA B 1 32 ? 5.277 -21.453 5.934 1 98.88 32 ALA B C 1
ATOM 2739 O O . ALA B 1 32 ? 6.258 -22.172 5.742 1 98.88 32 ALA B O 1
ATOM 2740 N N . GLU B 1 33 ? 5.285 -20.359 6.715 1 98.81 33 GLU B N 1
ATOM 2741 C CA . GLU B 1 33 ? 6.477 -19.984 7.473 1 98.81 33 GLU B CA 1
ATOM 2742 C C . GLU B 1 33 ? 6.902 -21.109 8.414 1 98.81 33 GLU B C 1
ATOM 2744 O O . GLU B 1 33 ? 8.078 -21.5 8.438 1 98.81 33 GLU B O 1
ATOM 2749 N N . ARG B 1 34 ? 5.965 -21.688 9.125 1 98.5 34 ARG B N 1
ATOM 2750 C CA . ARG B 1 34 ? 6.246 -22.766 10.078 1 98.5 34 ARG B CA 1
ATOM 2751 C C . ARG B 1 34 ? 6.719 -24.016 9.352 1 98.5 34 ARG B C 1
ATOM 2753 O O . ARG B 1 34 ? 7.539 -24.781 9.883 1 98.5 34 ARG B O 1
ATOM 2760 N N . LEU B 1 35 ? 6.207 -24.25 8.133 1 98.31 35 LEU B N 1
ATOM 2761 C CA . LEU B 1 35 ? 6.492 -25.453 7.367 1 98.31 35 LEU B CA 1
ATOM 2762 C C . LEU B 1 35 ? 7.828 -25.344 6.648 1 98.31 35 LEU B C 1
ATOM 2764 O O . LEU B 1 35 ? 8.312 -26.312 6.066 1 98.31 35 LEU B O 1
ATOM 2768 N N . GLY B 1 36 ? 8.398 -24.109 6.582 1 97.75 36 GLY B N 1
ATOM 2769 C CA . GLY B 1 36 ? 9.734 -23.938 6.039 1 97.75 36 GLY B CA 1
ATOM 2770 C C . GLY B 1 36 ? 9.734 -23.469 4.598 1 97.75 36 GLY B C 1
ATOM 2771 O O . GLY B 1 36 ? 10.75 -23.562 3.906 1 97.75 36 GLY B O 1
ATOM 2772 N N . TYR B 1 37 ? 8.617 -23.031 4.086 1 98.75 37 TYR B N 1
ATOM 2773 C CA . TYR B 1 37 ? 8.609 -22.406 2.771 1 98.75 37 TYR B CA 1
ATOM 2774 C C . TYR B 1 37 ? 9.492 -21.156 2.756 1 98.75 37 TYR B C 1
ATOM 2776 O O . TYR B 1 37 ? 9.531 -20.406 3.73 1 98.75 37 TYR B O 1
ATOM 2784 N N . LYS B 1 38 ? 10.109 -20.891 1.669 1 98.56 38 LYS B N 1
ATOM 2785 C CA . LYS B 1 38 ? 11.141 -19.859 1.579 1 98.56 38 LYS B CA 1
ATOM 2786 C C . LYS B 1 38 ? 10.516 -18.469 1.46 1 98.56 38 LYS B C 1
ATOM 2788 O O . LYS B 1 38 ? 11.008 -17.516 2.051 1 98.56 38 LYS B O 1
ATOM 2793 N N . ARG B 1 39 ? 9.531 -18.328 0.666 1 98.75 39 ARG B N 1
ATOM 2794 C CA . ARG B 1 39 ? 8.898 -17.031 0.434 1 98.75 39 ARG B CA 1
ATOM 2795 C C . ARG B 1 39 ? 7.41 -17.188 0.16 1 98.75 39 ARG B C 1
ATOM 2797 O O . ARG B 1 39 ? 6.945 -18.281 -0.187 1 98.75 39 ARG B O 1
ATOM 2804 N N . TYR B 1 40 ? 6.664 -16.203 0.438 1 98.94 40 TYR B N 1
ATOM 2805 C CA . TYR B 1 40 ? 5.23 -16.047 0.222 1 98.94 40 TYR B CA 1
ATOM 2806 C C . TYR B 1 40 ? 4.945 -14.836 -0.662 1 98.94 40 TYR B C 1
ATOM 2808 O O . TYR B 1 40 ? 5.043 -13.688 -0.21 1 98.94 40 TYR B O 1
ATOM 2816 N N . TRP B 1 41 ? 4.555 -15.086 -1.942 1 98.88 41 TRP B N 1
ATOM 2817 C CA . TRP B 1 41 ? 4.344 -14.008 -2.902 1 98.88 41 TRP B CA 1
ATOM 2818 C C . TRP B 1 41 ? 2.857 -13.781 -3.15 1 98.88 41 TRP B C 1
ATOM 2820 O O . TRP B 1 41 ? 2.07 -14.734 -3.146 1 98.88 41 TRP B O 1
ATOM 2830 N N . LEU B 1 42 ? 2.523 -12.531 -3.316 1 98.75 42 LEU B N 1
ATOM 2831 C CA . LEU B 1 42 ? 1.168 -12.117 -3.656 1 98.75 42 LEU B CA 1
ATOM 2832 C C . LEU B 1 42 ? 1.108 -11.57 -5.078 1 98.75 42 LEU B C 1
ATOM 2834 O O . LEU B 1 42 ? 2.016 -10.859 -5.512 1 98.75 42 LEU B O 1
ATOM 2838 N N . ALA B 1 43 ? 0.015 -11.844 -5.785 1 96.88 43 ALA B N 1
ATOM 2839 C CA . ALA B 1 43 ? -0.091 -11.477 -7.195 1 96.88 43 ALA B CA 1
ATOM 2840 C C . ALA B 1 43 ? -0.972 -10.242 -7.379 1 96.88 43 ALA B C 1
ATOM 2842 O O . ALA B 1 43 ? -1.905 -10.023 -6.605 1 96.88 43 ALA B O 1
ATOM 2843 N N . GLU B 1 44 ? -0.687 -9.516 -8.414 1 97.19 44 GLU B N 1
ATOM 2844 C CA . GLU B 1 44 ? -1.488 -8.352 -8.797 1 97.19 44 GLU B CA 1
ATOM 2845 C C . GLU B 1 44 ? -2.453 -8.703 -9.93 1 97.19 44 GLU B C 1
ATOM 2847 O O . GLU B 1 44 ? -2.025 -9.016 -11.039 1 97.19 44 GLU B O 1
ATOM 2852 N N . HIS B 1 45 ? -3.684 -8.641 -9.664 1 96.38 45 HIS B N 1
ATOM 2853 C CA . HIS B 1 45 ? -4.777 -8.703 -10.633 1 96.38 45 HIS B CA 1
ATOM 2854 C C . HIS B 1 45 ? -5.836 -7.648 -10.328 1 96.38 45 HIS B C 1
ATOM 2856 O O . HIS B 1 45 ? -6.094 -7.336 -9.164 1 96.38 45 HIS B O 1
ATOM 2862 N N . HIS B 1 46 ? -6.352 -7.102 -11.367 1 96.62 46 HIS B N 1
ATOM 2863 C CA . HIS B 1 46 ? -7.383 -6.074 -11.227 1 96.62 46 HIS B CA 1
ATOM 2864 C C . HIS B 1 46 ? -8.688 -6.516 -11.875 1 96.62 46 HIS B C 1
ATOM 2866 O O . HIS B 1 46 ? -8.68 -7.316 -12.82 1 96.62 46 HIS B O 1
ATOM 2872 N N . ASN B 1 47 ? -9.781 -5.953 -11.336 1 95.38 47 ASN B N 1
ATOM 2873 C CA . ASN B 1 47 ? -11.094 -6.195 -11.914 1 95.38 47 ASN B CA 1
ATOM 2874 C C . ASN B 1 47 ? -11.414 -7.688 -11.969 1 95.38 47 ASN B C 1
ATOM 2876 O O . ASN B 1 47 ? -11.992 -8.164 -12.953 1 95.38 47 ASN B O 1
ATOM 2880 N N . MET B 1 48 ? -10.938 -8.461 -11.039 1 94.94 48 MET B N 1
ATOM 2881 C CA . MET B 1 48 ? -11.234 -9.891 -10.906 1 94.94 48 MET B CA 1
ATOM 2882 C C . MET B 1 48 ? -11.961 -10.172 -9.594 1 94.94 48 MET B C 1
ATOM 2884 O O . MET B 1 48 ? -11.352 -10.164 -8.523 1 94.94 48 MET B O 1
ATOM 2888 N N . PRO B 1 49 ? -13.211 -10.477 -9.625 1 94 49 PRO B N 1
ATOM 2889 C CA . PRO B 1 49 ? -14.039 -10.617 -8.422 1 94 49 PRO B CA 1
ATOM 2890 C C . PRO B 1 49 ? -13.508 -11.672 -7.461 1 94 49 PRO B C 1
ATOM 2892 O O . PRO B 1 49 ? -13.797 -11.625 -6.262 1 94 49 PRO B O 1
ATOM 2895 N N . GLY B 1 50 ? -12.742 -12.578 -7.934 1 96.19 50 GLY B N 1
ATOM 2896 C CA . GLY B 1 50 ? -12.281 -13.688 -7.113 1 96.19 50 GLY B CA 1
ATOM 2897 C C . GLY B 1 50 ? -10.906 -13.461 -6.527 1 96.19 50 GLY B C 1
ATOM 2898 O O . GLY B 1 50 ? -10.344 -14.352 -5.887 1 96.19 50 GLY B O 1
ATOM 2899 N N . ILE B 1 51 ? -10.289 -12.32 -6.664 1 97.31 51 ILE B N 1
ATOM 2900 C CA . ILE B 1 51 ? -8.906 -12.094 -6.238 1 97.31 51 ILE B CA 1
ATOM 2901 C C . ILE B 1 51 ? -8.836 -10.844 -5.359 1 97.31 51 ILE B C 1
ATOM 2903 O O . ILE B 1 51 ? -9.211 -9.75 -5.797 1 97.31 51 ILE B O 1
ATOM 2907 N N . ALA B 1 52 ? -8.312 -10.945 -4.148 1 98.19 52 ALA B N 1
ATOM 2908 C CA . ALA B 1 52 ? -8.367 -9.859 -3.168 1 98.19 52 ALA B CA 1
ATOM 2909 C C . ALA B 1 52 ? -7.035 -9.125 -3.084 1 98.19 52 ALA B C 1
ATOM 2911 O O . ALA B 1 52 ? -6.902 -8.156 -2.332 1 98.19 52 ALA B O 1
ATOM 2912 N N . SER B 1 53 ? -6.066 -9.539 -3.943 1 98 53 SER B N 1
ATOM 2913 C CA . SER B 1 53 ? -4.719 -9.031 -3.723 1 98 53 SER B CA 1
ATOM 2914 C C . SER B 1 53 ? -4.375 -7.93 -4.719 1 98 53 SER B C 1
ATOM 2916 O O . SER B 1 53 ? -3.201 -7.695 -5.012 1 98 53 SER B O 1
ATOM 2918 N N . ALA B 1 54 ? -5.344 -7.195 -5.297 1 97.25 54 ALA B N 1
ATOM 2919 C CA . ALA B 1 54 ? -5.098 -6.148 -6.289 1 97.25 54 ALA B CA 1
ATOM 2920 C C . ALA B 1 54 ? -4.141 -5.094 -5.746 1 97.25 54 ALA B C 1
ATOM 2922 O O . ALA B 1 54 ? -3.225 -4.66 -6.449 1 97.25 54 ALA B O 1
ATOM 2923 N N . ALA B 1 55 ? -4.434 -4.652 -4.496 1 98.31 55 ALA B N 1
ATOM 2924 C CA . ALA B 1 55 ? -3.508 -3.746 -3.818 1 98.31 55 ALA B CA 1
ATOM 2925 C C . ALA B 1 55 ? -2.338 -4.512 -3.209 1 98.31 55 ALA B C 1
ATOM 2927 O O . ALA B 1 55 ? -2.219 -4.605 -1.984 1 98.31 55 ALA B O 1
ATOM 2928 N N . THR B 1 56 ? -1.49 -4.918 -4 1 98.69 56 THR B N 1
ATOM 2929 C CA . THR B 1 56 ? -0.499 -5.949 -3.707 1 98.69 56 THR B CA 1
ATOM 2930 C C . THR B 1 56 ? 0.429 -5.5 -2.582 1 98.69 56 THR B C 1
ATOM 2932 O O . THR B 1 56 ? 0.655 -6.238 -1.622 1 98.69 56 THR B O 1
ATOM 2935 N N . SER B 1 57 ? 0.964 -4.242 -2.678 1 98.81 57 SER B N 1
ATOM 2936 C CA . SER B 1 57 ? 1.898 -3.756 -1.668 1 98.81 57 SER B CA 1
ATOM 2937 C C . SER B 1 57 ? 1.232 -3.656 -0.3 1 98.81 57 SER B C 1
ATOM 2939 O O . SER B 1 57 ? 1.873 -3.889 0.727 1 98.81 57 SER B O 1
ATOM 2941 N N . VAL B 1 58 ? -0.049 -3.299 -0.252 1 98.88 58 VAL B N 1
ATOM 2942 C CA . VAL B 1 58 ? -0.799 -3.201 0.996 1 98.88 58 VAL B CA 1
ATOM 2943 C C . VAL B 1 58 ? -0.963 -4.59 1.61 1 98.88 58 VAL B C 1
ATOM 2945 O O . VAL B 1 58 ? -0.771 -4.77 2.814 1 98.88 58 VAL B O 1
ATOM 2948 N N . VAL B 1 59 ? -1.31 -5.59 0.767 1 98.94 59 VAL B N 1
ATOM 2949 C CA . VAL B 1 59 ? -1.501 -6.949 1.252 1 98.94 59 VAL B CA 1
ATOM 2950 C C . VAL B 1 59 ? -0.167 -7.523 1.729 1 98.94 59 VAL B C 1
ATOM 2952 O O . VAL B 1 59 ? -0.116 -8.25 2.723 1 98.94 59 VAL B O 1
ATOM 2955 N N . ILE B 1 60 ? 0.912 -7.203 0.995 1 98.94 60 ILE B N 1
ATOM 2956 C CA . ILE B 1 60 ? 2.242 -7.629 1.416 1 98.94 60 ILE B CA 1
ATOM 2957 C C . ILE B 1 60 ? 2.545 -7.074 2.807 1 98.94 60 ILE B C 1
ATOM 2959 O O . ILE B 1 60 ? 3.068 -7.789 3.666 1 98.94 60 ILE B O 1
ATOM 2963 N N . ALA B 1 61 ? 2.232 -5.762 3.025 1 98.81 61 ALA B N 1
ATOM 2964 C CA . ALA B 1 61 ? 2.453 -5.168 4.34 1 98.81 61 ALA B CA 1
ATOM 2965 C C . ALA B 1 61 ? 1.701 -5.938 5.422 1 98.81 61 ALA B C 1
ATOM 2967 O O . ALA B 1 61 ? 2.24 -6.184 6.504 1 98.81 61 ALA B O 1
ATOM 2968 N N . HIS B 1 62 ? 0.462 -6.316 5.145 1 98.75 62 HIS B N 1
ATOM 2969 C CA . HIS B 1 62 ? -0.371 -7.07 6.078 1 98.75 62 HIS B CA 1
ATOM 2970 C C . HIS B 1 62 ? 0.251 -8.422 6.402 1 98.75 62 HIS B C 1
ATOM 2972 O O . HIS B 1 62 ? 0.41 -8.773 7.574 1 98.75 62 HIS B O 1
ATOM 2978 N N . VAL B 1 63 ? 0.668 -9.156 5.363 1 98.88 63 VAL B N 1
ATOM 2979 C CA . VAL B 1 63 ? 1.191 -10.508 5.531 1 98.88 63 VAL B CA 1
ATOM 2980 C C . VAL B 1 63 ? 2.564 -10.453 6.199 1 98.88 63 VAL B C 1
ATOM 2982 O O . VAL B 1 63 ? 2.844 -11.227 7.121 1 98.88 63 VAL B O 1
ATOM 2985 N N . ALA B 1 64 ? 3.426 -9.547 5.75 1 98.88 64 ALA B N 1
ATOM 2986 C CA . ALA B 1 64 ? 4.75 -9.406 6.352 1 98.88 64 ALA B CA 1
ATOM 2987 C C . ALA B 1 64 ? 4.641 -9.008 7.824 1 98.88 64 ALA B C 1
ATOM 2989 O O . ALA B 1 64 ? 5.391 -9.516 8.664 1 98.88 64 ALA B O 1
ATOM 2990 N N . GLY B 1 65 ? 3.699 -8.141 8.141 1 98.44 65 GLY B N 1
ATOM 2991 C CA . GLY B 1 65 ? 3.492 -7.711 9.516 1 98.44 65 GLY B CA 1
ATOM 2992 C C . GLY B 1 65 ? 2.984 -8.82 10.414 1 98.44 65 GLY B C 1
ATOM 2993 O O . GLY B 1 65 ? 3.172 -8.773 11.633 1 98.44 65 GLY B O 1
ATOM 2994 N N . GLY B 1 66 ? 2.342 -9.828 9.828 1 98.56 66 GLY B N 1
ATOM 2995 C CA . GLY B 1 66 ? 1.772 -10.922 10.602 1 98.56 66 GLY B CA 1
ATOM 2996 C C . GLY B 1 66 ? 2.662 -12.148 10.641 1 98.56 66 GLY B C 1
ATOM 2997 O O . GLY B 1 66 ? 2.268 -13.188 11.172 1 98.56 66 GLY B O 1
ATOM 2998 N N . THR B 1 67 ? 3.816 -12.102 9.969 1 98.69 67 THR B N 1
ATOM 2999 C CA . THR B 1 67 ? 4.816 -13.156 9.984 1 98.69 67 THR B CA 1
ATOM 3000 C C . THR B 1 67 ? 6.145 -12.641 10.531 1 98.69 67 THR B C 1
ATOM 3002 O O . THR B 1 67 ? 6.266 -11.469 10.875 1 98.69 67 THR B O 1
ATOM 3005 N N . ARG B 1 68 ? 7.195 -13.508 10.648 1 98 68 ARG B N 1
ATOM 3006 C CA . ARG B 1 68 ? 8.391 -13.094 11.375 1 98 68 ARG B CA 1
ATOM 3007 C C . ARG B 1 68 ? 9.641 -13.297 10.523 1 98 68 ARG B C 1
ATOM 3009 O O . ARG B 1 68 ? 10.555 -12.469 10.531 1 98 68 ARG B O 1
ATOM 3016 N N . THR B 1 69 ? 9.648 -14.445 9.734 1 98.38 69 THR B N 1
ATOM 3017 C CA . THR B 1 69 ? 10.93 -14.797 9.125 1 98.38 69 THR B CA 1
ATOM 3018 C C . THR B 1 69 ? 10.766 -15.016 7.621 1 98.38 69 THR B C 1
ATOM 3020 O O . THR B 1 69 ? 11.703 -14.82 6.852 1 98.38 69 THR B O 1
ATOM 3023 N N . ILE B 1 70 ? 9.633 -15.508 7.18 1 98.81 70 ILE B N 1
ATOM 3024 C CA . ILE B 1 70 ? 9.414 -15.844 5.781 1 98.81 70 ILE B CA 1
ATOM 3025 C C . ILE B 1 70 ? 9.547 -14.594 4.918 1 98.81 70 ILE B C 1
ATOM 3027 O O . ILE B 1 70 ? 9.117 -13.508 5.316 1 98.81 70 ILE B O 1
ATOM 3031 N N . ARG B 1 71 ? 10.195 -14.672 3.795 1 98.81 71 ARG B N 1
ATOM 3032 C CA . ARG B 1 71 ? 10.219 -13.562 2.852 1 98.81 71 ARG B CA 1
ATOM 3033 C C . ARG B 1 71 ? 8.844 -13.352 2.227 1 98.81 71 ARG B C 1
ATOM 3035 O O . ARG B 1 71 ? 8.141 -14.312 1.92 1 98.81 71 ARG B O 1
ATOM 3042 N N . VAL B 1 72 ? 8.461 -12.156 2.158 1 98.94 72 VAL B N 1
ATOM 3043 C CA . VAL B 1 72 ? 7.172 -11.805 1.566 1 98.94 72 VAL B CA 1
ATOM 3044 C C . VAL B 1 72 ? 7.391 -10.867 0.377 1 98.94 72 VAL B C 1
ATOM 3046 O O . VAL B 1 72 ? 8.242 -9.984 0.423 1 98.94 72 VAL B O 1
ATOM 3049 N N . GLY B 1 73 ? 6.648 -11.102 -0.73 1 98.62 73 GLY B N 1
ATOM 3050 C CA . GLY B 1 73 ? 6.895 -10.25 -1.884 1 98.62 73 GLY B CA 1
ATOM 3051 C C . GLY B 1 73 ? 5.785 -10.312 -2.92 1 98.62 73 GLY B C 1
ATOM 3052 O O . GLY B 1 73 ? 4.66 -10.703 -2.605 1 98.62 73 GLY B O 1
ATOM 3053 N N . ALA B 1 74 ? 6.102 -9.7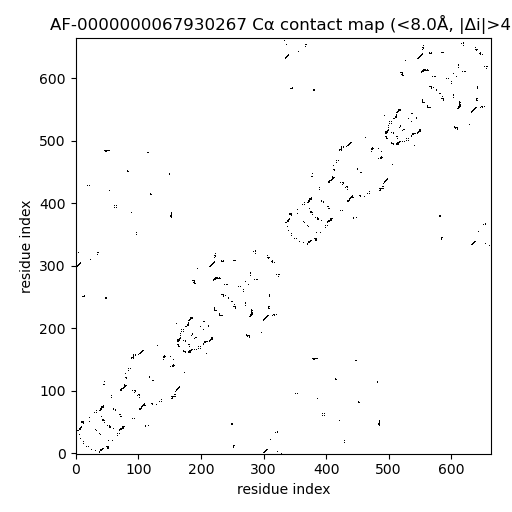19 -4.055 1 98.56 74 ALA B N 1
ATOM 3054 C CA . ALA B 1 74 ? 5.145 -9.648 -5.156 1 98.56 74 ALA B CA 1
ATOM 3055 C C . ALA B 1 74 ? 5.453 -10.703 -6.219 1 98.56 74 ALA B C 1
ATOM 3057 O O . ALA B 1 74 ? 6.598 -10.82 -6.668 1 98.56 74 ALA B O 1
ATOM 3058 N N . GLY B 1 75 ? 4.551 -11.461 -6.574 1 96.56 75 GLY B N 1
ATOM 3059 C CA . GLY B 1 75 ? 4.625 -12.383 -7.699 1 96.56 75 GLY B CA 1
ATOM 3060 C C . GLY B 1 75 ? 3.477 -12.227 -8.68 1 96.56 75 GLY B C 1
ATOM 3061 O O . GLY B 1 75 ? 2.678 -13.141 -8.859 1 96.56 75 GLY B O 1
ATOM 3062 N N . GLY B 1 76 ? 3.15 -10.828 -9.117 1 94.25 76 GLY B N 1
ATOM 3063 C CA . GLY B 1 76 ? 4.105 -9.734 -9.242 1 94.25 76 GLY B CA 1
ATOM 3064 C C . GLY B 1 76 ? 3.441 -8.383 -9.43 1 94.25 76 GLY B C 1
ATOM 3065 O O . GLY B 1 76 ? 2.223 -8.305 -9.609 1 94.25 76 GLY B O 1
ATOM 3066 N N . ILE B 1 77 ? 4.219 -7.418 -9.25 1 97.94 77 ILE B N 1
ATOM 3067 C CA . ILE B 1 77 ? 3.791 -6.086 -9.664 1 97.94 77 ILE B CA 1
ATOM 3068 C C . ILE B 1 77 ? 3.807 -5.996 -11.188 1 97.94 77 ILE B C 1
ATOM 3070 O O . ILE B 1 77 ? 4.832 -6.258 -11.828 1 97.94 77 ILE B O 1
ATOM 3074 N N . MET B 1 78 ? 2.645 -5.762 -11.828 1 96.62 78 MET B N 1
ATOM 3075 C CA . MET B 1 78 ? 2.594 -5.477 -13.258 1 96.62 78 MET B CA 1
ATOM 3076 C C . MET B 1 78 ? 3.068 -4.055 -13.547 1 96.62 78 MET B C 1
ATOM 3078 O O . MET B 1 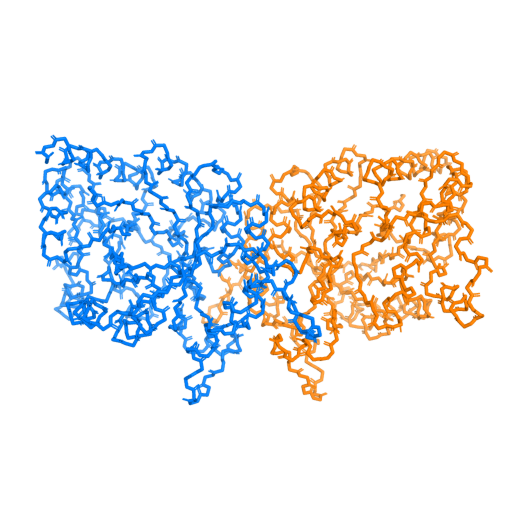78 ? 2.26 -3.129 -13.625 1 96.62 78 MET B O 1
ATOM 3082 N N . LEU B 1 79 ? 4.309 -3.869 -13.773 1 95.56 79 LEU B N 1
ATOM 3083 C CA . LEU B 1 79 ? 5.012 -2.596 -13.664 1 95.56 79 LEU B CA 1
ATOM 3084 C C . LEU B 1 79 ? 4.418 -1.562 -14.617 1 95.56 79 LEU B C 1
ATOM 3086 O O . LEU B 1 79 ? 4.266 -0.392 -14.25 1 95.56 79 LEU B O 1
ATOM 3090 N N . PRO B 1 80 ? 3.963 -1.958 -15.844 1 93.81 80 PRO B N 1
ATOM 3091 C CA . PRO B 1 80 ? 3.449 -0.942 -16.766 1 93.81 80 PRO B CA 1
ATOM 3092 C C . PRO B 1 80 ? 2.168 -0.281 -16.266 1 93.81 80 PRO B C 1
ATOM 3094 O O . PRO B 1 80 ? 1.737 0.737 -16.812 1 93.81 80 PRO B O 1
ATOM 3097 N N . ASN B 1 81 ? 1.551 -0.909 -15.242 1 94.44 81 ASN B N 1
ATOM 3098 C CA . ASN B 1 81 ? 0.366 -0.306 -14.641 1 94.44 81 ASN B CA 1
ATOM 3099 C C . ASN B 1 81 ? 0.735 0.842 -13.703 1 94.44 81 ASN B C 1
ATOM 3101 O O . ASN B 1 81 ? -0.143 1.54 -13.195 1 94.44 81 ASN B O 1
ATOM 3105 N N . HIS B 1 82 ? 2.006 1.042 -13.445 1 95.12 82 HIS B N 1
ATOM 3106 C CA . HIS B 1 82 ? 2.447 1.943 -12.391 1 95.12 82 HIS B CA 1
ATOM 3107 C C . HIS B 1 82 ? 3.584 2.84 -12.867 1 95.12 82 HIS B C 1
ATOM 3109 O O . HIS B 1 82 ? 4.242 2.537 -13.859 1 95.12 82 HIS B O 1
ATOM 3115 N N . ALA B 1 83 ? 3.748 3.988 -12.133 1 94.88 83 ALA B N 1
ATOM 3116 C CA . ALA B 1 83 ? 5.004 4.727 -12.242 1 94.88 83 ALA B CA 1
ATOM 3117 C C . ALA B 1 83 ? 6.121 4.023 -11.469 1 94.88 83 ALA B C 1
ATOM 3119 O O . ALA B 1 83 ? 5.934 3.631 -10.312 1 94.88 83 ALA B O 1
ATOM 3120 N N . PRO B 1 84 ? 7.316 3.838 -12.062 1 96.81 84 PRO B N 1
ATOM 3121 C CA . PRO B 1 84 ? 8.422 3.186 -11.359 1 96.81 84 PRO B CA 1
ATOM 3122 C C . PRO B 1 84 ? 8.719 3.822 -10.008 1 96.81 84 PRO B C 1
ATOM 3124 O O . PRO B 1 84 ? 9.008 3.113 -9.039 1 96.81 84 PRO B O 1
ATOM 3127 N N . LEU B 1 85 ? 8.602 5.129 -9.875 1 97.56 85 LEU B N 1
ATOM 3128 C CA . LEU B 1 85 ? 8.875 5.832 -8.633 1 97.56 85 LEU B CA 1
ATOM 3129 C C . LEU B 1 85 ? 7.926 5.375 -7.527 1 97.56 85 LEU B C 1
ATOM 3131 O O . LEU B 1 85 ? 8.352 5.156 -6.391 1 97.56 85 LEU B O 1
ATOM 3135 N N . VAL B 1 86 ? 6.66 5.215 -7.848 1 97.69 86 VAL B N 1
ATOM 3136 C CA . VAL B 1 86 ? 5.652 4.797 -6.879 1 97.69 86 VAL B CA 1
ATOM 3137 C C . VAL B 1 86 ? 5.996 3.41 -6.336 1 97.69 86 VAL B C 1
ATOM 3139 O O . VAL B 1 86 ? 5.938 3.178 -5.129 1 97.69 86 VAL B O 1
ATOM 3142 N N . ILE B 1 87 ? 6.391 2.539 -7.219 1 98.5 87 ILE B N 1
ATOM 3143 C CA . ILE B 1 87 ? 6.719 1.179 -6.809 1 98.5 87 ILE B CA 1
ATOM 3144 C C . ILE B 1 87 ? 7.996 1.185 -5.973 1 98.5 87 ILE B C 1
ATOM 3146 O O . ILE B 1 87 ? 8.102 0.457 -4.984 1 98.5 87 ILE B O 1
ATOM 3150 N N . ALA B 1 88 ? 8.953 1.989 -6.367 1 98.62 88 ALA B N 1
ATOM 3151 C CA . ALA B 1 88 ? 10.172 2.109 -5.574 1 98.62 88 ALA B CA 1
ATOM 3152 C C . ALA B 1 88 ? 9.859 2.582 -4.156 1 98.62 88 ALA B C 1
ATOM 3154 O O . ALA B 1 88 ? 10.422 2.062 -3.186 1 98.62 88 ALA B O 1
ATOM 3155 N N . GLU B 1 89 ? 8.992 3.525 -4.02 1 98.69 89 GLU B N 1
ATOM 3156 C CA . GLU B 1 89 ? 8.633 4.047 -2.705 1 98.69 89 GLU B CA 1
ATOM 3157 C C . GLU B 1 89 ? 7.84 3.018 -1.9 1 98.69 89 GLU B C 1
ATOM 3159 O O . GLU B 1 89 ? 8.047 2.873 -0.694 1 98.69 89 GLU B O 1
ATOM 3164 N N . GLN B 1 90 ? 6.945 2.314 -2.543 1 98.81 90 GLN B N 1
ATOM 3165 C CA . GLN B 1 90 ? 6.164 1.294 -1.853 1 98.81 90 GLN B CA 1
ATOM 3166 C C . GLN B 1 90 ? 7.059 0.178 -1.324 1 98.81 90 GLN B C 1
ATOM 3168 O O . GLN B 1 90 ? 7.004 -0.165 -0.142 1 98.81 90 GLN B O 1
ATOM 3173 N N . PHE B 1 91 ? 7.875 -0.327 -2.164 1 98.88 91 PHE B N 1
ATOM 3174 C CA . PHE B 1 91 ? 8.703 -1.454 -1.751 1 98.88 91 PHE B CA 1
ATOM 3175 C C . PHE B 1 91 ? 9.883 -0.98 -0.908 1 98.88 91 PHE B C 1
ATOM 3177 O O . PHE B 1 91 ? 10.422 -1.74 -0.101 1 98.88 91 PHE B O 1
ATOM 3184 N N . GLY B 1 92 ? 10.352 0.287 -1.145 1 98.69 92 GLY B N 1
ATOM 3185 C CA . GLY B 1 92 ? 11.281 0.881 -0.19 1 98.69 92 GLY B CA 1
ATOM 3186 C C . GLY B 1 92 ? 10.703 0.979 1.212 1 98.69 92 GLY B C 1
ATOM 3187 O O . GLY B 1 92 ? 11.406 0.727 2.193 1 98.69 92 GLY B O 1
ATOM 3188 N N . THR B 1 93 ? 9.477 1.424 1.312 1 98.88 93 THR B N 1
ATOM 3189 C CA . THR B 1 93 ? 8.781 1.479 2.594 1 98.88 93 THR B CA 1
ATOM 3190 C C . THR B 1 93 ? 8.664 0.086 3.207 1 98.88 93 THR B C 1
ATOM 3192 O O . THR B 1 93 ? 8.945 -0.101 4.391 1 98.88 93 THR B O 1
ATOM 3195 N N . LEU B 1 94 ? 8.242 -0.913 2.396 1 98.88 94 LEU B N 1
ATOM 3196 C CA . LEU B 1 94 ? 8.148 -2.287 2.875 1 98.88 94 LEU B CA 1
ATOM 3197 C C . LEU B 1 94 ? 9.5 -2.781 3.383 1 98.88 94 LEU B C 1
ATOM 3199 O O . LEU B 1 94 ? 9.57 -3.414 4.441 1 98.88 94 LEU B O 1
ATOM 3203 N N . ALA B 1 95 ? 10.555 -2.494 2.615 1 98.75 95 ALA B N 1
ATOM 3204 C CA . ALA B 1 95 ? 11.891 -2.91 3.023 1 98.75 95 ALA B CA 1
ATOM 3205 C C . ALA B 1 95 ? 12.305 -2.232 4.328 1 98.75 95 ALA B C 1
ATOM 3207 O O . ALA B 1 95 ? 13 -2.83 5.148 1 98.75 95 ALA B O 1
ATOM 3208 N N . ALA B 1 96 ? 11.906 -0.974 4.492 1 98.62 96 ALA B N 1
ATOM 3209 C CA . ALA B 1 96 ? 12.203 -0.26 5.73 1 98.62 96 ALA B CA 1
ATOM 3210 C C . ALA B 1 96 ? 11.453 -0.876 6.91 1 98.62 96 ALA B C 1
ATOM 3212 O O . ALA B 1 96 ? 11.984 -0.954 8.016 1 98.62 96 ALA B O 1
ATOM 3213 N N . LEU B 1 97 ? 10.25 -1.285 6.707 1 98.62 97 LEU B N 1
ATOM 3214 C CA . LEU B 1 97 ? 9.414 -1.877 7.75 1 98.62 97 LEU B CA 1
ATOM 3215 C C . LEU B 1 97 ? 9.898 -3.281 8.102 1 98.62 97 LEU B C 1
ATOM 3217 O O . LEU B 1 97 ? 9.859 -3.686 9.266 1 98.62 97 LEU B O 1
ATOM 3221 N N . PHE B 1 98 ? 10.32 -4.051 7.062 1 98.5 98 PHE B N 1
ATOM 3222 C CA . PHE B 1 98 ? 10.664 -5.457 7.207 1 98.5 98 PHE B CA 1
ATOM 3223 C C . PHE B 1 98 ? 12.016 -5.75 6.559 1 98.5 98 PHE B C 1
ATOM 3225 O O . PHE B 1 98 ? 12.086 -6.465 5.559 1 98.5 98 PHE B O 1
ATOM 3232 N N . PRO B 1 99 ? 13.078 -5.273 7.16 1 97.75 99 PRO B N 1
ATOM 3233 C CA . PRO B 1 99 ? 14.406 -5.383 6.547 1 97.75 99 PRO B CA 1
ATOM 3234 C C . PRO B 1 99 ? 14.797 -6.824 6.238 1 97.75 99 PRO B C 1
ATOM 3236 O O . PRO B 1 99 ? 14.688 -7.695 7.102 1 97.75 99 PRO B O 1
ATOM 3239 N N . GLY B 1 100 ? 15.117 -7.043 4.988 1 97.62 100 GLY B N 1
ATOM 3240 C CA . GLY B 1 100 ? 15.68 -8.32 4.57 1 97.62 100 GLY B CA 1
ATOM 3241 C C . GLY B 1 100 ? 14.617 -9.336 4.188 1 97.62 100 GLY B C 1
ATOM 3242 O O . GLY B 1 100 ? 14.938 -10.477 3.861 1 97.62 100 GLY B O 1
ATOM 3243 N N . ARG B 1 101 ? 13.359 -8.969 4.125 1 98.56 101 ARG B N 1
ATOM 3244 C CA . ARG B 1 101 ? 12.328 -9.984 3.949 1 98.56 101 ARG B CA 1
ATOM 3245 C C . ARG B 1 101 ? 11.484 -9.711 2.707 1 98.56 101 ARG B C 1
ATOM 3247 O O . ARG B 1 101 ? 10.539 -10.445 2.414 1 98.56 101 ARG B O 1
ATOM 3254 N N . ILE B 1 102 ? 11.828 -8.656 1.947 1 98.81 102 ILE B N 1
ATOM 3255 C CA . ILE B 1 102 ? 10.906 -8.219 0.903 1 98.81 102 ILE B CA 1
ATOM 3256 C C . ILE B 1 102 ? 11.484 -8.562 -0.469 1 98.81 102 ILE B C 1
ATOM 3258 O O . ILE B 1 102 ? 12.656 -8.289 -0.744 1 98.81 102 ILE B O 1
ATOM 3262 N N . ASP B 1 103 ? 10.672 -9.172 -1.363 1 98.62 103 ASP B N 1
ATOM 3263 C CA . ASP B 1 103 ? 10.984 -9.453 -2.762 1 98.62 103 ASP B CA 1
ATOM 3264 C C . ASP B 1 103 ? 10.094 -8.633 -3.697 1 98.62 103 ASP B C 1
ATOM 3266 O O . ASP B 1 103 ? 8.914 -8.422 -3.41 1 98.62 103 ASP B O 1
ATOM 3270 N N . LEU B 1 104 ? 10.688 -8.219 -4.762 1 98.81 104 LEU B N 1
ATOM 3271 C CA . LEU B 1 104 ? 9.914 -7.496 -5.766 1 98.81 104 LEU B CA 1
ATOM 3272 C C . LEU B 1 104 ? 9.969 -8.211 -7.113 1 98.81 104 LEU B C 1
ATOM 3274 O O . LEU B 1 104 ? 10.945 -8.086 -7.848 1 98.81 104 LEU B O 1
ATOM 3278 N N . GLY B 1 105 ? 8.93 -8.984 -7.414 1 98.69 105 GLY B N 1
ATOM 3279 C CA . GLY B 1 105 ? 8.766 -9.547 -8.75 1 98.69 105 GLY B CA 1
ATOM 3280 C C . GLY B 1 105 ? 8.047 -8.609 -9.703 1 98.69 105 GLY B C 1
ATOM 3281 O O . GLY B 1 105 ? 6.996 -8.055 -9.367 1 98.69 105 GLY B O 1
ATOM 3282 N N . LEU B 1 106 ? 8.594 -8.422 -10.883 1 98.19 106 LEU B N 1
ATOM 3283 C CA . LEU B 1 106 ? 8.047 -7.477 -11.852 1 98.19 106 LEU B CA 1
ATOM 3284 C C . LEU B 1 106 ? 7.582 -8.195 -13.109 1 98.19 106 LEU B C 1
ATOM 3286 O O . LEU B 1 106 ? 8.328 -9 -13.68 1 98.19 106 LEU B O 1
ATOM 3290 N N . GLY B 1 107 ? 6.387 -7.941 -13.508 1 95.62 107 GLY B N 1
ATOM 3291 C CA . GLY B 1 107 ? 5.836 -8.469 -14.75 1 95.62 107 GLY B CA 1
ATOM 3292 C C . GLY B 1 107 ? 5.441 -7.391 -15.734 1 95.62 107 GLY B C 1
ATOM 3293 O O . GLY B 1 107 ? 5.145 -6.262 -15.344 1 95.62 107 GLY B O 1
ATOM 3294 N N . ARG B 1 108 ? 5.344 -7.762 -16.969 1 92.38 108 ARG B N 1
ATOM 3295 C CA . ARG B 1 108 ? 5.027 -6.844 -18.047 1 92.38 108 ARG B CA 1
ATOM 3296 C C . ARG B 1 108 ? 3.537 -6.855 -18.359 1 92.38 108 ARG B C 1
ATOM 3298 O O . ARG B 1 108 ? 2.984 -5.852 -18.812 1 92.38 108 ARG B O 1
ATOM 3305 N N . ALA B 1 109 ? 2.924 -8.031 -18.141 1 88.62 109 ALA B N 1
ATOM 3306 C CA . ALA B 1 109 ? 1.513 -8.203 -18.484 1 88.62 109 ALA B CA 1
ATOM 3307 C C . ALA B 1 109 ? 0.634 -7.254 -17.672 1 88.62 109 ALA B C 1
ATOM 3309 O O . ALA B 1 109 ? 1.018 -6.812 -16.594 1 88.62 109 ALA B O 1
ATOM 3310 N N . PRO B 1 110 ? -0.509 -6.926 -18.219 1 87.06 110 PRO B N 1
ATOM 3311 C CA . PRO B 1 110 ? -1.364 -5.988 -17.484 1 87.06 110 PRO B CA 1
ATOM 3312 C C . PRO B 1 110 ? -1.948 -6.594 -16.203 1 87.06 110 PRO B C 1
ATOM 3314 O O . PRO B 1 110 ? -2.23 -5.871 -15.25 1 87.06 110 PRO B O 1
ATOM 3317 N N . GLY B 1 111 ? -2.152 -7.984 -16.234 1 85.12 111 GLY B N 1
ATOM 3318 C CA . GLY B 1 111 ? -2.834 -8.609 -15.102 1 85.12 111 GLY B CA 1
ATOM 3319 C C . GLY B 1 111 ? -4.328 -8.344 -15.094 1 85.12 111 GLY B C 1
ATOM 3320 O O . GLY B 1 111 ? -4.969 -8.422 -14.039 1 85.12 111 GLY B O 1
ATOM 3321 N N . THR B 1 112 ? -4.902 -7.875 -16.125 1 90.75 112 THR B N 1
ATOM 3322 C CA . THR B 1 112 ? -6.316 -7.535 -16.281 1 90.75 112 THR B CA 1
ATOM 3323 C C . THR B 1 112 ? -6.676 -7.359 -17.75 1 90.75 112 THR B C 1
ATOM 3325 O O . THR B 1 112 ? -5.848 -7.594 -18.625 1 90.75 112 THR B O 1
ATOM 3328 N N . ASP B 1 113 ? -7.98 -7.148 -18.031 1 88.06 113 ASP B N 1
ATOM 3329 C CA . ASP B 1 113 ? -8.422 -6.867 -19.391 1 88.06 113 ASP B CA 1
ATOM 3330 C C . ASP B 1 113 ? -7.996 -5.461 -19.828 1 88.06 113 ASP B C 1
ATOM 3332 O O . ASP B 1 113 ? -7.645 -4.629 -18.984 1 88.06 113 ASP B O 1
ATOM 3336 N N . MET B 1 114 ? -8.117 -5.215 -21.078 1 87.5 114 MET B N 1
ATOM 3337 C CA . MET B 1 114 ? -7.547 -4 -21.641 1 87.5 114 MET B CA 1
ATOM 3338 C C . MET B 1 114 ? -8.336 -2.77 -21.203 1 87.5 114 MET B C 1
ATOM 3340 O O . MET B 1 114 ? -7.766 -1.69 -21.031 1 87.5 114 MET B O 1
ATOM 3344 N N . MET B 1 115 ? -9.602 -2.9 -21.031 1 89.75 115 MET B N 1
ATOM 3345 C CA . MET B 1 115 ? -10.406 -1.78 -20.562 1 89.75 115 MET B CA 1
ATOM 3346 C C . MET B 1 115 ? -9.977 -1.355 -19.156 1 89.75 115 MET B C 1
ATOM 3348 O O . MET B 1 115 ? -9.82 -0.164 -18.891 1 89.75 115 MET B O 1
ATOM 3352 N N . THR B 1 116 ? -9.773 -2.301 -18.359 1 92.94 116 THR B N 1
ATOM 3353 C CA . THR B 1 116 ? -9.312 -2.035 -17 1 92.94 116 THR B CA 1
ATOM 3354 C C . THR B 1 116 ? -7.891 -1.479 -17.016 1 92.94 116 THR B C 1
ATOM 3356 O O . THR B 1 116 ? -7.559 -0.584 -16.234 1 92.94 116 THR B O 1
ATOM 3359 N N . ALA B 1 117 ? -7.066 -2 -17.859 1 91.62 117 ALA B N 1
ATOM 3360 C CA . ALA B 1 117 ? -5.703 -1.49 -17.984 1 91.62 117 ALA B CA 1
ATOM 3361 C C . ALA B 1 117 ? -5.703 0.002 -18.297 1 91.62 117 ALA B C 1
ATOM 3363 O O . ALA B 1 117 ? -4.875 0.753 -17.781 1 91.62 117 ALA B O 1
ATOM 3364 N N . ARG B 1 118 ? -6.598 0.433 -19.094 1 88.62 118 ARG B N 1
ATOM 3365 C CA . ARG B 1 118 ? -6.727 1.852 -19.406 1 88.62 118 ARG B CA 1
ATOM 3366 C C . ARG B 1 118 ? -7.133 2.65 -18.172 1 88.62 118 ARG B C 1
ATOM 3368 O O . ARG B 1 118 ? -6.625 3.75 -17.938 1 88.62 118 ARG B O 1
ATOM 3375 N N . ALA B 1 119 ? -8.023 2.023 -17.438 1 91.38 119 ALA B N 1
ATOM 3376 C CA . ALA B 1 119 ? -8.461 2.676 -16.203 1 91.38 119 ALA B CA 1
ATOM 3377 C C . ALA B 1 119 ? -7.316 2.797 -15.203 1 91.38 119 ALA B C 1
ATOM 3379 O O . ALA B 1 119 ? -7.344 3.656 -14.32 1 91.38 119 ALA B O 1
ATOM 3380 N N . LEU B 1 120 ? -6.297 1.976 -15.375 1 91.94 120 LEU B N 1
ATOM 3381 C CA . LEU B 1 120 ? -5.094 2.025 -14.555 1 91.94 120 LEU B CA 1
ATOM 3382 C C . LEU B 1 120 ? -4.098 3.037 -15.109 1 91.94 120 LEU B C 1
ATOM 3384 O O . LEU B 1 120 ? -3.021 3.229 -14.539 1 91.94 120 LEU B O 1
ATOM 3388 N N . ARG B 1 121 ? -4.473 3.709 -16.219 1 84.69 121 ARG B N 1
ATOM 3389 C CA . ARG B 1 121 ? -3.643 4.688 -16.906 1 84.69 121 ARG B CA 1
ATOM 3390 C C . ARG B 1 121 ? -2.375 4.039 -17.453 1 84.69 121 ARG B C 1
ATOM 3392 O O . ARG B 1 121 ? -1.314 4.664 -17.484 1 84.69 121 ARG B O 1
ATOM 3399 N N . ARG B 1 122 ? -2.539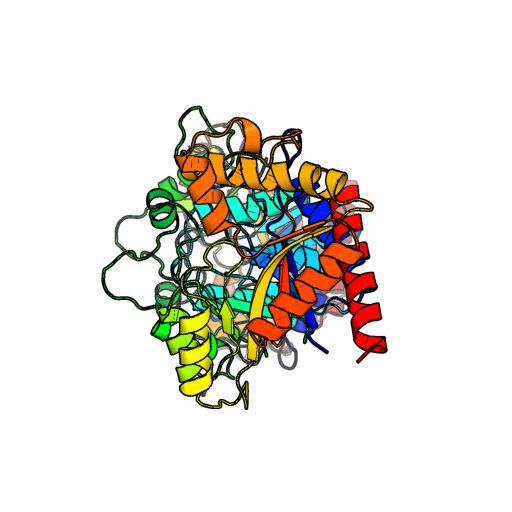 2.729 -17.688 1 82.75 122 ARG B N 1
ATOM 3400 C CA . ARG B 1 122 ? -1.441 2.023 -18.328 1 82.75 122 ARG B CA 1
ATOM 3401 C C . ARG B 1 122 ? -1.158 2.611 -19.719 1 82.75 122 ARG B C 1
ATOM 3403 O O . ARG B 1 122 ? -2.084 2.945 -20.453 1 82.75 122 ARG B O 1
ATOM 3410 N N . ASN B 1 123 ? 0.133 3.047 -19.953 1 69.75 123 ASN B N 1
ATOM 3411 C CA . ASN B 1 123 ? 0.492 3.492 -21.297 1 69.75 123 ASN B CA 1
ATOM 3412 C C . ASN B 1 123 ? 0.493 2.332 -22.281 1 69.75 123 ASN B C 1
ATOM 3414 O O . ASN B 1 123 ? 1.383 1.48 -22.25 1 69.75 123 ASN B O 1
ATOM 3418 N N . LEU B 1 124 ? -0.549 2.266 -22.906 1 62.16 124 LEU B N 1
ATOM 3419 C CA . LEU B 1 124 ? -0.688 1.152 -23.828 1 62.16 124 LEU B CA 1
ATOM 3420 C C . LEU B 1 124 ? -0.03 1.478 -25.172 1 62.16 124 LEU B C 1
ATOM 3422 O O . LEU B 1 124 ? -0.111 0.689 -26.125 1 62.16 124 LEU B O 1
ATOM 3426 N N . GLU B 1 125 ? 0.623 2.682 -25.047 1 60.19 125 GLU B N 1
ATOM 3427 C CA . GLU B 1 125 ? 1.25 3.021 -26.328 1 60.19 125 GLU B CA 1
ATOM 3428 C C . GLU B 1 125 ? 2.295 1.982 -26.719 1 60.19 125 GLU B C 1
ATOM 3430 O O . GLU B 1 125 ? 2.719 1.174 -25.891 1 60.19 125 GLU B O 1
ATOM 3435 N N . SER B 1 126 ? 2.656 2.031 -27.984 1 52.56 126 SER B N 1
ATOM 3436 C CA . SER B 1 126 ? 3.369 1.1 -28.844 1 52.56 126 SER B CA 1
ATOM 3437 C C . SER B 1 126 ? 4.785 0.85 -28.344 1 52.56 126 SER B C 1
ATOM 3439 O O . SER B 1 126 ? 5.32 -0.249 -28.5 1 52.56 126 SER B O 1
ATOM 3441 N N . THR B 1 127 ? 5.395 1.812 -27.719 1 58.19 127 THR B N 1
ATOM 3442 C CA . THR B 1 127 ? 6.789 1.523 -27.391 1 58.19 127 THR B CA 1
ATOM 3443 C C . THR B 1 127 ? 6.902 0.818 -26.047 1 58.19 127 THR B C 1
ATOM 3445 O O . THR B 1 127 ? 6.34 1.276 -25.047 1 58.19 127 THR B O 1
ATOM 3448 N N . ASP B 1 128 ? 7.348 -0.437 -26.094 1 72.31 128 ASP B N 1
ATOM 3449 C CA . ASP B 1 128 ? 7.559 -1.258 -24.906 1 72.31 128 ASP B CA 1
ATOM 3450 C C . ASP B 1 128 ? 8.594 -0.628 -23.984 1 72.31 128 ASP B C 1
ATOM 3452 O O . ASP B 1 128 ? 9.797 -0.674 -24.266 1 72.31 128 ASP B O 1
ATOM 3456 N N . ASN B 1 129 ? 8.266 0.063 -22.938 1 87.69 129 ASN B N 1
ATOM 3457 C CA . ASN B 1 129 ? 9.141 0.757 -22 1 87.69 129 ASN B CA 1
ATOM 3458 C C . ASN B 1 129 ? 9.414 -0.09 -20.75 1 87.69 129 ASN B C 1
ATOM 3460 O O . ASN B 1 129 ? 10.062 0.37 -19.812 1 87.69 129 ASN B O 1
ATOM 3464 N N . PHE B 1 130 ? 9.109 -1.382 -20.938 1 93.06 130 PHE B N 1
ATOM 3465 C CA . PHE B 1 130 ? 9.203 -2.221 -19.75 1 93.06 130 PHE B CA 1
ATOM 3466 C C . PHE B 1 130 ? 10.656 -2.35 -19.297 1 93.06 130 PHE B C 1
ATOM 3468 O O . PHE B 1 130 ? 10.969 -2.102 -18.125 1 93.06 130 PHE B O 1
ATOM 3475 N N . PRO B 1 131 ? 11.641 -2.619 -20.141 1 94.5 131 PRO B N 1
ATOM 3476 C CA . PRO B 1 131 ? 13.023 -2.725 -19.688 1 94.5 131 PRO B CA 1
ATOM 3477 C C . PRO B 1 131 ? 13.547 -1.428 -19.078 1 94.5 131 PRO B C 1
ATOM 3479 O O . PRO B 1 131 ? 14.227 -1.458 -18.047 1 94.5 131 PRO B O 1
ATOM 3482 N N . GLN B 1 132 ? 13.203 -0.367 -19.703 1 94.81 132 GLN B N 1
ATOM 3483 C CA . GLN B 1 132 ? 13.633 0.935 -19.203 1 94.81 132 GLN B CA 1
ATOM 3484 C C . GLN B 1 132 ? 13.023 1.229 -17.844 1 94.81 132 GLN B C 1
ATOM 3486 O O . GLN B 1 132 ? 13.688 1.779 -16.953 1 94.81 132 GLN B O 1
ATOM 3491 N N . ASP B 1 133 ? 11.75 0.896 -17.734 1 95.44 133 ASP B N 1
ATOM 3492 C CA . ASP B 1 133 ? 11.07 1.098 -16.469 1 95.44 133 ASP B CA 1
ATOM 3493 C C . ASP B 1 133 ? 11.719 0.275 -15.352 1 95.44 133 ASP B C 1
ATOM 3495 O O . ASP B 1 133 ? 11.836 0.742 -14.219 1 95.44 133 ASP B O 1
ATOM 3499 N N . VAL B 1 134 ? 12.109 -0.95 -15.656 1 97.12 134 VAL B N 1
ATOM 3500 C CA . VAL B 1 134 ? 12.758 -1.821 -14.688 1 97.12 134 VAL B CA 1
ATOM 3501 C C . VAL B 1 134 ? 14.086 -1.199 -14.242 1 97.12 134 VAL B C 1
ATOM 3503 O O . VAL B 1 134 ? 14.367 -1.12 -13.047 1 97.12 134 VAL B O 1
ATOM 3506 N N . VAL B 1 135 ? 14.836 -0.739 -15.188 1 97.19 135 VAL B N 1
ATOM 3507 C CA . VAL B 1 135 ? 16.141 -0.148 -14.891 1 97.19 135 VAL B CA 1
ATOM 3508 C C . VAL B 1 135 ? 15.953 1.126 -14.07 1 97.19 135 VAL B C 1
ATOM 3510 O O . VAL B 1 135 ? 16.672 1.357 -13.094 1 97.19 135 VAL B O 1
ATOM 3513 N N . GLU B 1 136 ? 15 1.902 -14.484 1 96.44 136 GLU B N 1
ATOM 3514 C CA . GLU B 1 136 ? 14.68 3.115 -13.742 1 96.44 136 GLU B CA 1
ATOM 3515 C C . GLU B 1 136 ? 14.32 2.793 -12.289 1 96.44 136 GLU B C 1
ATOM 3517 O O . GLU B 1 136 ? 14.852 3.41 -11.359 1 96.44 136 GLU B O 1
ATOM 3522 N N . LEU B 1 137 ? 13.445 1.848 -12.125 1 97.88 137 LEU B N 1
ATOM 3523 C CA . LEU B 1 137 ? 13.016 1.425 -10.797 1 97.88 137 LEU B CA 1
ATOM 3524 C C . LEU B 1 137 ? 14.195 0.962 -9.961 1 97.88 137 LEU B C 1
ATOM 3526 O O . LEU B 1 137 ? 14.344 1.373 -8.805 1 97.88 137 LEU B O 1
ATOM 3530 N N . MET B 1 138 ? 15.023 0.106 -10.477 1 97.75 138 MET B N 1
ATOM 3531 C CA . MET B 1 138 ? 16.188 -0.394 -9.758 1 97.75 138 MET B CA 1
ATOM 3532 C C . MET B 1 138 ? 17.125 0.752 -9.367 1 97.75 138 MET B C 1
ATOM 3534 O O . MET B 1 138 ? 17.734 0.717 -8.305 1 97.75 138 MET B O 1
ATOM 3538 N N . GLY B 1 139 ? 17.188 1.752 -10.242 1 96.81 139 GLY B N 1
ATOM 3539 C CA . GLY B 1 139 ? 18 2.93 -9.945 1 96.81 139 GLY B CA 1
ATOM 3540 C C . GLY B 1 139 ? 17.516 3.678 -8.711 1 96.81 139 GLY B C 1
ATOM 3541 O O . GLY B 1 139 ? 18.328 4.25 -7.977 1 96.81 139 GLY B O 1
ATOM 3542 N N . TYR B 1 140 ? 16.234 3.719 -8.508 1 97.38 140 TYR B N 1
ATOM 3543 C CA . TYR B 1 140 ? 15.648 4.43 -7.375 1 97.38 140 TYR B CA 1
ATOM 3544 C C . TYR B 1 140 ? 16.078 3.793 -6.055 1 97.38 140 TYR B C 1
ATOM 3546 O O . TYR B 1 140 ? 16 4.43 -5 1 97.38 140 TYR B O 1
ATOM 3554 N N . PHE B 1 141 ? 16.469 2.504 -6.047 1 97.31 141 PHE B N 1
ATOM 3555 C CA . PHE B 1 141 ? 16.859 1.816 -4.824 1 97.31 141 PHE B CA 1
ATOM 3556 C C . PHE B 1 141 ? 18.328 2.104 -4.488 1 97.31 141 PHE B C 1
ATOM 3558 O O . PHE B 1 141 ? 18.75 1.893 -3.354 1 97.31 141 PHE B O 1
ATOM 3565 N N . GLN B 1 142 ? 19.062 2.521 -5.461 1 95.88 142 GLN B N 1
ATOM 3566 C CA . GLN B 1 142 ? 20.469 2.848 -5.215 1 95.88 142 GLN B CA 1
ATOM 3567 C C . GLN B 1 142 ? 20.594 4.109 -4.367 1 95.88 142 GLN B C 1
ATOM 3569 O O . GLN B 1 142 ? 19.703 4.961 -4.371 1 95.88 142 GLN B O 1
ATOM 3574 N N . PRO B 1 143 ? 21.688 4.211 -3.621 1 93.69 143 PRO B N 1
ATOM 3575 C CA . PRO B 1 143 ? 21.906 5.488 -2.938 1 93.69 143 PRO B CA 1
ATOM 3576 C C . PRO B 1 143 ? 21.891 6.68 -3.891 1 93.69 143 PRO B C 1
ATOM 3578 O O . PRO B 1 143 ? 22.453 6.605 -4.988 1 93.69 143 PRO B O 1
ATOM 3581 N N . ALA B 1 144 ? 21.234 7.727 -3.445 1 90.88 144 ALA B N 1
ATOM 3582 C CA . ALA B 1 144 ? 21.125 8.906 -4.305 1 90.88 144 ALA B CA 1
ATOM 3583 C C . ALA B 1 144 ? 22.5 9.531 -4.551 1 90.88 144 ALA B C 1
ATOM 3585 O O . ALA B 1 144 ? 23.312 9.625 -3.635 1 90.88 144 ALA B O 1
ATOM 3586 N N . GLU B 1 145 ? 22.672 9.898 -5.75 1 90.19 145 GLU B N 1
ATOM 3587 C CA . GLU B 1 145 ? 23.875 10.625 -6.105 1 90.19 145 GLU B CA 1
ATOM 3588 C C . GLU B 1 145 ? 23.734 12.117 -5.812 1 90.19 145 GLU B C 1
ATOM 3590 O O . GLU B 1 145 ? 22.609 12.617 -5.672 1 90.19 145 GLU B O 1
ATOM 3595 N N . GLU B 1 146 ? 24.891 12.727 -5.734 1 86.31 146 GLU B N 1
ATOM 3596 C CA . GLU B 1 146 ? 24.859 14.18 -5.547 1 86.31 146 GLU B CA 1
ATOM 3597 C C . GLU B 1 146 ? 24.141 14.859 -6.703 1 86.31 146 GLU B C 1
ATOM 3599 O O . GLU B 1 146 ? 24.422 14.586 -7.871 1 86.31 146 GLU B O 1
ATOM 3604 N N . GLY B 1 147 ? 23.219 15.648 -6.398 1 85.94 147 GLY B N 1
ATOM 3605 C CA . GLY B 1 147 ? 22.516 16.422 -7.418 1 85.94 147 GLY B CA 1
ATOM 3606 C C . GLY B 1 147 ? 21.328 15.68 -8.008 1 85.94 147 GLY B C 1
ATOM 3607 O O . GLY B 1 147 ? 20.594 16.234 -8.828 1 85.94 147 GLY B O 1
ATOM 3608 N N . GLN B 1 148 ? 21.172 14.422 -7.68 1 90.12 148 GLN B N 1
ATOM 3609 C CA . GLN B 1 148 ? 20.031 13.688 -8.188 1 90.12 148 GLN B CA 1
ATOM 3610 C C . GLN B 1 148 ? 18.719 14.383 -7.82 1 90.12 148 GLN B C 1
ATOM 3612 O O . GLN B 1 148 ? 18.469 14.648 -6.645 1 90.12 148 GLN B O 1
ATOM 3617 N N . ARG B 1 149 ? 17.906 14.617 -8.781 1 90.75 149 ARG B N 1
ATOM 3618 C CA . ARG B 1 149 ? 16.75 15.492 -8.617 1 90.75 149 ARG B CA 1
ATOM 3619 C C . ARG B 1 149 ? 15.547 14.711 -8.094 1 90.75 149 ARG B C 1
ATOM 3621 O O . ARG B 1 149 ? 14.703 15.266 -7.395 1 90.75 149 ARG B O 1
ATOM 3628 N N . ILE B 1 150 ? 15.438 13.492 -8.539 1 94.88 150 ILE B N 1
ATOM 3629 C CA . ILE B 1 150 ? 14.297 12.672 -8.125 1 94.88 150 ILE B CA 1
ATOM 3630 C C . ILE B 1 150 ? 14.797 11.484 -7.309 1 94.88 150 ILE B C 1
ATOM 3632 O O . ILE B 1 150 ? 15.586 10.672 -7.801 1 94.88 150 ILE B O 1
ATOM 3636 N N . ARG B 1 151 ? 14.336 11.461 -6.09 1 95.81 151 ARG B N 1
ATOM 3637 C CA . ARG B 1 151 ? 14.703 10.391 -5.172 1 95.81 151 ARG B CA 1
ATOM 3638 C C . ARG B 1 151 ? 13.469 9.656 -4.66 1 95.81 151 ARG B C 1
ATOM 3640 O O . ARG B 1 151 ? 12.422 10.273 -4.441 1 95.81 151 ARG B O 1
ATOM 3647 N N . ALA B 1 152 ? 13.641 8.375 -4.582 1 96.88 152 ALA B N 1
ATOM 3648 C CA . ALA B 1 152 ? 12.594 7.613 -3.908 1 96.88 152 ALA B CA 1
ATOM 3649 C C . ALA B 1 152 ? 12.812 7.602 -2.398 1 96.88 152 ALA B C 1
ATOM 3651 O O . ALA B 1 152 ? 13.812 7.059 -1.915 1 96.88 152 ALA B O 1
ATOM 3652 N N . VAL B 1 153 ? 11.875 8.211 -1.612 1 96.38 153 VAL B N 1
ATOM 3653 C CA . VAL B 1 153 ? 11.961 8.258 -0.157 1 96.38 153 VAL B CA 1
ATOM 3654 C C . VAL B 1 153 ? 10.664 7.754 0.462 1 96.38 153 VAL B C 1
ATOM 3656 O O . VAL B 1 153 ? 9.633 8.422 0.388 1 96.38 153 VAL B O 1
ATOM 3659 N N . PRO B 1 154 ? 10.68 6.684 1.131 1 95.69 154 PRO B N 1
ATOM 3660 C CA . PRO B 1 154 ? 11.773 5.715 1.229 1 95.69 154 PRO B CA 1
ATOM 3661 C C . PRO B 1 154 ? 12.039 4.988 -0.088 1 95.69 154 PRO B C 1
ATOM 3663 O O . PRO B 1 154 ? 11.141 4.879 -0.928 1 95.69 154 PRO B O 1
ATOM 3666 N N . GLY B 1 155 ? 13.109 4.344 -0.285 1 94.62 155 GLY B N 1
ATOM 3667 C CA . GLY B 1 155 ? 13.578 3.617 -1.455 1 94.62 155 GLY B CA 1
ATOM 3668 C C . GLY B 1 155 ? 15.086 3.65 -1.622 1 94.62 155 GLY B C 1
ATOM 3669 O O . GLY B 1 155 ? 15.727 2.604 -1.728 1 94.62 155 GLY B O 1
ATOM 3670 N N . GLU B 1 156 ? 15.539 4.891 -1.69 1 95.56 156 GLU B N 1
ATOM 3671 C CA . GLU B 1 156 ? 16.984 5.051 -1.87 1 95.56 156 GLU B CA 1
ATOM 3672 C C . GLU B 1 156 ? 17.766 4.363 -0.751 1 95.56 156 GLU B C 1
ATOM 3674 O O . GLU B 1 156 ? 17.453 4.551 0.429 1 95.56 156 GLU B O 1
ATOM 3679 N N . GLY B 1 157 ? 18.656 3.541 -1.16 1 93.62 157 GLY B N 1
ATOM 3680 C CA . GLY B 1 157 ? 19.516 2.867 -0.201 1 93.62 157 GLY B CA 1
ATOM 3681 C C . GLY B 1 157 ? 18.922 1.569 0.32 1 93.62 157 GLY B C 1
ATOM 3682 O O . GLY B 1 157 ? 19.594 0.825 1.043 1 93.62 157 GLY B O 1
ATOM 3683 N N . GLN B 1 158 ? 17.688 1.309 0.047 1 94.06 158 GLN B N 1
ATOM 3684 C CA . GLN B 1 158 ? 17.062 0.063 0.479 1 94.06 158 GLN B CA 1
ATOM 3685 C C . GLN B 1 158 ? 17.484 -1.102 -0.413 1 94.06 158 GLN B C 1
ATOM 3687 O O . GLN B 1 158 ? 17.672 -0.931 -1.619 1 94.06 158 GLN B O 1
ATOM 3692 N N . THR B 1 159 ? 17.594 -2.273 0.197 1 93.69 159 THR B N 1
ATOM 3693 C CA . THR B 1 159 ? 17.891 -3.492 -0.551 1 93.69 159 THR B CA 1
ATOM 3694 C C . THR B 1 159 ? 16.594 -4.262 -0.837 1 93.69 159 THR B C 1
ATOM 3696 O O . THR B 1 159 ? 16.016 -4.875 0.063 1 93.69 159 THR B O 1
ATOM 3699 N N . VAL B 1 160 ? 16.172 -4.23 -2.055 1 97.62 160 VAL B N 1
ATOM 3700 C CA . VAL B 1 160 ? 14.984 -4.941 -2.51 1 97.62 160 VAL B CA 1
ATOM 3701 C C . VAL B 1 160 ? 15.328 -5.812 -3.715 1 97.62 160 VAL B C 1
ATOM 3703 O O . VAL B 1 160 ? 15.398 -5.324 -4.844 1 97.62 160 VAL B O 1
ATOM 3706 N N . PRO B 1 161 ? 15.578 -7.137 -3.482 1 98.06 161 PRO B N 1
ATOM 3707 C CA . PRO B 1 161 ? 15.828 -8 -4.637 1 98.06 161 PRO B CA 1
ATOM 3708 C C . PRO B 1 161 ? 14.719 -7.918 -5.688 1 98.06 161 PRO B C 1
ATOM 3710 O O . PRO B 1 161 ? 13.539 -8 -5.348 1 98.06 161 PRO B O 1
ATOM 3713 N N . VAL B 1 162 ? 15.133 -7.75 -6.918 1 98.5 162 VAL B N 1
ATOM 3714 C CA . VAL B 1 162 ? 14.203 -7.625 -8.039 1 98.5 162 VAL B CA 1
ATOM 3715 C C . VAL B 1 162 ? 14.219 -8.914 -8.859 1 98.5 162 VAL B C 1
ATOM 3717 O O . VAL B 1 162 ? 15.281 -9.461 -9.156 1 98.5 162 VAL B O 1
ATOM 3720 N N . TRP B 1 163 ? 13.055 -9.422 -9.172 1 98.56 163 TRP B N 1
ATOM 3721 C CA . TRP B 1 163 ? 12.836 -10.586 -10.031 1 98.56 163 TRP B CA 1
ATOM 3722 C C . TRP B 1 163 ? 12.109 -10.18 -11.305 1 98.56 163 TRP B C 1
ATOM 3724 O O . TRP B 1 163 ? 11.266 -9.281 -11.289 1 98.56 163 TRP B O 1
ATOM 3734 N N . ILE B 1 164 ? 12.469 -10.852 -12.375 1 98.31 164 ILE B N 1
ATOM 3735 C CA . ILE B 1 164 ? 11.695 -10.68 -13.602 1 98.31 164 ILE B CA 1
ATOM 3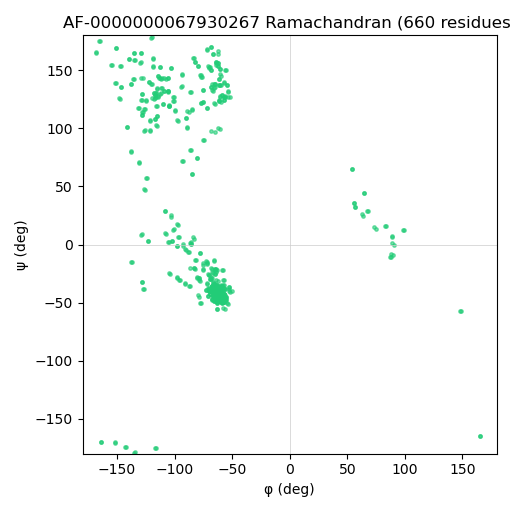736 C C . ILE B 1 164 ? 10.742 -11.859 -13.781 1 98.31 164 ILE B C 1
ATOM 3738 O O . ILE B 1 164 ? 11.164 -13.016 -13.727 1 98.31 164 ILE B O 1
ATOM 3742 N N . LEU B 1 165 ? 9.508 -11.484 -13.883 1 96.12 165 LEU B N 1
ATOM 3743 C CA . LEU B 1 165 ? 8.484 -12.492 -14.141 1 96.12 165 LEU B CA 1
ATOM 3744 C C . LEU B 1 165 ? 8.211 -12.617 -15.633 1 96.12 165 LEU B C 1
ATOM 3746 O O . LEU B 1 165 ? 8.258 -11.625 -16.359 1 96.12 165 LEU B O 1
ATOM 3750 N N . GLY B 1 166 ? 7.887 -13.859 -16.062 1 92.25 166 GLY B N 1
ATOM 3751 C CA . GLY B 1 166 ? 7.578 -14.016 -17.484 1 92.25 166 GLY B CA 1
ATOM 3752 C C . GLY B 1 166 ? 6.684 -15.203 -17.766 1 92.25 166 GLY B C 1
ATOM 3753 O O . GLY B 1 166 ? 6.621 -16.141 -16.969 1 92.25 166 GLY B O 1
ATOM 3754 N N . SER B 1 167 ? 5.996 -15.016 -18.891 1 86.06 167 SER B N 1
ATOM 3755 C CA . SER B 1 167 ? 5.25 -16.125 -19.469 1 86.06 167 SER B CA 1
ATOM 3756 C C . SER B 1 167 ? 5.598 -16.297 -20.953 1 86.06 167 SER B C 1
ATOM 3758 O O . SER B 1 167 ? 4.895 -17 -21.672 1 86.06 167 SER B O 1
ATOM 3760 N N . SER B 1 168 ? 6.637 -15.539 -21.406 1 86.75 168 SER B N 1
ATOM 3761 C CA . SER B 1 168 ? 7.156 -15.57 -22.766 1 86.75 168 SER B CA 1
ATOM 3762 C C . SER B 1 168 ? 8.672 -15.43 -22.781 1 86.75 168 SER B C 1
ATOM 3764 O O . SER B 1 168 ? 9.32 -15.477 -21.734 1 86.75 168 SER B O 1
ATOM 3766 N N . LEU B 1 169 ? 9.164 -15.328 -23.969 1 89.94 169 LEU B N 1
ATOM 3767 C CA . LEU B 1 169 ? 10.617 -15.25 -24.109 1 89.94 169 LEU B CA 1
ATOM 3768 C C . LEU B 1 169 ? 11.125 -13.867 -23.703 1 89.94 169 LEU B C 1
ATOM 3770 O O . LEU B 1 169 ? 12.297 -13.703 -23.375 1 89.94 169 LEU B O 1
ATOM 3774 N N . TYR B 1 170 ? 10.25 -12.977 -23.75 1 90.25 170 TYR B N 1
ATOM 3775 C CA . TYR B 1 170 ? 10.633 -11.602 -23.469 1 90.25 170 TYR B CA 1
ATOM 3776 C C . TYR B 1 170 ? 11.203 -11.477 -22.047 1 90.25 170 TYR B C 1
ATOM 3778 O O . TYR B 1 170 ? 12.297 -10.938 -21.859 1 90.25 170 TYR B O 1
ATOM 3786 N N . GLY B 1 171 ? 10.539 -12 -21.094 1 94.06 171 GLY B N 1
ATOM 3787 C CA . GLY B 1 171 ? 11 -11.953 -19.719 1 94.06 171 GLY B CA 1
ATOM 3788 C C . GLY B 1 171 ? 12.32 -12.672 -19.516 1 94.06 171 GLY B C 1
ATOM 3789 O O . GLY B 1 171 ? 13.18 -12.203 -18.75 1 94.06 171 GLY B O 1
ATOM 3790 N N . ALA B 1 172 ? 12.461 -13.781 -20.172 1 96.31 172 ALA B N 1
ATOM 3791 C CA . ALA B 1 172 ? 13.688 -14.562 -20.062 1 96.31 172 ALA B CA 1
ATOM 3792 C C . ALA B 1 172 ? 14.891 -13.758 -20.547 1 96.31 172 ALA B C 1
ATOM 3794 O O . ALA B 1 172 ? 15.938 -13.719 -19.891 1 96.31 172 ALA B O 1
ATOM 3795 N N . GLN B 1 173 ? 14.727 -13.164 -21.656 1 97 173 GLN B N 1
ATOM 3796 C CA . GLN B 1 173 ? 15.797 -12.375 -22.25 1 97 173 GLN B CA 1
ATOM 3797 C C . GLN B 1 173 ? 16.172 -11.195 -21.359 1 97 173 GLN B C 1
ATOM 3799 O O . GLN B 1 173 ? 17.359 -10.922 -21.141 1 97 173 GLN B O 1
ATOM 3804 N N . LEU B 1 174 ? 15.188 -10.523 -20.875 1 96.81 174 LEU B N 1
ATOM 3805 C CA . LEU B 1 174 ? 15.445 -9.359 -20.016 1 96.81 174 LEU B CA 1
ATOM 3806 C C . LEU B 1 174 ? 16.141 -9.773 -18.734 1 96.81 174 LEU B C 1
ATOM 3808 O O . LEU B 1 174 ? 17.109 -9.133 -18.312 1 96.81 174 LEU B O 1
ATOM 3812 N N . ALA B 1 175 ? 15.617 -10.82 -18.078 1 98.25 175 ALA B N 1
ATOM 3813 C CA . ALA B 1 175 ? 16.234 -11.328 -16.859 1 98.25 175 ALA B CA 1
ATOM 3814 C C . ALA B 1 175 ? 17.688 -11.688 -17.094 1 98.25 175 ALA B C 1
ATOM 3816 O O . ALA B 1 175 ? 18.562 -11.359 -16.266 1 98.25 175 ALA B O 1
ATOM 3817 N N . ALA B 1 176 ? 17.922 -12.367 -18.188 1 98.38 176 ALA B N 1
ATOM 3818 C CA . ALA B 1 176 ? 19.281 -12.781 -18.531 1 98.38 176 ALA B CA 1
ATOM 3819 C C . ALA B 1 176 ? 20.188 -11.57 -18.719 1 98.38 176 ALA B C 1
ATOM 3821 O O . ALA B 1 176 ? 21.297 -11.523 -18.172 1 98.38 176 ALA B O 1
ATOM 3822 N N . LEU B 1 177 ? 19.719 -10.633 -19.469 1 97.81 177 LEU B N 1
ATOM 3823 C CA . LEU B 1 177 ? 20.5 -9.445 -19.812 1 97.81 177 LEU B CA 1
ATOM 3824 C C . LEU B 1 177 ? 20.859 -8.648 -18.562 1 97.81 177 LEU B C 1
ATOM 3826 O O . LEU B 1 177 ? 21.969 -8.133 -18.453 1 97.81 177 LEU B O 1
ATOM 3830 N N . LEU B 1 178 ? 19.891 -8.531 -17.625 1 97.62 178 LEU B N 1
ATOM 3831 C CA . LEU B 1 178 ? 20.078 -7.707 -16.422 1 97.62 178 LEU B CA 1
ATOM 3832 C C . LEU B 1 178 ? 20.734 -8.516 -15.305 1 97.62 178 LEU B C 1
ATOM 3834 O O . LEU B 1 178 ? 21.062 -7.965 -14.25 1 97.62 178 LEU B O 1
ATOM 3838 N N . GLY B 1 179 ? 20.906 -9.812 -15.516 1 98.25 179 GLY B N 1
ATOM 3839 C CA . GLY B 1 179 ? 21.453 -10.672 -14.484 1 98.25 179 GLY B CA 1
ATOM 3840 C C . GLY B 1 179 ? 20.562 -10.773 -13.258 1 98.25 179 GLY B C 1
ATOM 3841 O O . GLY B 1 179 ? 21.031 -10.641 -12.125 1 98.25 179 GLY B O 1
ATOM 3842 N N . LEU B 1 180 ? 19.312 -10.93 -13.461 1 98.44 180 LEU B N 1
ATOM 3843 C CA . LEU B 1 180 ? 18.344 -11 -12.375 1 98.44 180 LEU B CA 1
ATOM 3844 C C . LEU B 1 180 ? 17.734 -12.398 -12.281 1 98.44 180 LEU B C 1
ATOM 3846 O O . LEU B 1 180 ? 17.75 -13.156 -13.258 1 98.44 180 LEU B O 1
ATOM 3850 N N . PRO B 1 181 ? 17.297 -12.797 -11.07 1 98.56 181 PRO B N 1
ATOM 3851 C CA . PRO B 1 181 ? 16.562 -14.055 -10.992 1 98.56 181 PRO B CA 1
ATOM 3852 C C . PRO B 1 181 ? 15.273 -14.039 -11.82 1 98.56 181 PRO B C 1
ATOM 3854 O O . PRO B 1 181 ? 14.688 -12.977 -12.023 1 98.56 181 PRO B O 1
ATOM 3857 N N . TYR B 1 182 ? 14.906 -15.234 -12.273 1 98.38 182 TYR B N 1
ATOM 3858 C CA . TYR B 1 182 ? 13.836 -15.367 -13.258 1 98.38 182 TYR B CA 1
ATOM 3859 C C . TYR B 1 182 ? 12.75 -16.312 -12.758 1 98.38 182 TYR B C 1
ATOM 3861 O O . TYR B 1 182 ? 13.039 -17.453 -12.359 1 98.38 182 TYR B O 1
ATOM 3869 N N . ALA B 1 183 ? 11.523 -15.805 -12.727 1 98.19 183 ALA B N 1
ATOM 3870 C CA . ALA B 1 183 ? 10.367 -16.625 -12.391 1 98.19 183 ALA B CA 1
ATOM 3871 C C . ALA B 1 183 ? 9.453 -16.797 -13.602 1 98.19 183 ALA B C 1
ATOM 3873 O O . ALA B 1 183 ? 9.086 -15.82 -14.258 1 98.19 183 ALA B O 1
ATOM 3874 N N . PHE B 1 184 ? 9.086 -18.031 -13.898 1 97.25 184 PHE B N 1
ATOM 3875 C CA . PHE B 1 184 ? 8.266 -18.328 -15.07 1 97.25 184 PHE B CA 1
ATOM 3876 C C . PHE B 1 184 ? 6.91 -18.875 -14.656 1 97.25 184 PHE B C 1
ATOM 3878 O O . PHE B 1 184 ? 6.836 -19.781 -13.812 1 97.25 184 PHE B O 1
ATOM 3885 N N . ALA B 1 185 ? 5.887 -18.344 -15.289 1 94.5 185 ALA B N 1
ATOM 3886 C CA . ALA B 1 185 ? 4.508 -18.656 -14.922 1 94.5 185 ALA B CA 1
ATOM 3887 C C . ALA B 1 185 ? 4.043 -19.938 -15.602 1 94.5 185 ALA B C 1
ATOM 3889 O O . ALA B 1 185 ? 2.992 -19.953 -16.25 1 94.5 185 ALA B O 1
ATOM 3890 N N . SER B 1 186 ? 4.652 -21 -15.359 1 92.75 186 SER B N 1
ATOM 3891 C CA . SER B 1 186 ? 4.312 -22.266 -15.969 1 92.75 186 SER B CA 1
ATOM 3892 C C . SER B 1 186 ? 3.01 -22.828 -15.406 1 92.75 186 SER B C 1
ATOM 3894 O O . SER B 1 186 ? 2.395 -23.719 -16 1 92.75 186 SER B O 1
ATOM 3896 N N . HIS B 1 187 ? 2.518 -22.328 -14.312 1 89.88 187 HIS B N 1
ATOM 3897 C CA . HIS B 1 187 ? 1.287 -22.812 -13.688 1 89.88 187 HIS B CA 1
ATOM 3898 C C . HIS B 1 187 ? 0.065 -22.406 -14.508 1 89.88 187 HIS B C 1
ATOM 3900 O O . HIS B 1 187 ? -1.028 -22.938 -14.305 1 89.88 187 HIS B O 1
ATOM 3906 N N . PHE B 1 188 ? 0.242 -21.375 -15.461 1 83.38 188 PHE B N 1
ATOM 3907 C CA . PHE B 1 188 ? -0.923 -21.062 -16.281 1 83.38 188 PHE B CA 1
ATOM 3908 C C . PHE B 1 188 ? -0.525 -20.859 -17.734 1 83.38 188 PHE B C 1
ATOM 3910 O O . PHE B 1 188 ? -1.379 -20.859 -18.625 1 83.38 188 PHE B O 1
ATOM 3917 N N . ALA B 1 189 ? 0.778 -20.688 -18.016 1 82.69 189 ALA B N 1
ATOM 3918 C CA . ALA B 1 189 ? 1.281 -20.5 -19.375 1 82.69 189 ALA B CA 1
ATOM 3919 C C . ALA B 1 189 ? 2.559 -21.312 -19.594 1 82.69 189 ALA B C 1
ATOM 3921 O O . ALA B 1 189 ? 3.631 -20.734 -19.797 1 82.69 189 ALA B O 1
ATOM 3922 N N . PRO B 1 190 ? 2.381 -22.562 -19.844 1 86.94 190 PRO B N 1
ATOM 3923 C CA . PRO B 1 190 ? 3.547 -23.453 -19.859 1 86.94 190 PRO B CA 1
ATOM 3924 C C . PRO B 1 190 ? 4.176 -23.562 -21.234 1 86.94 190 PRO B C 1
ATOM 3926 O O . PRO B 1 190 ? 5.273 -24.109 -21.375 1 86.94 190 PRO B O 1
ATOM 3929 N N . ALA B 1 191 ? 3.627 -23 -22.203 1 87.75 191 ALA B N 1
ATOM 3930 C CA . ALA B 1 191 ? 3.961 -23.344 -23.578 1 87.75 191 ALA B CA 1
ATOM 3931 C C . ALA B 1 191 ? 5.418 -23 -23.891 1 87.75 191 ALA B C 1
ATOM 3933 O O . ALA B 1 191 ? 6.109 -23.781 -24.562 1 87.75 191 ALA B O 1
ATOM 3934 N N . GLU B 1 192 ? 5.891 -21.875 -23.328 1 92.38 192 GLU B N 1
ATOM 3935 C CA . GLU B 1 192 ? 7.223 -21.406 -23.688 1 92.38 192 GLU B CA 1
ATOM 3936 C C . GLU B 1 192 ? 8.242 -21.75 -22.609 1 92.38 192 GLU B C 1
ATOM 3938 O O . GLU B 1 192 ? 9.359 -21.234 -22.625 1 92.38 192 GLU B O 1
ATOM 3943 N N . LEU B 1 193 ? 7.863 -22.609 -21.688 1 95.06 193 LEU B N 1
ATOM 3944 C CA . LEU B 1 193 ? 8.664 -22.875 -20.5 1 95.06 193 LEU B CA 1
ATOM 3945 C C . LEU B 1 193 ? 10.07 -23.312 -20.875 1 95.06 193 LEU B C 1
ATOM 3947 O O . LEU B 1 193 ? 11.055 -22.672 -20.516 1 95.06 193 LEU B O 1
ATOM 3951 N N . ASP B 1 194 ? 10.211 -24.359 -21.688 1 95.5 194 ASP B N 1
ATOM 3952 C CA . ASP B 1 194 ? 11.516 -24.938 -22 1 95.5 194 ASP B CA 1
ATOM 3953 C C . ASP B 1 194 ? 12.391 -23.969 -22.781 1 95.5 194 ASP B C 1
ATOM 3955 O O . ASP B 1 194 ? 13.578 -23.812 -22.469 1 95.5 194 ASP B O 1
ATOM 3959 N N . HIS B 1 195 ? 11.797 -23.328 -23.703 1 96.62 195 HIS B N 1
ATOM 3960 C CA . HIS B 1 195 ? 12.547 -22.359 -24.5 1 96.62 195 HIS B CA 1
ATOM 3961 C C . HIS B 1 195 ? 12.992 -21.172 -23.641 1 96.62 195 HIS B C 1
ATOM 3963 O O . HIS B 1 195 ? 14.109 -20.688 -23.781 1 96.62 195 HIS B O 1
ATOM 3969 N N . ALA B 1 196 ? 12.102 -20.719 -22.828 1 97.12 196 ALA B N 1
ATOM 3970 C CA . ALA B 1 196 ? 12.422 -19.609 -21.938 1 97.12 196 ALA B CA 1
ATOM 3971 C C . ALA B 1 196 ? 13.578 -19.969 -21 1 97.12 196 ALA B C 1
ATOM 3973 O O . ALA B 1 196 ? 14.484 -19.156 -20.781 1 97.12 196 ALA B O 1
ATOM 3974 N N . LEU B 1 197 ? 13.562 -21.172 -20.469 1 97.69 197 LEU B N 1
ATOM 3975 C CA . LEU B 1 197 ? 14.633 -21.641 -19.594 1 97.69 197 LEU B CA 1
ATOM 3976 C C . LEU B 1 197 ? 15.969 -21.672 -20.328 1 97.69 197 LEU B C 1
ATOM 3978 O O . LEU B 1 197 ? 16.984 -21.234 -19.797 1 97.69 197 LEU B O 1
ATOM 3982 N N . GLU B 1 198 ? 15.914 -22.203 -21.5 1 97.69 198 GLU B N 1
ATOM 3983 C CA . GLU B 1 198 ? 17.125 -22.281 -22.297 1 97.69 198 GLU B CA 1
ATOM 3984 C C . GLU B 1 198 ? 17.703 -20.906 -22.578 1 97.69 198 GLU B C 1
ATOM 3986 O O . GLU B 1 198 ? 18.906 -20.672 -22.391 1 97.69 198 GLU B O 1
ATOM 3991 N N . VAL B 1 199 ? 16.859 -19.984 -22.984 1 97.81 199 VAL B N 1
ATOM 3992 C CA . VAL B 1 199 ? 17.281 -18.625 -23.297 1 97.81 199 VAL B CA 1
ATOM 3993 C C . VAL B 1 199 ? 17.875 -17.969 -22.047 1 97.81 199 VAL B C 1
ATOM 3995 O O . VAL B 1 199 ? 18.953 -17.359 -22.109 1 97.81 199 VAL B O 1
ATOM 3998 N N . TYR B 1 200 ? 17.25 -18.094 -20.969 1 98.19 200 TYR B N 1
ATOM 3999 C CA . TYR B 1 200 ? 17.703 -17.469 -19.734 1 98.19 200 TYR B CA 1
ATOM 4000 C C . TYR B 1 200 ? 19.062 -18.016 -19.312 1 98.19 200 TYR B C 1
ATOM 4002 O O . TYR B 1 200 ? 20 -17.266 -19.062 1 98.19 200 TYR B O 1
ATOM 4010 N N . ARG B 1 201 ? 19.203 -19.344 -19.297 1 98.38 201 ARG B N 1
ATOM 4011 C CA . ARG B 1 201 ? 20.422 -20 -18.797 1 98.38 201 ARG B CA 1
ATOM 4012 C C . ARG B 1 201 ? 21.594 -19.766 -19.734 1 98.38 201 ARG B C 1
ATOM 4014 O O . ARG B 1 201 ? 22.719 -19.578 -19.297 1 98.38 201 ARG B O 1
ATOM 4021 N N . THR B 1 202 ? 21.328 -19.781 -21.016 1 98.12 202 THR B N 1
ATOM 4022 C CA . THR B 1 202 ? 22.406 -19.688 -21.984 1 98.12 202 THR B CA 1
ATOM 4023 C C . THR B 1 202 ? 22.891 -18.25 -22.125 1 98.12 202 THR B C 1
ATOM 4025 O O . THR B 1 202 ? 24.062 -18 -22.391 1 98.12 202 THR B O 1
ATOM 4028 N N . ARG B 1 203 ? 22 -17.312 -21.938 1 98.12 203 ARG B N 1
ATOM 4029 C CA . ARG B 1 203 ? 22.328 -15.922 -22.219 1 98.12 203 ARG B CA 1
ATOM 4030 C C . ARG B 1 203 ? 22.562 -15.133 -20.938 1 98.12 203 ARG B C 1
ATOM 4032 O O . ARG B 1 203 ? 22.828 -13.93 -20.984 1 98.12 203 ARG B O 1
ATOM 4039 N N . PHE B 1 204 ? 22.5 -15.727 -19.828 1 98.44 204 PHE B N 1
ATOM 4040 C CA . PHE B 1 204 ? 22.578 -15.062 -18.531 1 98.44 204 PHE B CA 1
ATOM 4041 C C . PHE B 1 204 ? 23.891 -14.305 -18.391 1 98.44 204 PHE B C 1
ATOM 4043 O O . PHE B 1 204 ? 24.969 -14.852 -18.656 1 98.44 204 PHE B O 1
ATOM 4050 N N . GLN B 1 205 ? 23.781 -13.031 -18.016 1 98.25 205 GLN B N 1
ATOM 4051 C CA . GLN B 1 205 ? 24.922 -12.203 -17.656 1 98.25 205 GLN B CA 1
ATOM 4052 C C . GLN B 1 205 ? 24.922 -11.898 -16.156 1 98.25 205 GLN B C 1
ATOM 4054 O O . GLN B 1 205 ? 23.969 -11.328 -15.633 1 98.25 205 GLN B O 1
ATOM 4059 N N . PRO B 1 206 ? 26.016 -12.305 -15.445 1 97.75 206 PRO B N 1
ATOM 4060 C CA . PRO B 1 206 ? 26.062 -12.023 -14.008 1 97.75 206 PRO B CA 1
ATOM 4061 C C . PRO B 1 206 ? 25.891 -10.539 -13.695 1 97.75 206 PRO B C 1
ATOM 4063 O O . PRO B 1 206 ? 26.266 -9.688 -14.508 1 97.75 206 PRO B O 1
ATOM 4066 N N . SER B 1 207 ? 25.328 -10.227 -12.555 1 97 207 SER B N 1
ATOM 4067 C CA . SER B 1 207 ? 25.156 -8.875 -12.039 1 97 207 SER B CA 1
ATOM 4068 C C . SER B 1 207 ? 25.547 -8.789 -10.57 1 97 207 SER B C 1
ATOM 4070 O O . SER B 1 207 ? 26.062 -9.758 -10 1 97 207 SER B O 1
ATOM 4072 N N . ALA B 1 208 ? 25.375 -7.539 -10.008 1 94.06 208 ALA B N 1
ATOM 4073 C CA . ALA B 1 208 ? 25.656 -7.359 -8.586 1 94.06 208 ALA B CA 1
ATOM 4074 C C . ALA B 1 208 ? 24.688 -8.188 -7.734 1 94.06 208 ALA B C 1
ATOM 4076 O O . ALA B 1 208 ? 25.031 -8.594 -6.621 1 94.06 208 ALA B O 1
ATOM 4077 N N . GLN B 1 209 ? 23.578 -8.547 -8.266 1 94.69 209 GLN B N 1
ATOM 4078 C CA . GLN B 1 209 ? 22.547 -9.242 -7.5 1 94.69 209 GLN B CA 1
ATOM 4079 C C . GLN B 1 209 ? 22.719 -10.758 -7.598 1 94.69 209 GLN B C 1
ATOM 4081 O O . GLN B 1 209 ? 22.391 -11.484 -6.66 1 94.69 209 GLN B O 1
ATOM 4086 N N . LEU B 1 210 ? 23.172 -11.18 -8.703 1 97.06 210 LEU B N 1
ATOM 4087 C CA . LEU B 1 210 ? 23.141 -12.625 -8.938 1 97.06 210 LEU B CA 1
ATOM 4088 C C . LEU B 1 210 ? 24.344 -13.062 -9.781 1 97.06 210 LEU B C 1
ATOM 4090 O O . LEU B 1 210 ? 24.609 -12.484 -10.844 1 97.06 210 LEU B O 1
ATOM 4094 N N . ASP B 1 211 ? 25.047 -14.172 -9.43 1 97.75 211 ASP B N 1
ATOM 4095 C CA . ASP B 1 211 ? 26.266 -14.609 -10.094 1 97.75 211 ASP B CA 1
ATOM 4096 C C . ASP B 1 211 ? 25.969 -15.703 -11.125 1 97.75 211 ASP B C 1
ATOM 4098 O O . ASP B 1 211 ? 26.75 -15.914 -12.055 1 97.75 211 ASP B O 1
ATOM 4102 N N . LYS B 1 212 ? 24.938 -16.422 -10.883 1 98.12 212 LYS B N 1
ATOM 4103 C CA . LYS B 1 212 ? 24.531 -17.516 -11.766 1 98.12 212 LYS B CA 1
ATOM 4104 C C . LYS B 1 212 ? 23 -17.547 -11.922 1 98.12 212 LYS B C 1
ATOM 4106 O O . LYS B 1 212 ? 22.281 -16.984 -11.094 1 98.12 212 LYS B O 1
ATOM 4111 N N . PRO B 1 213 ? 22.547 -18.156 -12.938 1 98.12 213 PRO B N 1
ATOM 4112 C CA . PRO B 1 213 ? 21.094 -18.188 -13.133 1 98.12 213 PRO B CA 1
ATOM 4113 C C . PRO B 1 213 ? 20.344 -18.797 -11.945 1 98.12 213 PRO B C 1
ATOM 4115 O O . PRO B 1 213 ? 20.844 -19.734 -11.32 1 98.12 213 PRO B O 1
ATOM 4118 N N . TYR B 1 214 ? 19.266 -18.219 -11.641 1 98.62 214 TYR B N 1
ATOM 4119 C CA . TYR B 1 214 ? 18.328 -18.734 -10.641 1 98.62 214 TYR B CA 1
ATOM 4120 C C . TYR B 1 214 ? 16.906 -18.734 -11.18 1 98.62 214 TYR B C 1
ATOM 4122 O O . TYR B 1 214 ? 16.328 -17.688 -11.477 1 98.62 214 TYR B O 1
ATOM 4130 N N . VAL B 1 215 ? 16.359 -19.969 -11.266 1 98.12 215 VAL B N 1
ATOM 4131 C CA . VAL B 1 215 ? 15.062 -20.141 -11.914 1 98.12 215 VAL B CA 1
ATOM 4132 C C . VAL B 1 215 ? 14.023 -20.594 -10.891 1 98.12 215 VAL B C 1
ATOM 4134 O O . VAL B 1 215 ? 14.242 -21.547 -10.156 1 98.12 215 VAL B O 1
ATOM 4137 N N . MET B 1 216 ? 12.961 -19.859 -10.859 1 98.5 216 MET B N 1
ATOM 4138 C CA . MET B 1 216 ? 11.789 -20.219 -10.062 1 98.5 216 MET B CA 1
ATOM 4139 C C . MET B 1 216 ? 10.586 -20.484 -10.953 1 98.5 216 MET B C 1
ATOM 4141 O O . MET B 1 216 ? 10.242 -19.656 -11.805 1 98.5 216 MET B O 1
ATOM 4145 N N . LEU B 1 217 ? 9.938 -21.656 -10.805 1 98.44 217 LEU B N 1
ATOM 4146 C CA . LEU B 1 217 ? 8.875 -22.047 -11.727 1 98.44 217 LEU B CA 1
ATOM 4147 C C . LEU B 1 217 ? 7.551 -22.203 -10.992 1 98.44 217 LEU B C 1
ATOM 4149 O O . LEU B 1 217 ? 7.492 -22.812 -9.922 1 98.44 217 LEU B O 1
ATOM 4153 N N . GLY B 1 218 ? 6.516 -21.547 -11.57 1 97.94 218 GLY B N 1
ATOM 4154 C CA . GLY B 1 218 ? 5.168 -21.734 -11.055 1 97.94 218 GLY B CA 1
ATOM 4155 C C . GLY B 1 218 ? 4.641 -23.141 -11.25 1 97.94 218 GLY B C 1
ATOM 4156 O O . GLY B 1 218 ? 4.836 -23.734 -12.312 1 97.94 218 GLY B O 1
ATOM 4157 N N . LEU B 1 219 ? 3.977 -23.688 -10.281 1 98.25 219 LEU B N 1
ATOM 4158 C CA . LEU B 1 219 ? 3.438 -25.031 -10.328 1 98.25 219 LEU B CA 1
ATOM 4159 C C . LEU B 1 219 ? 2.154 -25.141 -9.508 1 98.25 219 LEU B C 1
ATOM 4161 O O . LEU B 1 219 ? 2.121 -24.734 -8.344 1 98.25 219 LEU B O 1
ATOM 4165 N N . ASN B 1 220 ? 1.083 -25.625 -10.156 1 98.44 220 ASN B N 1
ATOM 4166 C CA . ASN B 1 220 ? -0.118 -25.953 -9.398 1 98.44 220 ASN B CA 1
ATOM 4167 C C . ASN B 1 220 ? 0.051 -27.25 -8.617 1 98.44 220 ASN B C 1
ATOM 4169 O O . ASN B 1 220 ? 0.394 -28.281 -9.188 1 98.44 220 ASN B O 1
ATOM 4173 N N . VAL B 1 221 ? -0.111 -27.203 -7.344 1 98.69 221 VAL B N 1
ATOM 4174 C CA . VAL B 1 221 ? -0.082 -28.406 -6.539 1 98.69 221 VAL B CA 1
ATOM 4175 C C . VAL B 1 221 ? -1.354 -28.516 -5.699 1 98.69 221 VAL B C 1
ATOM 4177 O O . VAL B 1 221 ? -1.659 -27.609 -4.918 1 98.69 221 VAL B O 1
ATOM 4180 N N . SER B 1 222 ? -2.123 -29.484 -5.902 1 98.69 222 SER B N 1
ATOM 4181 C CA . SER B 1 222 ? -3.262 -29.844 -5.062 1 98.69 222 SER B CA 1
ATOM 4182 C C . SER B 1 222 ? -3.066 -31.203 -4.418 1 98.69 222 SER B C 1
ATOM 4184 O O . SER B 1 222 ? -3.27 -32.25 -5.062 1 98.69 222 SER B O 1
ATOM 4186 N N . ALA B 1 223 ? -2.727 -31.188 -3.188 1 98.88 223 ALA B N 1
ATOM 4187 C CA . ALA B 1 223 ? -2.439 -32.438 -2.451 1 98.88 223 ALA B CA 1
ATOM 4188 C C . ALA B 1 223 ? -3.547 -32.719 -1.448 1 98.88 223 ALA B C 1
ATOM 4190 O O . ALA B 1 223 ? -4.109 -31.828 -0.836 1 98.88 223 ALA B O 1
ATOM 4191 N N . ALA B 1 224 ? -3.857 -33.938 -1.293 1 98.75 224 ALA B N 1
ATOM 4192 C CA . ALA B 1 224 ? -4.816 -34.469 -0.332 1 98.75 224 ALA B CA 1
ATOM 4193 C C . ALA B 1 224 ? -4.441 -35.906 0.076 1 98.75 224 ALA B C 1
ATOM 4195 O O . ALA B 1 224 ? -3.531 -36.5 -0.5 1 98.75 224 ALA B O 1
ATOM 4196 N N . PRO B 1 225 ? -5.109 -36.438 1.117 1 98.5 225 PRO B N 1
ATOM 4197 C CA . PRO B 1 225 ? -4.762 -37.812 1.561 1 98.5 225 PRO B CA 1
ATOM 4198 C C . PRO B 1 225 ? -4.906 -38.844 0.452 1 98.5 225 PRO B C 1
ATOM 4200 O O . PRO B 1 225 ? -4.176 -39.844 0.433 1 98.5 225 PRO B O 1
ATOM 4203 N N . THR B 1 226 ? -5.863 -38.594 -0.489 1 98.62 226 THR B N 1
ATOM 4204 C CA . THR B 1 226 ? -6.055 -39.531 -1.592 1 98.62 226 THR B CA 1
ATOM 4205 C C . THR B 1 226 ? -6.062 -38.812 -2.93 1 98.62 226 THR B C 1
ATOM 4207 O O . THR B 1 226 ? -6.34 -37.594 -2.98 1 98.62 226 THR B O 1
ATOM 4210 N N . ASP B 1 227 ? -5.742 -39.562 -3.98 1 98.38 227 ASP B N 1
ATOM 4211 C CA . ASP B 1 227 ? -5.777 -39 -5.328 1 98.38 227 ASP B CA 1
ATOM 4212 C C . ASP B 1 227 ? -7.176 -38.5 -5.668 1 98.38 227 ASP B C 1
ATOM 4214 O O . ASP B 1 227 ? -7.316 -37.438 -6.27 1 98.38 227 ASP B O 1
ATOM 4218 N N . ALA B 1 228 ? -8.195 -39.219 -5.289 1 97.94 228 ALA B N 1
ATOM 4219 C CA . ALA B 1 228 ? -9.578 -38.844 -5.594 1 97.94 228 ALA B CA 1
ATOM 4220 C C . ALA B 1 228 ? -9.953 -37.531 -4.934 1 97.94 228 ALA B C 1
ATOM 4222 O O . ALA B 1 228 ? -10.586 -36.688 -5.551 1 97.94 228 ALA B O 1
ATOM 4223 N N . GLU B 1 229 ? -9.578 -37.375 -3.691 1 98.31 229 GLU B N 1
ATOM 4224 C CA . GLU B 1 229 ? -9.859 -36.156 -2.969 1 98.31 229 GLU B CA 1
ATOM 4225 C C . GLU B 1 229 ? -9.125 -34.969 -3.592 1 98.31 229 GLU B C 1
ATOM 4227 O O . GLU B 1 229 ? -9.695 -33.875 -3.729 1 98.31 229 GLU B O 1
ATOM 4232 N N . ALA B 1 230 ? -7.902 -35.156 -3.941 1 98.62 230 ALA B N 1
ATOM 4233 C CA . ALA B 1 230 ? -7.117 -34.094 -4.562 1 98.62 230 ALA B CA 1
ATOM 4234 C C . ALA B 1 230 ? -7.75 -33.625 -5.879 1 98.62 230 ALA B C 1
ATOM 4236 O O . ALA B 1 230 ? -7.816 -32.438 -6.164 1 98.62 230 ALA B O 1
ATOM 4237 N N . LYS B 1 231 ? -8.156 -34.625 -6.66 1 97.62 231 LYS B N 1
ATOM 4238 C CA . LYS B 1 231 ? -8.805 -34.312 -7.934 1 97.62 231 LYS B CA 1
ATOM 4239 C C . LYS B 1 231 ? -10.078 -33.5 -7.723 1 97.62 231 LYS B C 1
ATOM 4241 O O . LYS B 1 231 ? -10.367 -32.594 -8.484 1 97.62 231 LYS B O 1
ATOM 4246 N N . LEU B 1 232 ? -10.836 -33.906 -6.73 1 98.06 232 LEU B N 1
ATOM 4247 C CA . LEU B 1 232 ? -12.039 -33.156 -6.391 1 98.06 232 LEU B CA 1
ATOM 4248 C C . LEU B 1 232 ? -11.695 -31.703 -6.035 1 98.06 232 LEU B C 1
ATOM 4250 O O . LEU B 1 232 ? -12.312 -30.781 -6.562 1 98.06 232 LEU B O 1
ATOM 4254 N N . LEU B 1 233 ? -10.758 -31.5 -5.176 1 98.5 233 LEU B N 1
ATOM 4255 C CA . LEU B 1 233 ? -10.367 -30.172 -4.734 1 98.5 233 LEU B CA 1
ATOM 4256 C C . LEU B 1 233 ? -9.875 -29.328 -5.91 1 98.5 233 LEU B C 1
ATOM 4258 O O . LEU B 1 233 ? -10.172 -28.141 -6 1 98.5 233 LEU B O 1
ATOM 4262 N N . PHE B 1 234 ? -9.18 -29.969 -6.82 1 97.88 234 PHE B N 1
ATOM 4263 C CA . PHE B 1 234 ? -8.57 -29.312 -7.965 1 97.88 234 PHE B CA 1
ATOM 4264 C C . PHE B 1 234 ? -9.641 -28.781 -8.914 1 97.88 234 PHE B C 1
ATOM 4266 O O . PHE B 1 234 ? -9.383 -27.859 -9.688 1 97.88 234 PHE B O 1
ATOM 4273 N N . SER B 1 235 ? -10.844 -29.312 -8.844 1 97.88 235 SER B N 1
ATOM 4274 C CA . SER B 1 235 ? -11.914 -28.953 -9.766 1 97.88 235 SER B CA 1
ATOM 4275 C C . SER B 1 235 ? -12.312 -27.484 -9.594 1 97.88 235 SER B C 1
ATOM 4277 O O . SER B 1 235 ? -12.844 -26.875 -10.523 1 97.88 235 SER B O 1
ATOM 4279 N N . SER B 1 236 ? -12.086 -26.891 -8.422 1 98.12 236 SER B N 1
ATOM 4280 C CA . SER B 1 236 ? -12.352 -25.469 -8.227 1 98.12 236 SER B CA 1
ATOM 4281 C C . SER B 1 236 ? -11.516 -24.609 -9.172 1 98.12 236 SER B C 1
ATOM 4283 O O . SER B 1 236 ? -12.031 -23.688 -9.812 1 98.12 236 SER B O 1
ATOM 4285 N N . LEU B 1 237 ? -10.234 -24.922 -9.219 1 97.31 237 LEU B N 1
ATOM 4286 C CA . LEU B 1 237 ? -9.344 -24.203 -10.125 1 97.31 237 LEU B CA 1
ATOM 4287 C C . LEU B 1 237 ? -9.758 -24.406 -11.578 1 97.31 237 LEU B C 1
ATOM 4289 O O . LEU B 1 237 ? -9.773 -23.453 -12.367 1 97.31 237 LEU B O 1
ATOM 4293 N N . GLN B 1 238 ? -10.078 -25.625 -11.945 1 96.5 238 GLN B N 1
ATOM 4294 C CA . GLN B 1 238 ? -10.516 -25.922 -13.305 1 96.5 238 GLN B CA 1
ATOM 4295 C C . GLN B 1 238 ? -11.727 -25.078 -13.688 1 96.5 238 GLN B C 1
ATOM 4297 O O . GLN B 1 238 ? -11.773 -24.5 -14.773 1 96.5 238 GLN B O 1
ATOM 4302 N N . GLN B 1 239 ? -12.68 -25.031 -12.789 1 96.5 239 GLN B N 1
ATOM 4303 C CA . GLN B 1 239 ? -13.875 -24.234 -13.008 1 96.5 239 GLN B CA 1
ATOM 4304 C C . GLN B 1 239 ? -13.516 -22.75 -13.203 1 96.5 239 GLN B C 1
ATOM 4306 O O . GLN B 1 239 ? -14.031 -22.109 -14.117 1 96.5 239 GLN B O 1
ATOM 4311 N N . ALA B 1 240 ? -12.68 -22.266 -12.359 1 95.88 240 ALA B N 1
ATOM 4312 C CA . ALA B 1 240 ? -12.281 -20.875 -12.422 1 95.88 240 ALA B CA 1
ATOM 4313 C C . ALA B 1 240 ? -11.641 -20.547 -13.773 1 95.88 240 ALA B C 1
ATOM 4315 O O . ALA B 1 240 ? -11.891 -19.484 -14.344 1 95.88 240 ALA B O 1
ATOM 4316 N N . PHE B 1 241 ? -10.789 -21.438 -14.312 1 94.44 241 PHE B N 1
ATOM 4317 C CA . PHE B 1 241 ? -10.133 -21.219 -15.594 1 94.44 241 PHE B CA 1
ATOM 4318 C C . PHE B 1 241 ? -11.148 -21.203 -16.734 1 94.44 241 PHE B C 1
ATOM 4320 O O . PHE B 1 241 ? -11.07 -20.375 -17.625 1 94.44 241 PHE B O 1
ATOM 4327 N N . VAL B 1 242 ? -12.031 -22.156 -16.688 1 94.75 242 VAL B N 1
ATOM 4328 C CA . VAL B 1 242 ? -13.062 -22.219 -17.719 1 94.75 242 VAL B CA 1
ATOM 4329 C C . VAL B 1 242 ? -13.906 -20.938 -17.688 1 94.75 242 VAL B C 1
ATOM 4331 O O . VAL B 1 242 ? -14.195 -20.359 -18.734 1 94.75 242 VAL B O 1
ATOM 4334 N N . ASN B 1 243 ? -14.273 -20.516 -16.453 1 93.81 243 ASN B N 1
ATOM 4335 C CA . ASN B 1 243 ? -15.047 -19.281 -16.297 1 93.81 243 ASN B CA 1
ATOM 4336 C C . ASN B 1 243 ? -14.297 -18.078 -16.859 1 93.81 243 ASN B C 1
ATOM 4338 O O . ASN B 1 243 ? -14.875 -17.25 -17.547 1 93.81 243 ASN B O 1
ATOM 4342 N N . LEU B 1 244 ? -13.07 -17.969 -16.531 1 90.38 244 LEU B N 1
ATOM 4343 C CA . LEU B 1 244 ? -12.242 -16.859 -17 1 90.38 244 LEU B CA 1
ATOM 4344 C C . LEU B 1 244 ? -12.172 -16.828 -18.516 1 90.38 244 LEU B C 1
ATOM 4346 O O . LEU B 1 244 ? -12.391 -15.781 -19.125 1 90.38 244 LEU B O 1
ATOM 4350 N N . ARG B 1 245 ? -11.93 -17.922 -19.141 1 88.19 245 ARG B N 1
ATOM 4351 C CA . ARG B 1 245 ? -11.75 -18 -20.594 1 88.19 245 ARG B CA 1
ATOM 4352 C C . ARG B 1 245 ? -13.07 -17.766 -21.328 1 88.19 245 ARG B C 1
ATOM 4354 O O . ARG B 1 245 ? -13.086 -17.359 -22.484 1 88.19 245 ARG B O 1
ATOM 4361 N N . SER B 1 246 ? -14.133 -18.078 -20.609 1 89.75 246 SER B N 1
ATOM 4362 C CA . SER B 1 246 ? -15.461 -17.891 -21.188 1 89.75 246 SER B CA 1
ATOM 4363 C C . SER B 1 246 ? -15.953 -16.469 -20.969 1 89.75 246 SER B C 1
ATOM 4365 O O . SER B 1 246 ? -17.109 -16.156 -21.266 1 89.75 246 SER B O 1
ATOM 4367 N N . GLY B 1 247 ? -15.133 -15.602 -20.344 1 86.44 247 GLY B N 1
ATOM 4368 C CA . GLY B 1 247 ? -15.477 -14.203 -20.156 1 86.44 247 GLY B CA 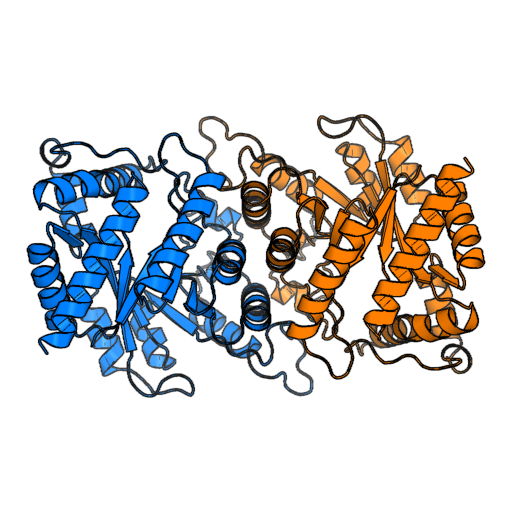1
ATOM 4369 C C . GLY B 1 247 ? -16.359 -13.961 -18.953 1 86.44 247 GLY B C 1
ATOM 4370 O O . GLY B 1 247 ? -17.031 -12.93 -18.859 1 86.44 247 GLY B O 1
ATOM 4371 N N . ARG B 1 248 ? -16.438 -14.93 -18.078 1 88.44 248 ARG B N 1
ATOM 4372 C CA . ARG B 1 248 ? -17.281 -14.797 -16.891 1 88.44 248 ARG B CA 1
ATOM 4373 C C . ARG B 1 248 ? -16.469 -15.039 -15.625 1 88.44 248 ARG B C 1
ATOM 4375 O O . ARG B 1 248 ? -16.828 -15.891 -14.805 1 88.44 248 ARG B O 1
ATOM 4382 N N . PRO B 1 249 ? -15.445 -14.281 -15.453 1 91.06 249 PRO B N 1
ATOM 4383 C CA . PRO B 1 249 ? -14.695 -14.469 -14.211 1 91.06 249 PRO B CA 1
ATOM 4384 C C . PRO B 1 249 ? -15.539 -14.195 -12.969 1 91.06 249 PRO B C 1
ATOM 4386 O O . PRO B 1 249 ? -16.422 -13.336 -12.992 1 91.06 249 PRO B O 1
ATOM 4389 N N . GLY B 1 250 ? -15.383 -14.93 -11.938 1 93.69 250 GLY B N 1
ATOM 4390 C CA . GLY B 1 250 ? -16.109 -14.789 -10.688 1 93.69 250 GLY B CA 1
ATOM 4391 C C . GLY B 1 250 ? -15.328 -15.266 -9.477 1 93.69 250 GLY B C 1
ATOM 4392 O O . GLY B 1 250 ? -14.109 -15.43 -9.547 1 93.69 250 GLY B O 1
ATOM 4393 N N . GLN B 1 251 ? -16.016 -15.32 -8.391 1 97.5 251 GLN B N 1
ATOM 4394 C CA . GLN B 1 251 ? -15.414 -15.875 -7.18 1 97.5 251 GLN B CA 1
ATOM 4395 C C . GLN B 1 251 ? -15.078 -17.359 -7.359 1 97.5 251 GLN B C 1
ATOM 4397 O O . GLN B 1 251 ? -15.602 -18.016 -8.258 1 97.5 251 GLN B O 1
ATOM 4402 N N . LEU B 1 252 ? -14.141 -17.875 -6.613 1 98.44 252 LEU B N 1
ATOM 4403 C CA . LEU B 1 252 ? -13.711 -19.266 -6.711 1 98.44 252 LEU B CA 1
ATOM 4404 C C . LEU B 1 252 ? -14.836 -20.203 -6.293 1 98.44 252 LEU B C 1
ATOM 4406 O O . LEU B 1 252 ? -15.281 -20.188 -5.145 1 98.44 252 LEU B O 1
ATOM 4410 N N . PRO B 1 253 ? -15.273 -21.094 -7.137 1 98.31 253 PRO B N 1
ATOM 4411 C CA . PRO B 1 253 ? -16.438 -21.953 -6.855 1 98.31 253 PRO B CA 1
ATOM 4412 C C . PRO B 1 253 ? -16.094 -23.172 -6.004 1 98.31 253 PRO B C 1
ATOM 4414 O O . PRO B 1 253 ? -14.922 -23.562 -5.941 1 98.31 253 PRO B O 1
ATOM 4417 N N . PRO B 1 254 ? -17.094 -23.719 -5.328 1 98.5 254 PRO B N 1
ATOM 4418 C CA . PRO B 1 254 ? -16.859 -24.984 -4.637 1 98.5 254 PRO B CA 1
ATOM 4419 C C . PRO B 1 254 ? -16.5 -26.125 -5.594 1 98.5 254 PRO B C 1
ATOM 4421 O O . PRO B 1 254 ? -16.844 -26.078 -6.777 1 98.5 254 PRO B O 1
ATOM 4424 N N . PRO B 1 255 ? -15.812 -27.125 -5.055 1 98.25 255 PRO B N 1
ATOM 4425 C CA . PRO B 1 255 ? -15.406 -28.219 -5.926 1 98.25 255 PRO B CA 1
ATOM 4426 C C . PRO B 1 255 ? -16.594 -29.062 -6.418 1 98.25 255 PRO B C 1
ATOM 4428 O O . PRO B 1 255 ? -17.609 -29.141 -5.734 1 98.25 255 PRO B O 1
ATOM 4431 N N . VAL B 1 256 ? -16.438 -29.609 -7.562 1 97.31 256 VAL B N 1
ATOM 4432 C CA . VAL B 1 256 ? -17.453 -30.438 -8.203 1 97.31 256 VAL B CA 1
ATOM 4433 C C . VAL B 1 256 ? -16.844 -31.766 -8.625 1 97.31 256 VAL B C 1
ATOM 4435 O O . VAL B 1 256 ? -15.797 -31.812 -9.281 1 97.31 256 VAL B O 1
ATOM 4438 N N . GLU B 1 257 ? -17.469 -32.844 -8.266 1 95.25 257 GLU B N 1
ATOM 4439 C CA . GLU B 1 257 ? -17 -34.188 -8.633 1 95.25 257 GLU B CA 1
ATOM 4440 C C . GLU B 1 257 ? -17.078 -34.375 -10.148 1 95.25 257 GLU B C 1
ATOM 4442 O O . GLU B 1 257 ? -18.078 -34 -10.781 1 95.25 257 GLU B O 1
ATOM 4447 N N . ASP B 1 258 ? -16.047 -34.938 -10.711 1 92.62 258 ASP B N 1
ATOM 4448 C CA . ASP B 1 258 ? -15.961 -35.344 -12.117 1 92.62 258 ASP B CA 1
ATOM 4449 C C . ASP B 1 258 ? -16.25 -34.156 -13.031 1 92.62 258 ASP B C 1
ATOM 4451 O O . ASP B 1 258 ? -16.953 -34.281 -14.039 1 92.62 258 ASP B O 1
ATOM 4455 N N . TYR B 1 259 ? -15.82 -32.969 -12.617 1 93.38 259 TYR B N 1
ATOM 4456 C CA . TYR B 1 259 ? -16.047 -31.734 -13.359 1 93.38 259 TYR B CA 1
ATOM 4457 C C . TYR B 1 259 ? -15.602 -31.875 -14.812 1 93.38 259 TYR B C 1
ATOM 4459 O O . TYR B 1 259 ? -16.297 -31.438 -15.734 1 93.38 259 TYR B O 1
ATOM 4467 N N . ASP B 1 260 ? -14.516 -32.5 -15.062 1 87.12 260 ASP B N 1
ATOM 4468 C CA . ASP B 1 260 ? -13.922 -32.562 -16.391 1 87.12 260 ASP B CA 1
ATOM 4469 C C . ASP B 1 260 ? -14.688 -33.531 -17.297 1 87.12 260 ASP B C 1
ATOM 4471 O O . ASP B 1 260 ? -14.539 -33.469 -18.531 1 87.12 260 ASP B O 1
ATOM 4475 N N . ARG B 1 261 ? -15.477 -34.344 -16.719 1 86.12 261 ARG B N 1
ATOM 4476 C CA . ARG B 1 261 ? -16.188 -35.375 -17.5 1 86.12 261 ARG B CA 1
ATOM 4477 C C . ARG B 1 261 ? -17.156 -34.719 -18.469 1 86.12 261 ARG B C 1
ATOM 4479 O O . ARG B 1 261 ? -17.281 -35.156 -19.625 1 86.12 261 ARG B O 1
ATOM 4486 N N . ASP B 1 262 ? -17.781 -33.625 -18.109 1 82.94 262 ASP B N 1
ATOM 4487 C CA . ASP B 1 262 ? -18.891 -33.094 -18.875 1 82.94 262 ASP B CA 1
ATOM 4488 C C . ASP B 1 262 ? -18.484 -31.828 -19.625 1 82.94 262 ASP B C 1
ATOM 4490 O O . ASP B 1 262 ? -19.312 -31.172 -20.266 1 82.94 262 ASP B O 1
ATOM 4494 N N . LEU B 1 263 ? -17.234 -31.531 -19.625 1 91.44 263 LEU B N 1
ATOM 4495 C CA . LEU B 1 263 ? -16.766 -30.344 -20.328 1 91.44 263 LEU B CA 1
ATOM 4496 C C . LEU B 1 263 ? -16.703 -30.578 -21.828 1 91.44 263 LEU B C 1
ATOM 4498 O O . LEU B 1 263 ? -16.484 -31.719 -22.281 1 91.44 263 LEU B O 1
ATOM 4502 N N . ASP B 1 264 ? -17.016 -29.547 -22.609 1 91.69 264 ASP B N 1
ATOM 4503 C CA . ASP B 1 264 ? -16.859 -29.672 -24.062 1 91.69 264 ASP B CA 1
ATOM 4504 C C . ASP B 1 264 ? -15.383 -29.875 -24.422 1 91.69 264 ASP B C 1
ATOM 4506 O O . ASP B 1 264 ? -14.492 -29.516 -23.656 1 91.69 264 ASP B O 1
ATOM 4510 N N . PRO B 1 265 ? -15.141 -30.453 -25.562 1 92 265 PRO B N 1
ATOM 4511 C CA . PRO B 1 265 ? -13.781 -30.797 -25.969 1 92 265 PRO B CA 1
ATOM 4512 C C . PRO B 1 265 ? -12.852 -29.594 -26.016 1 92 265 PRO B C 1
ATOM 4514 O O . PRO B 1 265 ? -11.664 -29.703 -25.703 1 92 265 PRO B O 1
ATOM 4517 N N . MET B 1 266 ? -13.352 -28.531 -26.375 1 92.38 266 MET B N 1
ATOM 4518 C CA . MET B 1 266 ? -12.531 -27.328 -26.438 1 92.38 266 MET B CA 1
ATOM 4519 C C . MET B 1 266 ? -12.055 -26.906 -25.062 1 92.38 266 MET B C 1
ATOM 4521 O O . MET B 1 266 ? -10.875 -26.625 -24.875 1 92.38 266 MET B O 1
ATOM 4525 N N . ALA B 1 267 ? -12.945 -26.859 -24.141 1 92.5 267 ALA B N 1
ATOM 4526 C CA . ALA B 1 267 ? -12.602 -26.531 -22.766 1 92.5 267 ALA B CA 1
ATOM 4527 C C . ALA B 1 267 ? -11.617 -27.547 -22.172 1 92.5 267 ALA B C 1
ATOM 4529 O O . ALA B 1 267 ? -10.703 -27.172 -21.438 1 92.5 267 ALA B O 1
ATOM 4530 N N . LYS B 1 268 ? -11.812 -28.766 -22.484 1 92.88 268 LYS B N 1
ATOM 4531 C CA . LYS B 1 268 ? -10.93 -29.828 -22.016 1 92.88 268 LYS B CA 1
ATOM 4532 C C . LYS B 1 268 ? -9.5 -29.609 -22.516 1 92.88 268 LYS B C 1
ATOM 4534 O O . LYS B 1 268 ? -8.539 -29.766 -21.766 1 92.88 268 LYS B O 1
ATOM 4539 N N . SER B 1 269 ? -9.43 -29.359 -23.781 1 92.19 269 SER B N 1
ATOM 4540 C CA . SER B 1 269 ? -8.125 -29.141 -24.406 1 92.19 269 SER B CA 1
ATOM 4541 C C . SER B 1 269 ? -7.438 -27.906 -23.812 1 92.19 269 SER B C 1
ATOM 4543 O O . SER B 1 269 ? -6.234 -27.938 -23.547 1 92.19 269 SER B O 1
ATOM 4545 N N . MET B 1 270 ? -8.211 -26.891 -23.625 1 90.38 270 MET B N 1
ATOM 4546 C CA . MET B 1 270 ? -7.68 -25.656 -23.047 1 90.38 270 MET B CA 1
ATOM 4547 C C . MET B 1 270 ? -7.129 -25.922 -21.641 1 90.38 270 MET B C 1
ATOM 4549 O O . MET B 1 270 ? -6.027 -25.469 -21.312 1 90.38 270 MET B O 1
ATOM 4553 N N . LEU B 1 271 ? -7.863 -26.562 -20.828 1 92.69 271 LEU B N 1
ATOM 4554 C CA . LEU B 1 271 ? -7.438 -26.875 -19.469 1 92.69 271 LEU B CA 1
ATOM 4555 C C . LEU B 1 271 ? -6.172 -27.734 -19.469 1 92.69 271 LEU B C 1
ATOM 4557 O O . LEU B 1 271 ? -5.25 -27.484 -18.688 1 92.69 271 LEU B O 1
ATOM 4561 N N . ALA B 1 272 ? -6.199 -28.766 -20.344 1 91.69 272 ALA B N 1
ATOM 4562 C CA . ALA B 1 272 ? -5.059 -29.672 -20.438 1 91.69 272 ALA B CA 1
ATOM 4563 C C . ALA B 1 272 ? -3.779 -28.906 -20.766 1 91.69 272 ALA B C 1
ATOM 4565 O O . ALA B 1 272 ? -2.701 -29.234 -20.281 1 91.69 272 ALA B O 1
ATOM 4566 N N . GLN B 1 273 ? -3.924 -27.938 -21.578 1 90.69 273 GLN B N 1
ATOM 4567 C CA . GLN B 1 273 ? -2.77 -27.125 -21.953 1 90.69 273 GLN B CA 1
ATOM 4568 C C . GLN B 1 273 ? -2.387 -26.141 -20.859 1 90.69 273 GLN B C 1
ATOM 4570 O O . GLN B 1 273 ? -1.241 -26.125 -20.406 1 90.69 273 GLN B O 1
ATOM 4575 N N . ALA B 1 274 ? -3.33 -25.406 -20.375 1 89.62 274 ALA B N 1
ATOM 4576 C CA . ALA B 1 274 ? -3.074 -24.328 -19.422 1 89.62 274 ALA B CA 1
ATOM 4577 C C . ALA B 1 274 ? -2.598 -24.891 -18.094 1 89.62 274 ALA B C 1
ATOM 4579 O O . ALA B 1 274 ? -1.753 -24.297 -17.422 1 89.62 274 ALA B O 1
ATOM 4580 N N . LEU B 1 275 ? -3.139 -26.031 -17.734 1 92.62 275 LEU B N 1
ATOM 4581 C CA . LEU B 1 275 ? -2.844 -26.609 -16.438 1 92.62 275 LEU B CA 1
ATOM 4582 C C . LEU B 1 275 ? -1.954 -27.844 -16.562 1 92.62 275 LEU B C 1
ATOM 4584 O O . LEU B 1 275 ? -2.029 -28.75 -15.742 1 92.62 275 LEU B O 1
ATOM 4588 N N . SER B 1 276 ? -1.128 -27.844 -17.625 1 92.56 276 SER B N 1
ATOM 4589 C CA . SER B 1 276 ? -0.25 -29 -17.859 1 92.56 276 SER B CA 1
ATOM 4590 C C . SER B 1 276 ? 0.827 -29.094 -16.781 1 92.56 276 SER B C 1
ATOM 4592 O O . SER B 1 276 ? 1.363 -30.172 -16.531 1 92.56 276 SER B O 1
ATOM 4594 N N . CYS B 1 277 ? 1.212 -28 -16.203 1 95.12 277 CYS B N 1
ATOM 4595 C CA . CYS B 1 277 ? 2.146 -28.016 -15.078 1 95.12 277 CYS B CA 1
ATOM 4596 C C . CYS B 1 277 ? 1.401 -28.047 -13.75 1 95.12 277 CYS B C 1
ATOM 4598 O O . CYS B 1 277 ? 1.336 -27.031 -13.047 1 95.12 277 CYS B O 1
ATOM 4600 N N . ALA B 1 278 ? 0.825 -29.141 -13.453 1 97.75 278 ALA B N 1
ATOM 4601 C CA . ALA B 1 278 ? 0.081 -29.375 -12.219 1 97.75 278 ALA B CA 1
ATOM 4602 C C . ALA B 1 278 ? 0.388 -30.75 -11.641 1 97.75 278 ALA B C 1
ATOM 4604 O O . ALA B 1 278 ? 0.565 -31.719 -12.383 1 97.75 278 ALA B O 1
ATOM 4605 N N . VAL B 1 279 ? 0.552 -30.828 -10.391 1 98.44 279 VAL B N 1
ATOM 4606 C CA . VAL B 1 279 ? 0.695 -32.062 -9.633 1 98.44 279 VAL B CA 1
ATOM 4607 C C . VAL B 1 279 ? -0.48 -32.219 -8.672 1 98.44 279 VAL B C 1
ATOM 4609 O O . VAL B 1 279 ? -0.583 -31.484 -7.688 1 98.44 279 VAL B O 1
ATOM 4612 N N . VAL B 1 280 ? -1.38 -33.188 -8.914 1 98.56 280 VAL B N 1
ATOM 4613 C CA . VAL B 1 280 ? -2.641 -33.312 -8.195 1 98.56 280 VAL B CA 1
ATOM 4614 C C . VAL B 1 280 ? -2.766 -34.75 -7.66 1 98.56 280 VAL B C 1
ATOM 4616 O O . VAL B 1 280 ? -2.902 -35.688 -8.43 1 98.56 280 VAL B O 1
ATOM 4619 N N . GLY B 1 281 ? -2.703 -34.938 -6.332 1 98.69 281 GLY B N 1
ATOM 4620 C CA . GLY B 1 281 ? -2.883 -36.281 -5.867 1 98.69 281 GLY B CA 1
ATOM 4621 C C . GLY B 1 281 ? -2.465 -36.5 -4.422 1 98.69 281 GLY B C 1
ATOM 4622 O O . GLY B 1 281 ? -2.406 -35.531 -3.65 1 98.69 281 GLY B O 1
ATOM 4623 N N . SER B 1 282 ? -2.312 -37.75 -4.047 1 98.75 282 SER B N 1
ATOM 4624 C CA . SER B 1 282 ? -1.839 -38.188 -2.736 1 98.75 282 SER B CA 1
ATOM 4625 C C . SER B 1 282 ? -0.37 -37.844 -2.533 1 98.75 282 SER B C 1
ATOM 4627 O O . SER B 1 282 ? 0.301 -37.375 -3.465 1 98.75 282 SER B O 1
ATOM 4629 N N . PRO B 1 283 ? 0.151 -38 -1.286 1 98.69 283 PRO B N 1
ATOM 4630 C CA . PRO B 1 283 ? 1.562 -37.719 -1.028 1 98.69 283 PRO B CA 1
ATOM 4631 C C . PRO B 1 283 ? 2.498 -38.406 -2.006 1 98.69 283 PRO B C 1
ATOM 4633 O O . PRO B 1 283 ? 3.463 -37.812 -2.486 1 98.69 283 PRO B O 1
ATOM 4636 N N . GLU B 1 284 ? 2.158 -39.625 -2.334 1 98.31 284 GLU B N 1
ATOM 4637 C CA . GLU B 1 284 ? 3.002 -40.375 -3.256 1 98.31 284 GLU B CA 1
ATOM 4638 C C . GLU B 1 284 ? 2.943 -39.812 -4.664 1 98.31 284 GLU B C 1
ATOM 4640 O O . GLU B 1 284 ? 3.971 -39.656 -5.332 1 98.31 284 GLU B O 1
ATOM 4645 N N . THR B 1 285 ? 1.771 -39.469 -5.094 1 98.56 285 THR B N 1
ATOM 4646 C CA . THR B 1 285 ? 1.594 -38.844 -6.398 1 98.56 285 THR B CA 1
ATOM 4647 C C . THR B 1 285 ? 2.314 -37.5 -6.461 1 98.56 285 THR B C 1
ATOM 4649 O O . THR B 1 285 ? 2.971 -37.188 -7.457 1 98.56 285 THR B O 1
ATOM 4652 N N . VAL B 1 286 ? 2.197 -36.75 -5.418 1 98.69 286 VAL B N 1
ATOM 4653 C CA . VAL B 1 286 ? 2.85 -35.438 -5.336 1 98.69 286 VAL B CA 1
ATOM 4654 C C . VAL B 1 286 ? 4.367 -35.625 -5.375 1 98.69 286 VAL B C 1
ATOM 4656 O O . VAL B 1 286 ? 5.066 -34.906 -6.082 1 98.69 286 VAL B O 1
ATOM 4659 N N . ARG B 1 287 ? 4.863 -36.562 -4.613 1 98.19 287 ARG B N 1
ATOM 4660 C CA . ARG B 1 287 ? 6.293 -36.844 -4.602 1 98.19 287 ARG B CA 1
ATOM 4661 C C . ARG B 1 287 ? 6.812 -37.094 -6.012 1 98.19 287 ARG B C 1
ATOM 4663 O O . ARG B 1 287 ? 7.801 -36.5 -6.441 1 98.19 287 ARG B O 1
ATOM 4670 N N . GLN B 1 288 ? 6.141 -37.969 -6.691 1 98 288 GLN B N 1
ATOM 4671 C CA . GLN B 1 288 ? 6.551 -38.375 -8.039 1 98 288 GLN B CA 1
ATOM 4672 C C . GLN B 1 288 ? 6.465 -37.188 -9 1 98 288 GLN B C 1
ATOM 4674 O O . GLN B 1 288 ? 7.363 -36.969 -9.82 1 98 288 GLN B O 1
ATOM 4679 N N . GLY B 1 289 ? 5.332 -36.5 -8.93 1 97.94 289 GLY B N 1
ATOM 4680 C CA . GLY B 1 289 ? 5.129 -35.375 -9.82 1 97.94 289 GLY B CA 1
ATOM 4681 C C . GLY B 1 289 ? 6.152 -34.25 -9.617 1 97.94 289 GLY B C 1
ATOM 4682 O O . GLY B 1 289 ? 6.684 -33.719 -10.594 1 97.94 289 GLY B O 1
ATOM 4683 N N . ILE B 1 290 ? 6.43 -33.938 -8.383 1 97.69 290 ILE B N 1
ATOM 4684 C CA . ILE B 1 290 ? 7.391 -32.875 -8.055 1 97.69 290 ILE B CA 1
ATOM 4685 C C . ILE B 1 290 ? 8.789 -33.312 -8.516 1 97.69 290 ILE B C 1
ATOM 4687 O O . ILE B 1 290 ? 9.508 -32.5 -9.133 1 97.69 290 ILE B O 1
ATOM 4691 N N . ASP B 1 291 ? 9.133 -34.469 -8.164 1 96.94 291 ASP B N 1
ATOM 4692 C CA . ASP B 1 291 ? 10.438 -35 -8.562 1 96.94 291 ASP B CA 1
ATOM 4693 C C . ASP B 1 291 ? 10.617 -34.938 -10.078 1 96.94 291 ASP B C 1
ATOM 4695 O O . ASP B 1 291 ? 11.656 -34.5 -10.57 1 96.94 291 ASP B O 1
ATOM 4699 N N . ALA B 1 292 ? 9.602 -35.406 -10.797 1 97.19 292 ALA B N 1
ATOM 4700 C CA . ALA B 1 292 ? 9.656 -35.406 -12.258 1 97.19 292 ALA B CA 1
ATOM 4701 C C . ALA B 1 292 ? 9.805 -33.969 -12.805 1 97.19 292 ALA B C 1
ATOM 4703 O O . ALA B 1 292 ? 10.555 -33.75 -13.742 1 97.19 292 ALA B O 1
ATOM 4704 N N . PHE B 1 293 ? 9.055 -33.062 -12.266 1 97.31 293 PHE B N 1
ATOM 4705 C CA . PHE B 1 293 ? 9.07 -31.688 -12.719 1 97.31 293 PHE B CA 1
ATOM 4706 C C . PHE B 1 293 ? 10.43 -31.047 -12.477 1 97.31 293 PHE B C 1
ATOM 4708 O O . PHE B 1 293 ? 10.961 -30.344 -13.352 1 97.31 293 PHE B O 1
ATOM 4715 N N . ILE B 1 294 ? 11.055 -31.266 -11.344 1 97.12 294 ILE B N 1
ATOM 4716 C CA . ILE B 1 294 ? 12.359 -30.719 -10.992 1 97.12 294 ILE B CA 1
ATOM 4717 C C . ILE B 1 294 ? 13.43 -31.312 -11.906 1 97.12 294 ILE B C 1
ATOM 4719 O O . ILE B 1 294 ? 14.281 -30.594 -12.414 1 97.12 294 ILE B O 1
ATOM 4723 N N . ARG B 1 295 ? 13.336 -32.625 -12.117 1 96.25 295 ARG B N 1
ATOM 4724 C CA . ARG B 1 295 ? 14.32 -33.281 -12.969 1 96.25 295 ARG B CA 1
ATOM 4725 C C . ARG B 1 295 ? 14.25 -32.75 -14.398 1 96.25 295 ARG B C 1
ATOM 4727 O O . ARG B 1 295 ? 15.281 -32.562 -15.039 1 96.25 295 ARG B O 1
ATOM 4734 N N . ARG B 1 296 ? 13.094 -32.562 -14.805 1 95.75 296 ARG B N 1
ATOM 4735 C CA . ARG B 1 296 ? 12.875 -32.125 -16.188 1 95.75 296 ARG B CA 1
ATOM 4736 C C . ARG B 1 296 ? 13.336 -30.672 -16.375 1 95.75 296 ARG B C 1
ATOM 4738 O O . ARG B 1 296 ? 13.906 -30.328 -17.406 1 95.75 296 ARG B O 1
ATOM 4745 N N . THR B 1 297 ? 13.117 -29.797 -15.453 1 96.94 297 THR B N 1
ATOM 4746 C CA . THR B 1 297 ? 13.25 -28.359 -15.672 1 96.94 297 THR B CA 1
ATOM 4747 C C . THR B 1 297 ? 14.539 -27.844 -15.039 1 96.94 297 THR B C 1
ATOM 4749 O O . THR B 1 297 ? 15.016 -26.75 -15.398 1 96.94 297 THR B O 1
ATOM 4752 N N . GLY B 1 298 ? 15.047 -28.562 -13.992 1 97.06 298 GLY B N 1
ATOM 4753 C CA . GLY B 1 298 ? 16.188 -28.047 -13.242 1 97.06 298 GLY B CA 1
ATOM 4754 C C . GLY B 1 298 ? 15.859 -26.797 -12.445 1 97.06 298 GLY B C 1
ATOM 4755 O O . GLY B 1 298 ? 16.734 -25.969 -12.211 1 97.06 298 GLY B O 1
ATOM 4756 N N . ALA B 1 299 ? 14.672 -26.641 -12.039 1 97.75 299 ALA B N 1
ATOM 4757 C CA . ALA B 1 299 ? 14.242 -25.484 -11.273 1 97.75 299 ALA B CA 1
ATOM 4758 C C . ALA B 1 299 ? 15.023 -25.375 -9.961 1 97.75 299 ALA B C 1
ATOM 4760 O O . ALA B 1 299 ? 15.266 -26.375 -9.297 1 97.75 299 ALA B O 1
ATOM 4761 N N . ASP B 1 300 ? 15.438 -24.125 -9.617 1 98.19 300 ASP B N 1
ATOM 4762 C CA . ASP B 1 300 ? 16.094 -23.859 -8.336 1 98.19 300 ASP B CA 1
ATOM 4763 C C . ASP B 1 300 ? 15.062 -23.734 -7.215 1 98.19 300 ASP B C 1
ATOM 4765 O O . ASP B 1 300 ? 15.383 -23.984 -6.047 1 98.19 300 ASP B O 1
ATOM 4769 N N . GLU B 1 301 ? 13.922 -23.328 -7.559 1 98.56 301 GLU B N 1
ATOM 4770 C CA . GLU B 1 301 ? 12.836 -23.031 -6.629 1 98.56 301 GLU B CA 1
ATOM 4771 C C . GLU B 1 301 ? 11.477 -23.234 -7.289 1 98.56 301 GLU B C 1
ATOM 4773 O O . GLU B 1 301 ? 11.312 -22.969 -8.477 1 98.56 301 GLU B O 1
ATOM 4778 N N . LEU B 1 302 ? 10.523 -23.828 -6.531 1 98.62 302 LEU B N 1
ATOM 4779 C CA . LEU B 1 302 ? 9.156 -23.984 -7.016 1 98.62 302 LEU B CA 1
ATOM 4780 C C . LEU B 1 302 ? 8.219 -22.984 -6.34 1 98.62 302 LEU B C 1
ATOM 4782 O O . LEU B 1 302 ? 8.18 -22.891 -5.109 1 98.62 302 LEU B O 1
ATOM 4786 N N . MET B 1 303 ? 7.613 -22.172 -7.125 1 98.56 303 MET B N 1
ATOM 4787 C CA . MET B 1 303 ? 6.547 -21.297 -6.672 1 98.56 303 MET B CA 1
ATOM 4788 C C . MET B 1 303 ? 5.188 -21.969 -6.781 1 98.56 303 MET B C 1
ATOM 4790 O O . MET B 1 303 ? 4.562 -21.953 -7.844 1 98.56 303 MET B O 1
ATOM 4794 N N . VAL B 1 304 ? 4.723 -22.453 -5.668 1 98.62 304 VAL B N 1
ATOM 4795 C CA . VAL B 1 304 ? 3.559 -23.328 -5.652 1 98.62 304 VAL B CA 1
ATOM 4796 C C . VAL B 1 304 ? 2.293 -22.5 -5.418 1 98.62 304 VAL B C 1
ATOM 4798 O O . VAL B 1 304 ? 2.283 -21.594 -4.586 1 98.62 304 VAL B O 1
ATOM 4801 N N . THR B 1 305 ? 1.296 -22.797 -6.145 1 98.12 305 THR B N 1
ATOM 4802 C CA . THR B 1 305 ? -0.015 -22.188 -5.938 1 98.12 305 THR B CA 1
ATOM 4803 C C . THR B 1 305 ? -1.097 -23.266 -5.844 1 98.12 305 THR B C 1
ATOM 4805 O O . THR B 1 305 ? -0.985 -24.328 -6.465 1 98.12 305 THR B O 1
ATOM 4808 N N . ALA B 1 306 ? -2.066 -23.062 -5.012 1 97.25 306 ALA B N 1
ATOM 4809 C CA . ALA B 1 306 ? -3.213 -23.938 -4.844 1 97.25 306 ALA B CA 1
ATOM 4810 C C . ALA B 1 306 ? -4.496 -23.141 -4.625 1 97.25 306 ALA B C 1
ATOM 4812 O O . ALA B 1 306 ? -4.746 -22.656 -3.525 1 97.25 306 ALA B O 1
ATOM 4813 N N . GLN B 1 307 ? -5.273 -23.016 -5.633 1 96.44 307 GLN B N 1
ATOM 4814 C CA . GLN B 1 307 ? -6.594 -22.406 -5.492 1 96.44 307 GLN B CA 1
ATOM 4815 C C . GLN B 1 307 ? -7.633 -23.438 -5.082 1 96.44 307 GLN B C 1
ATOM 4817 O O . GLN B 1 307 ? -8.359 -23.969 -5.926 1 96.44 307 GLN B O 1
ATOM 4822 N N . ILE B 1 308 ? -7.695 -23.75 -3.846 1 98.5 308 ILE B N 1
ATOM 4823 C CA . ILE B 1 308 ? -8.594 -24.703 -3.217 1 98.5 308 ILE B CA 1
ATOM 4824 C C . ILE B 1 308 ? -9.68 -23.969 -2.438 1 98.5 308 ILE B C 1
ATOM 4826 O O . ILE B 1 308 ? -9.391 -23.062 -1.66 1 98.5 308 ILE B O 1
ATOM 4830 N N . PHE B 1 309 ? -10.898 -24.359 -2.625 1 98.69 309 PHE B N 1
ATOM 4831 C CA . PHE B 1 309 ? -12.062 -23.656 -2.104 1 98.69 309 PHE B CA 1
ATOM 4832 C C . PHE B 1 309 ? -12.055 -23.656 -0.58 1 98.69 309 PHE B C 1
ATOM 4834 O O . PHE B 1 309 ? -12.164 -22.594 0.042 1 98.69 309 PHE B O 1
ATOM 4841 N N . ASP B 1 310 ? -11.977 -24.828 -0.02 1 98.38 310 ASP B N 1
ATOM 4842 C CA . ASP B 1 310 ? -11.961 -24.953 1.434 1 98.38 310 ASP B CA 1
ATOM 4843 C C . ASP B 1 310 ? -10.586 -24.594 2.002 1 98.38 310 ASP B C 1
ATOM 4845 O O . ASP B 1 310 ? -9.578 -25.203 1.651 1 98.38 310 ASP B O 1
ATOM 4849 N N . HIS B 1 311 ? -10.523 -23.625 2.881 1 98.62 311 HIS B N 1
ATOM 4850 C CA . HIS B 1 311 ? -9.258 -23.094 3.371 1 98.62 311 HIS B CA 1
ATOM 4851 C C . HIS B 1 311 ? -8.492 -24.156 4.16 1 98.62 311 HIS B C 1
ATOM 4853 O O . HIS B 1 311 ? -7.266 -24.25 4.055 1 98.62 311 HIS B O 1
ATOM 4859 N N . ALA B 1 312 ? -9.188 -24.891 5.004 1 98.69 312 ALA B N 1
ATOM 4860 C CA . ALA B 1 312 ? -8.508 -25.938 5.766 1 98.69 312 ALA B CA 1
ATOM 4861 C C . ALA B 1 312 ? -7.863 -26.969 4.84 1 98.69 312 ALA B C 1
ATOM 4863 O O . ALA B 1 312 ? -6.746 -27.422 5.09 1 98.69 312 ALA B O 1
ATOM 4864 N N . ALA B 1 313 ? -8.609 -27.344 3.789 1 98.81 313 ALA B N 1
ATOM 4865 C CA . ALA B 1 313 ? -8.055 -28.266 2.795 1 98.81 313 ALA B CA 1
ATOM 4866 C C . ALA B 1 313 ? -6.852 -27.641 2.084 1 98.81 313 ALA B C 1
ATOM 4868 O O . ALA B 1 313 ? -5.891 -28.344 1.748 1 98.81 313 ALA B O 1
ATOM 4869 N N . ARG B 1 314 ? -6.938 -26.375 1.803 1 98.81 314 ARG B N 1
ATOM 4870 C CA . ARG B 1 314 ? -5.836 -25.641 1.181 1 98.81 314 ARG B CA 1
ATOM 4871 C C . ARG B 1 314 ? -4.582 -25.703 2.043 1 98.81 314 ARG B C 1
ATOM 4873 O O . ARG B 1 314 ? -3.504 -26.047 1.557 1 98.81 314 ARG B O 1
ATOM 4880 N N . VAL B 1 315 ? -4.711 -25.391 3.312 1 98.88 315 VAL B N 1
ATOM 4881 C CA . VAL B 1 315 ? -3.592 -25.438 4.25 1 98.88 315 VAL B CA 1
ATOM 4882 C C . VAL B 1 315 ? -3.025 -26.859 4.301 1 98.88 315 VAL B C 1
ATOM 4884 O O . VAL B 1 315 ? -1.807 -27.047 4.277 1 98.88 315 VAL B O 1
ATOM 4887 N N . ARG B 1 316 ? -3.93 -27.844 4.371 1 98.75 316 ARG B N 1
ATOM 4888 C CA . ARG B 1 316 ? -3.516 -29.234 4.418 1 98.75 316 ARG B CA 1
ATOM 4889 C C . ARG B 1 316 ? -2.713 -29.609 3.176 1 98.75 316 ARG B C 1
ATOM 4891 O O . ARG B 1 316 ? -1.749 -30.375 3.26 1 98.75 316 ARG B O 1
ATOM 4898 N N . SER B 1 317 ? -3.109 -29.125 2.025 1 98.88 317 SER B N 1
ATOM 4899 C CA . SER B 1 317 ? -2.381 -29.375 0.786 1 98.88 317 SER B CA 1
ATOM 4900 C C . SER B 1 317 ? -0.931 -28.922 0.896 1 98.88 317 SER B C 1
ATOM 4902 O O . SER B 1 317 ? -0.014 -29.656 0.515 1 98.88 317 SER B O 1
ATOM 4904 N N . TYR B 1 318 ? -0.692 -27.734 1.393 1 98.88 318 TYR B N 1
ATOM 4905 C CA . TYR B 1 318 ? 0.657 -27.203 1.555 1 98.88 318 TYR B CA 1
ATOM 4906 C C . TYR B 1 318 ? 1.437 -28 2.592 1 98.88 318 TYR B C 1
ATOM 4908 O O . TYR B 1 318 ? 2.652 -28.172 2.471 1 98.88 318 TYR B O 1
ATOM 4916 N N . GLU B 1 319 ? 0.765 -28.516 3.646 1 98.81 319 GLU B N 1
ATOM 4917 C CA . GLU B 1 319 ? 1.401 -29.359 4.656 1 98.81 319 GLU B CA 1
ATOM 4918 C C . GLU B 1 319 ? 1.904 -30.672 4.047 1 98.81 319 GLU B C 1
ATOM 4920 O O . GLU B 1 319 ? 3.031 -31.094 4.312 1 98.81 319 GLU B O 1
ATOM 4925 N N . ILE B 1 320 ? 1.037 -31.25 3.24 1 98.81 320 ILE B N 1
ATOM 4926 C CA . ILE B 1 320 ? 1.4 -32.5 2.586 1 98.81 320 ILE B CA 1
ATOM 4927 C C . ILE B 1 320 ? 2.615 -32.281 1.687 1 98.81 320 ILE B C 1
ATOM 4929 O O . ILE B 1 320 ? 3.564 -33.062 1.711 1 98.81 320 ILE B O 1
ATOM 4933 N N . LEU B 1 321 ? 2.57 -31.203 0.908 1 98.69 321 LEU B N 1
ATOM 4934 C CA . LEU B 1 321 ? 3.684 -30.906 0.015 1 98.69 321 LEU B CA 1
ATOM 4935 C C . LEU B 1 321 ? 4.973 -30.703 0.804 1 98.69 321 LEU B C 1
ATOM 4937 O O . LEU B 1 321 ? 6.031 -31.203 0.406 1 98.69 321 LEU B O 1
ATOM 4941 N N . ALA B 1 322 ? 4.918 -29.938 1.874 1 98.44 322 ALA B N 1
ATOM 4942 C CA . ALA B 1 322 ? 6.094 -29.688 2.703 1 98.44 322 ALA B CA 1
ATOM 4943 C C . ALA B 1 322 ? 6.66 -31 3.24 1 98.44 322 ALA B C 1
ATOM 4945 O O . ALA B 1 322 ? 7.879 -31.203 3.254 1 98.44 322 ALA B O 1
ATOM 4946 N N . ASP B 1 323 ? 5.793 -31.906 3.721 1 97.88 323 ASP B N 1
ATOM 4947 C CA . ASP B 1 323 ? 6.215 -33.219 4.234 1 97.88 323 ASP B CA 1
ATOM 4948 C C . ASP B 1 323 ? 6.887 -34.031 3.145 1 97.88 323 ASP B C 1
ATOM 4950 O O . ASP B 1 323 ? 7.91 -34.688 3.391 1 97.88 323 ASP B O 1
ATOM 4954 N N . VAL B 1 324 ? 6.262 -34 2.016 1 97.56 324 VAL B N 1
ATOM 4955 C CA . VAL B 1 324 ? 6.816 -34.719 0.875 1 97.56 324 VAL B CA 1
ATOM 4956 C C . VAL B 1 324 ? 8.195 -34.188 0.529 1 97.56 324 VAL B C 1
ATOM 4958 O O . VAL B 1 324 ? 9.141 -34.938 0.296 1 97.56 324 VAL B O 1
ATOM 4961 N N . HIS B 1 325 ? 8.297 -32.875 0.458 1 96.62 325 HIS B N 1
ATOM 4962 C CA . HIS B 1 325 ? 9.531 -32.188 0.131 1 96.62 325 HIS B CA 1
ATOM 4963 C C . HIS B 1 325 ? 10.648 -32.531 1.11 1 96.62 325 HIS B C 1
ATOM 4965 O O . HIS B 1 325 ? 11.781 -32.781 0.702 1 96.62 325 HIS B O 1
ATOM 4971 N N . LYS B 1 326 ? 10.336 -32.625 2.395 1 94.69 326 LYS B N 1
ATOM 4972 C CA . LYS B 1 326 ? 11.297 -33 3.428 1 94.69 326 LYS B CA 1
ATOM 4973 C C . LYS B 1 326 ? 11.773 -34.438 3.236 1 94.69 326 LYS B C 1
ATOM 4975 O O . LYS B 1 326 ? 12.953 -34.75 3.439 1 94.69 326 LYS B O 1
ATOM 4980 N N . SER B 1 327 ? 10.867 -35.219 2.908 1 93 327 SER B N 1
ATOM 4981 C CA . SER B 1 327 ? 11.211 -36.625 2.717 1 93 327 SER B CA 1
ATOM 4982 C C . SER B 1 327 ? 12.117 -36.812 1.508 1 93 327 SER B C 1
ATOM 4984 O O . SER B 1 327 ? 12.953 -37.719 1.489 1 93 327 SER B O 1
ATOM 4986 N N . MET B 1 328 ? 11.891 -36.031 0.519 1 91.88 328 MET B N 1
ATOM 4987 C CA . MET B 1 328 ? 12.727 -36.094 -0.675 1 91.88 328 MET B CA 1
ATOM 4988 C C . MET B 1 328 ? 14.148 -35.625 -0.366 1 91.88 328 MET B C 1
ATOM 4990 O O . MET B 1 328 ? 15.109 -36.125 -0.954 1 91.88 328 MET B O 1
ATOM 4994 N N . SER B 1 329 ? 14.297 -34.688 0.452 1 82.12 329 SER B N 1
ATOM 4995 C CA . SER B 1 329 ? 15.594 -34.125 0.818 1 82.12 329 SER B CA 1
ATOM 4996 C C . SER B 1 329 ? 16.391 -35.125 1.654 1 82.12 329 SER B C 1
ATOM 4998 O O . SER B 1 329 ? 17.625 -35.125 1.602 1 82.12 329 SER B O 1
ATOM 5000 N N . LYS B 1 330 ? 15.758 -35.844 2.498 1 73.56 330 LYS B N 1
ATOM 5001 C CA . LYS B 1 330 ? 16.422 -36.875 3.311 1 73.56 330 LYS B CA 1
ATOM 5002 C C . LYS B 1 330 ? 16.891 -38.031 2.451 1 73.56 330 LYS B C 1
ATOM 5004 O O . LYS B 1 330 ? 17.906 -38.656 2.754 1 73.56 330 LYS B O 1
ATOM 5009 N N . ALA B 1 331 ? 16.203 -38.25 1.419 1 71.44 331 ALA B N 1
ATOM 5010 C CA . ALA B 1 331 ? 16.531 -39.375 0.54 1 71.44 331 ALA B CA 1
ATOM 5011 C C . ALA B 1 331 ? 17.656 -39 -0.421 1 71.44 331 ALA B C 1
ATOM 5013 O O . ALA B 1 331 ? 18.375 -39.875 -0.911 1 71.44 331 ALA B O 1
ATOM 5014 N N . ALA B 1 332 ? 17.906 -37.844 -0.68 1 63.78 332 ALA B N 1
ATOM 5015 C CA . ALA B 1 332 ? 19 -37.375 -1.54 1 63.78 332 ALA B CA 1
ATOM 5016 C C . ALA B 1 332 ? 20.297 -37.281 -0.761 1 63.78 332 ALA B C 1
ATOM 5018 O O . ALA B 1 332 ? 20.312 -36.844 0.386 1 63.78 332 ALA B O 1
#

Nearest PDB structures (foldseek):
  4us5-assembly1_A  TM=8.929E-01  e=7.712E-34  Streptomyces bottropensis
  8cbb-assembly1_A  TM=7.347E-01  e=2.032E-15  Enhygromyxa salina
  4uwm-assembly1_B  TM=7.297E-01  e=5.833E-15  Pseudomonas putida
  3fgc-assembly1_A  TM=7.310E-01  e=5.731E-14  Vibrio harveyi
  4uwm-assembly1_A  TM=7.142E-01  e=3.382E-14  Pseudomonas putida

InterPro domains:
  IPR011251 Luciferase-like domain [PF00296] (5-300)
  IPR019949 N-acetyl-S-alkylcysteine monooxygenase-like [TIGR03558] (4-323)
  IPR036661 Luciferase-like domain superfamily [G3DSA:3.20.20.30] (1-326)
  IPR036661 Luciferase-like domain superfamily [SSF51679] (4-323)
  IPR050766 Bacterial Luciferase Oxidoreductase [PTHR30137] (1-324)

Sequence (664 aa):
MTDLSVLDLSPITQGSTASQSLANSLDLARHAERLGYKRYWLAEHHNMPGIASAATSVVIAHVAGGTRTIRVGAGGIMLPNHAPLVIAEQFGTLAALFPGRIDLGLGRAPGTDMMTARALRRNLESTDNFPQDVVELMGYFQPAEEGQRIRAVPGEGQTVPVWILGSSLYGAQLAALLGLPYAFASHFAPAELDHALEVYRTRFQPSAQLDKPYVMLGLNVSAAPTDAEAKLLFSSLQQAFVNLRSGRPGQLPPPVEDYDRDLDPMAKSMLAQALSCAVVGSPETVRQGIDAFIRRTGADELMVTAQIFDHAARVRSYEILADVHKSMSKAAMTDLSVLDLSPITQGSTASQSLANSLDLARHAERLGYKRYWLAEHHNMPGIASAATSVVIAHVAGGTRTIRVGAGGIMLPNHAPLVIAEQFGTLAALFPGRIDLGLGRAPGTDMMTARALRRNLESTDNFPQDVVELMGYFQPAEEGQRIRAVPGEGQTVPVWILGSSLYGAQLAALLGLPYAFASHFAPAELDHALEVYRTRFQPSAQLDKPYVMLGLNVSAAPTDAEAKLLFSSLQQAFVNLRSGRPGQLPPPVEDYDRDLDPMAKSMLAQALSCAVVGSPETVRQGIDAFIRRTGADELMVTAQIFDHAARVRSYEILADVHKSMSKAA

Organism: Mesorhizobium plurifarium (NCBI:txid69974)

Solvent-accessible surface area (backbone atoms only — not comparable to full-atom values): 32345 Å² total; per-residue (Å²): 128,64,43,44,26,38,45,42,47,29,59,15,34,64,95,61,42,52,39,58,17,53,51,48,43,39,53,46,48,44,50,37,41,74,64,62,34,56,35,43,22,33,22,38,39,48,62,36,71,20,29,42,23,35,34,34,67,39,49,37,47,53,39,48,71,70,46,89,74,49,26,31,24,31,64,22,44,32,47,57,52,50,38,43,53,57,52,28,13,40,51,18,38,49,25,40,74,39,71,85,27,44,41,42,22,37,26,73,57,74,46,49,55,70,72,50,36,49,55,38,62,28,75,76,61,86,73,83,52,59,69,59,41,52,52,50,27,57,53,33,26,38,66,79,55,90,82,60,83,74,50,26,26,28,10,43,60,40,76,61,57,59,31,29,33,26,64,44,55,64,30,23,50,50,16,10,66,64,13,36,38,34,35,35,40,23,37,60,37,38,87,44,44,68,61,23,50,50,49,21,62,74,54,48,33,66,38,98,83,26,78,63,86,44,40,30,36,31,31,33,44,32,35,32,92,36,46,70,56,8,50,29,41,42,29,11,42,54,49,44,52,53,29,44,77,71,73,51,66,49,43,36,37,71,58,40,78,71,54,74,74,75,48,55,69,66,60,49,50,49,48,54,54,29,48,59,40,52,33,67,8,15,58,67,51,35,45,52,41,51,52,51,51,38,70,72,67,63,45,50,25,38,34,33,30,63,68,38,55,54,60,70,56,37,51,48,16,55,50,45,49,43,53,38,52,52,52,52,52,72,71,98,127,66,44,44,26,38,44,42,49,29,58,15,35,63,94,58,42,53,39,56,16,53,52,49,43,40,53,46,48,43,50,38,41,75,64,61,34,55,33,44,22,33,22,39,37,47,61,36,69,19,30,40,23,36,34,34,66,38,49,37,46,54,40,48,71,69,45,90,73,48,24,30,25,31,63,21,43,32,47,58,53,51,36,42,53,57,53,27,14,39,52,18,38,47,25,40,75,39,71,87,27,42,41,41,22,36,25,71,56,75,46,49,55,70,71,51,34,48,55,38,63,28,74,77,60,86,72,83,53,57,69,58,43,51,52,52,26,57,54,33,26,38,67,78,55,91,83,60,84,73,49,27,25,29,10,44,60,41,75,61,56,59,31,28,32,25,65,45,56,64,30,24,50,50,16,10,67,64,14,37,38,34,36,37,40,24,36,60,38,39,87,41,46,68,60,24,51,50,48,21,63,74,54,48,34,66,38,98,82,26,77,63,85,44,41,31,36,30,31,34,46,32,36,32,92,36,45,68,55,8,50,28,41,43,28,10,42,53,49,44,51,54,29,42,77,69,73,51,66,48,44,37,38,71,57,39,79,70,53,74,72,76,48,54,69,65,59,48,52,49,48,53,52,29,47,59,40,53,32,66,6,15,58,66,49,34,43,51,41,50,52,50,51,38,69,73,67,64,45,49,24,38,33,33,31,60,69,40,55,53,62,69,56,35,51,48,15,55,50,44,50,44,52,37,53,51,53,53,53,69,71,99

Secondary structure (DSSP, 8-state):
--EEEEEE--B-BTT--HHHHHHHHHHHHHHHHHHT-SEEEE----S-TTB--SSHHHHHHHHHHT-SSSEEEEEEEEGGGS-HHHHHHHHHHHHHHSTT-EEEEEE-S-SS-HHHHHHTT---SSS--HHHHHHHHHHHHSPPPTT-S---TTBTB----EEEEESSHHHHHHHHHHT--EEE-TTT-GGGHHHHHHHHHHH----SS-SS--EEEEEEEEE-SSHHHHHHHHHHHHHHHHHHHTT---SBPPP-TTGGGGS-HHHHHHHHHHT-SEEEESHHHHHHHHHHHHHHH--SEEEEE---SSHHHHHHHHHHHHHHHHHHHHH-/--EEEEEE--B-BTT--HHHHHHHHHHHHHHHHHHT-SEEEE----S-TTB--SSHHHHHHHHHHT-SSSEEEEEEEEGGGS-HHHHHHHHHHHHHHSTT-EEEEEE-S-SS-HHHHHHTT----SS--HHHHHHHHHHHHSPPPTT-S---TTBTB----EEEEESSHHHHHHHHHHT--EEE-TTT-GGGHHHHHHHHHHH----SS-SS--EEEEEEEEE-SSHHHHHHHHHHHHHHHHHHHTT---SBPPP-TTGGGGS-HHHHHHHHHHT-SEEEESHHHHHHHHHHHHHHH--SEEEEE---SSHHHHHHHHHHHHHHHHHHHHH-

pLDDT: mean 95.14, std 6.37, range [52.56, 98.94]